Protein AF-A0A926D2N7-F1 (afdb_monomer_lite)

Sequence (433 aa):
MKKSTRSFAALPMALVLLCPPVCIAQAQGTFAAPGPQPEQGLLLCALALGLAGLAAAIALLVLLLRRHRQRLEGNLTKPRRVLPICMAVFGVLSLAAGGIIAVNVLPRAQAYEGAINALAHRELDLCEQQLAQLPEDYADTPQMRSYVAALRLQQGEDFQQAATLFDSLGAYRDAKDQAIQCRVDRAWQLLNGEKFDEAKSVFIALQEEGAPGVEDCDKEADLRKAQSLQKAFKESGNVETGVQALELFKALKQAGYAPADNALYEFRDLAYYLGLDVLDGEYPKWDWEDAYAFFQLSDNLYDSHQYLHMLDLLADPNLTDREKCDILVSDYWSNHRMQELLFESDWFYYYLDGEWKNEDGAYFYFENLDGDDCILEQNIVDTQRFDELILTGYRCYGDKKLLFMVIRSMINPNEMTILDYTTGEQTTLTRQR

Foldseek 3Di:
DDDDDDDDDDDDPVPPPPDDPPPPDPPDDDDDDDDPPVVVVVVVVLVVVLVVVVVVVVVVVVVVVVVVVVPVVDDDDDDPPPVVVVVVVVVVVSVVVVVCCVPPPVLLVVLCVQLVVCVVVVVLVSNVVSLVVHDPPPDCSVLSVLLSVLVVCVVVLVLVVSLVSLVVSPVDGCSVVSSLVSLLSVLVVCLVVVVLVVSLVSLVVSVVVVPPPSPCVNLVSLLSQLVVLLVVCLVPLPLVSLVSSLVSLVVSVVVVPVVSVVVNQVSLVSLQVVLVCQLVCVDVPDHNVSSLSSLVSNVPPDVSVVVNVLSVLVPDPVDDLLRSLVCCLPPPLLPPVSVVSCLQDPVVLSLQAAWWADPVGWIWHKHDPPDLDIDIDTDPWCLPDAPDWDDDRQFIDGPNHTQWGWAADSVHSQKIWIQGPVVRDIDIIGGPD

Radius of gyration: 49.92 Å; chains: 1; bounding box: 119×73×146 Å

Organism: NCBI:txid2763654

Secondary structure (DSSP, 8-state):
--------------SSS---S-SS--SS--------HHHHHHHHHHHHHHHHHHHHHHHHHHHHHHHHHHHTTS------THHHHHHHHHHHHHHHHHHHIIIIIHHHHHHHHHHHHHHHTT-HHHHHHHHTTS-TTSTTHHHHHHHHHHHHHHHTT-HHHHHHHHHHTTTSTTHHHHHHHHHHHHHHHHHHTT-HHHHHHHHHHHHHTT-TT-TTHHHHHHHHHHHHHHHHHHHH--HHHHHHHHHHHHHHHHTT-THHHHHHHHHHHHHHHHHHHHHTTS-TT--HHHHHHHHHHT-S-TTHHHHHHHHHHHH-TTS-HHHHHHHHHHHSTT-HHHHHHHHHSTHHHHHH-EEEE-TTS-EEEEEE-SSS-EEEEESSS-----S-EEEETTEEEETTEEEEEEEE-SS-TTEEEEEETTT--EEEEEE--

pLDDT: mean 80.96, std 20.59, range [24.86, 98.62]

Structure (mmCIF, N/CA/C/O backbone):
data_AF-A0A926D2N7-F1
#
_entry.id   AF-A0A926D2N7-F1
#
loop_
_atom_site.group_PDB
_atom_site.id
_atom_site.type_symbol
_atom_site.label_atom_id
_atom_site.label_alt_id
_atom_site.label_comp_id
_atom_site.label_asym_id
_atom_site.label_entity_id
_atom_site.label_seq_id
_atom_site.pdbx_PDB_ins_code
_atom_site.Cartn_x
_atom_site.Cartn_y
_atom_site.Cartn_z
_atom_site.occupancy
_atom_site.B_iso_or_equiv
_atom_site.auth_seq_id
_atom_site.auth_comp_id
_atom_site.auth_asym_id
_atom_site.auth_atom_id
_atom_site.pdbx_PDB_model_num
ATOM 1 N N . MET A 1 1 ? -75.965 55.656 63.680 1.00 33.41 1 MET A N 1
ATOM 2 C CA . MET A 1 1 ? -74.809 56.339 63.050 1.00 33.41 1 MET A CA 1
ATOM 3 C C . MET A 1 1 ? -73.598 55.406 63.069 1.00 33.41 1 MET A C 1
ATOM 5 O O . MET A 1 1 ? -73.379 54.752 64.073 1.00 33.41 1 MET A O 1
ATOM 9 N N . LYS A 1 2 ? -72.904 55.325 61.922 1.00 41.06 2 LYS A N 1
ATOM 10 C CA . LYS A 1 2 ? -71.669 54.595 61.538 1.00 41.06 2 LYS A CA 1
ATOM 11 C C . LYS A 1 2 ? -70.795 53.913 62.615 1.00 41.06 2 LYS A C 1
ATOM 13 O O . LYS A 1 2 ? -70.344 54.583 63.538 1.00 41.06 2 LYS A O 1
ATOM 18 N N . LYS A 1 3 ? -70.385 52.666 62.312 1.00 30.59 3 LYS A N 1
ATOM 19 C CA . LYS A 1 3 ? -69.005 52.085 62.269 1.00 30.59 3 LYS A CA 1
ATOM 20 C C . LYS A 1 3 ? -69.131 50.548 62.280 1.00 30.59 3 LYS A C 1
ATOM 22 O O . LYS A 1 3 ? -69.978 50.045 62.995 1.00 30.59 3 LYS A O 1
ATOM 27 N N . SER A 1 4 ? -68.346 49.706 61.616 1.00 27.22 4 SER A N 1
ATOM 28 C CA . SER A 1 4 ? -67.345 49.781 60.550 1.00 27.22 4 SER A CA 1
ATOM 29 C C . SER A 1 4 ? -67.039 48.313 60.216 1.00 27.22 4 SER A C 1
ATOM 31 O O . SER A 1 4 ? -66.686 47.546 61.105 1.00 27.22 4 SER A O 1
ATOM 33 N N . THR A 1 5 ? -67.171 47.924 58.955 1.00 42.66 5 THR A N 1
ATOM 34 C CA . THR A 1 5 ? -66.726 46.649 58.372 1.00 42.66 5 THR A CA 1
ATOM 35 C C . THR A 1 5 ? -65.201 46.495 58.422 1.00 42.66 5 THR A C 1
ATOM 37 O O . THR A 1 5 ? -64.510 47.459 58.095 1.00 42.66 5 THR A O 1
ATOM 40 N N . ARG A 1 6 ? -64.681 45.294 58.743 1.00 29.17 6 ARG A N 1
ATOM 41 C CA . ARG A 1 6 ? -63.409 44.735 58.215 1.00 29.17 6 ARG A CA 1
ATOM 42 C C . ARG A 1 6 ? -63.251 43.229 58.535 1.00 29.17 6 ARG A C 1
ATOM 44 O O . ARG A 1 6 ? -62.993 42.853 59.667 1.00 29.17 6 ARG A O 1
ATOM 51 N N . SER A 1 7 ? -63.451 42.418 57.490 1.00 35.50 7 SER A N 1
ATOM 52 C CA . SER A 1 7 ? -62.727 41.198 57.070 1.00 35.50 7 SER A CA 1
ATOM 53 C C . SER A 1 7 ? -61.998 40.324 58.113 1.00 35.50 7 SER A C 1
ATOM 55 O O . SER A 1 7 ? -60.931 40.698 58.588 1.00 35.50 7 SER A O 1
ATOM 57 N N . PHE A 1 8 ? -62.476 39.083 58.287 1.00 30.80 8 PHE A N 1
ATOM 58 C CA . PHE A 1 8 ? -61.677 37.904 58.671 1.00 30.80 8 PHE A CA 1
ATOM 59 C C . PHE A 1 8 ? -61.985 36.760 57.689 1.00 30.80 8 PHE A C 1
ATOM 61 O O . PHE A 1 8 ? -62.724 35.826 57.981 1.00 30.80 8 PHE A O 1
ATOM 68 N N . ALA A 1 9 ? -61.458 36.886 56.474 1.00 35.47 9 ALA A N 1
ATOM 69 C CA . ALA A 1 9 ? -61.374 35.812 55.494 1.00 35.47 9 ALA A CA 1
ATOM 70 C C . ALA A 1 9 ? -59.968 35.859 54.887 1.00 35.47 9 AL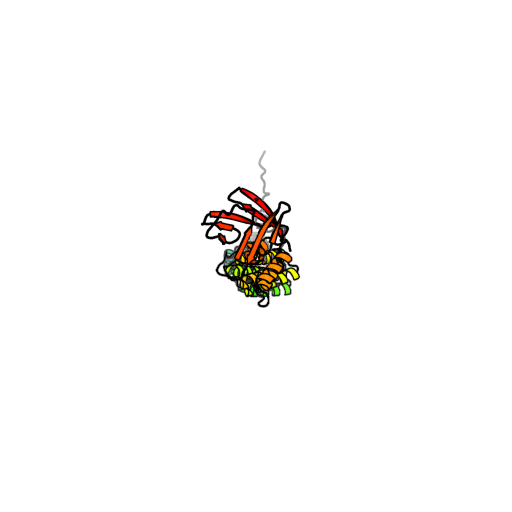A A C 1
ATOM 72 O O . ALA A 1 9 ? -59.760 36.441 53.830 1.00 35.47 9 ALA A O 1
ATOM 73 N N . ALA A 1 10 ? -58.981 35.333 55.614 1.00 29.36 10 ALA A N 1
ATOM 74 C CA . ALA A 1 10 ? -57.652 35.053 55.084 1.00 29.36 10 ALA A CA 1
ATOM 75 C C . ALA A 1 10 ? -56.938 34.032 55.983 1.00 29.36 10 ALA A C 1
ATOM 77 O O . ALA A 1 10 ? -56.794 34.253 57.182 1.00 29.36 10 ALA A O 1
ATOM 78 N N . LEU A 1 11 ? -56.461 32.968 55.333 1.00 26.45 11 LEU A N 1
ATOM 79 C CA . LEU A 1 11 ? -55.586 31.882 55.789 1.00 26.45 11 LEU A CA 1
ATOM 80 C C . LEU A 1 11 ? -56.217 30.679 56.528 1.00 26.45 11 LEU A C 1
ATOM 82 O O . LEU A 1 11 ? -56.927 30.859 57.513 1.00 26.45 11 LEU A O 1
ATOM 86 N N . PRO A 1 12 ? -55.949 29.440 56.044 1.00 33.69 12 PRO A N 1
ATOM 87 C CA . PRO A 1 12 ? -54.698 29.045 55.396 1.00 33.69 12 PRO A CA 1
ATOM 88 C C . PRO A 1 12 ? -54.817 28.819 53.878 1.00 33.69 12 PRO A C 1
ATOM 90 O O . PRO A 1 12 ? -55.049 27.718 53.396 1.00 33.69 12 PRO A O 1
ATOM 93 N N . MET A 1 13 ? -54.499 29.871 53.124 1.00 29.08 13 MET A N 1
ATOM 94 C CA . MET A 1 13 ? -53.842 29.794 51.821 1.00 29.08 13 MET A CA 1
ATOM 95 C C . MET A 1 13 ? -52.327 29.770 52.094 1.00 29.08 13 MET A C 1
ATOM 97 O O . MET A 1 13 ? -51.588 30.667 51.717 1.00 29.08 13 MET A O 1
ATOM 101 N N . ALA A 1 14 ? -51.891 28.796 52.892 1.00 30.16 14 ALA A N 1
ATOM 102 C CA . ALA A 1 14 ? -50.484 28.534 53.216 1.00 30.16 14 ALA A CA 1
ATOM 103 C C . ALA A 1 14 ? -50.172 27.029 53.133 1.00 30.16 14 ALA A C 1
ATOM 105 O O . ALA A 1 14 ? -49.171 26.568 53.665 1.00 30.16 14 ALA A O 1
ATOM 106 N N . LEU A 1 15 ? -51.041 26.265 52.459 1.00 28.81 15 LEU A N 1
ATOM 107 C CA . LEU A 1 15 ? -50.869 24.831 52.217 1.00 28.81 15 LEU A CA 1
ATOM 108 C C . LEU A 1 15 ? -50.369 24.515 50.793 1.00 28.81 15 LEU A C 1
ATOM 110 O O . LEU A 1 15 ? -50.296 23.353 50.423 1.00 28.81 15 LEU A O 1
ATOM 114 N N . VAL A 1 16 ? -50.041 25.537 49.991 1.00 30.95 16 VAL A N 1
ATOM 115 C CA . VAL A 1 16 ? -49.659 25.389 48.568 1.00 30.95 16 VAL A CA 1
ATOM 116 C C . VAL A 1 16 ? -48.207 25.828 48.293 1.00 30.95 16 VAL A C 1
ATOM 118 O O . VAL A 1 16 ? -47.709 25.648 47.192 1.00 30.95 16 VAL A O 1
ATOM 121 N N . LEU A 1 17 ? -47.472 26.344 49.287 1.00 28.80 17 LEU A N 1
ATOM 122 C CA . LEU A 1 17 ? -46.110 26.886 49.094 1.00 28.80 17 LEU A CA 1
ATOM 123 C C . LEU A 1 17 ? -44.975 26.012 49.665 1.00 28.80 17 LEU A C 1
ATOM 125 O O . LEU A 1 17 ? -43.861 26.491 49.835 1.00 28.80 17 LEU A O 1
ATOM 129 N N . LEU A 1 18 ? -45.234 24.729 49.933 1.00 30.30 18 LEU A N 1
ATOM 130 C CA . LEU A 1 18 ? -44.215 23.749 50.354 1.00 30.30 18 LEU A CA 1
ATOM 131 C C . LEU A 1 18 ? -44.156 22.519 49.428 1.00 30.30 18 LEU A C 1
ATOM 133 O O . LEU A 1 18 ? -43.751 21.439 49.847 1.00 30.30 18 LEU A O 1
ATOM 137 N N . CYS A 1 19 ? -44.537 22.680 48.160 1.00 24.86 19 CYS A N 1
ATOM 138 C CA . CYS A 1 19 ? -44.113 21.756 47.111 1.00 24.86 19 CYS A CA 1
ATOM 139 C C . CYS A 1 19 ? -42.756 22.231 46.566 1.00 24.86 19 CYS A C 1
ATOM 141 O O . CYS A 1 19 ? -42.702 23.334 46.019 1.00 24.86 19 CYS A O 1
ATOM 143 N N . PRO A 1 20 ? -41.673 21.438 46.655 1.00 33.19 20 PRO A N 1
ATOM 144 C CA . PRO A 1 20 ? -40.573 21.600 45.718 1.00 33.19 20 PRO A CA 1
ATOM 145 C C . PRO A 1 20 ? -41.072 21.277 44.293 1.00 33.19 20 PRO A C 1
ATOM 147 O O . PRO A 1 20 ? -42.043 20.526 44.136 1.00 33.19 20 PRO A O 1
ATOM 150 N N . PRO A 1 21 ? -40.464 21.856 43.246 1.00 33.28 21 PRO A N 1
ATOM 151 C CA . PRO A 1 21 ? -40.919 21.714 41.867 1.00 33.28 21 PRO A CA 1
ATOM 152 C C . PRO A 1 21 ? -40.618 20.299 41.348 1.00 33.28 21 PRO A C 1
ATOM 154 O O . PRO A 1 21 ? -39.597 20.068 40.720 1.00 33.28 21 PRO A O 1
ATOM 157 N N . VAL A 1 22 ? -41.508 19.340 41.612 1.00 35.47 22 VAL A N 1
ATOM 158 C CA . VAL A 1 22 ? -41.394 17.945 41.126 1.00 35.47 22 VAL A CA 1
ATOM 159 C C . VAL A 1 22 ? -42.242 17.693 39.868 1.00 35.47 22 VAL A C 1
ATOM 161 O O . VAL A 1 2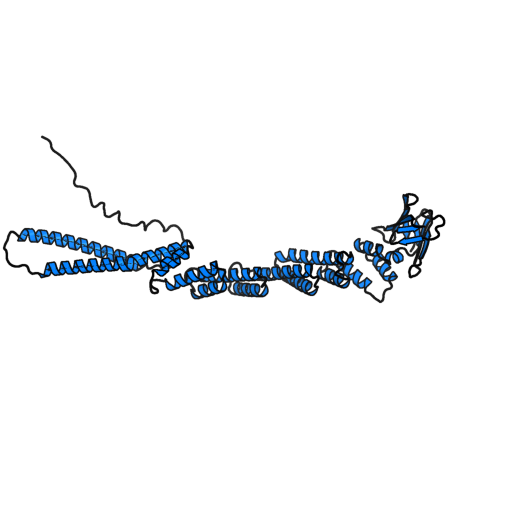2 ? -42.211 16.615 39.290 1.00 35.47 22 VAL A O 1
ATOM 164 N N . CYS A 1 23 ? -42.965 18.691 39.356 1.00 30.81 23 CYS A N 1
ATOM 165 C CA . CYS A 1 23 ? -43.920 18.473 38.264 1.00 30.81 23 CYS A CA 1
ATOM 166 C C . CYS A 1 23 ? -43.667 19.321 37.012 1.00 30.81 23 CYS A C 1
ATOM 168 O O . CYS A 1 23 ? -44.634 19.798 36.438 1.00 30.81 23 CYS A O 1
ATOM 170 N N . ILE A 1 24 ? -42.420 19.523 36.564 1.00 31.06 24 ILE A N 1
ATOM 171 C CA . ILE A 1 24 ? -42.141 19.956 35.175 1.00 31.06 24 ILE A CA 1
ATOM 172 C C . ILE A 1 24 ? -40.791 19.378 34.704 1.00 31.06 24 ILE A C 1
ATOM 174 O O . ILE A 1 24 ? -39.819 20.110 34.594 1.00 31.06 24 ILE A O 1
ATOM 178 N N . ALA A 1 25 ? -40.711 18.068 34.449 1.00 30.73 25 ALA A N 1
ATOM 179 C CA . ALA A 1 25 ? -39.634 17.461 33.644 1.00 30.73 25 ALA A CA 1
ATOM 180 C C . ALA A 1 25 ? -39.983 16.014 33.230 1.00 30.73 25 ALA A C 1
ATOM 182 O O . ALA A 1 25 ? -39.195 15.094 33.394 1.00 30.73 25 ALA A O 1
ATOM 183 N N . GLN A 1 26 ? -41.192 15.782 32.709 1.00 31.03 26 GLN A N 1
ATOM 184 C CA . GLN A 1 26 ? -41.543 14.525 32.020 1.00 31.03 26 GLN A CA 1
ATOM 185 C C . GLN A 1 26 ? -41.688 14.735 30.508 1.00 31.03 26 GLN A C 1
ATOM 187 O O . GLN A 1 26 ? -42.486 14.092 29.834 1.00 31.03 26 GLN A O 1
ATOM 192 N N . ALA A 1 27 ? -40.904 15.662 29.965 1.00 30.45 27 ALA A N 1
ATOM 193 C CA . ALA A 1 27 ? -40.897 15.972 28.546 1.00 30.45 27 ALA A CA 1
ATOM 194 C C . ALA A 1 27 ? -39.462 16.125 28.040 1.00 30.45 27 ALA A C 1
ATOM 196 O O . ALA A 1 27 ? -39.093 17.193 27.575 1.00 30.45 27 ALA A O 1
ATOM 197 N N . GLN A 1 28 ? -38.653 15.074 28.173 1.00 30.23 28 GLN A N 1
ATOM 198 C CA . GLN A 1 28 ? -37.577 14.718 27.242 1.00 30.23 28 GLN A CA 1
ATOM 199 C C . GLN A 1 28 ? -37.069 13.324 27.629 1.00 30.23 28 GLN A C 1
ATOM 201 O O . GLN A 1 28 ? -36.843 13.035 28.799 1.00 30.23 28 GLN A O 1
ATOM 206 N N . GLY A 1 29 ? -37.080 12.422 26.651 1.00 35.59 29 GLY A N 1
ATOM 207 C CA . GLY A 1 29 ? -36.956 10.986 26.852 1.00 35.59 29 GLY A CA 1
ATOM 208 C C . GLY A 1 29 ? -35.563 10.513 27.264 1.00 35.59 29 GLY A C 1
ATOM 209 O O . GLY A 1 29 ? -34.598 11.264 27.250 1.00 35.59 29 GLY A O 1
ATOM 210 N N . THR A 1 30 ? -35.542 9.213 27.573 1.00 37.31 30 THR A N 1
ATOM 211 C CA . THR A 1 30 ? -34.392 8.313 27.754 1.00 37.31 30 THR A CA 1
ATOM 212 C C . THR A 1 30 ? -33.527 8.537 28.990 1.00 37.31 30 THR A C 1
ATOM 214 O O . THR A 1 30 ? -32.450 9.086 28.877 1.00 37.31 30 THR A O 1
ATOM 217 N N . PHE A 1 31 ? -33.974 8.021 30.140 1.00 37.94 31 PHE A N 1
ATOM 218 C CA . PHE A 1 31 ? -33.151 7.310 31.136 1.00 37.94 31 PHE A CA 1
ATOM 219 C C . PHE A 1 31 ? -34.109 6.540 32.057 1.00 37.94 31 PHE A C 1
ATOM 221 O O . PHE A 1 31 ? -34.588 7.053 33.064 1.00 37.94 31 PHE A O 1
ATOM 228 N N . ALA A 1 32 ? -34.463 5.314 31.670 1.00 34.28 32 ALA A N 1
ATOM 229 C CA . ALA A 1 32 ? -35.283 4.433 32.494 1.00 34.28 32 ALA A CA 1
ATOM 230 C C . ALA A 1 32 ? -34.374 3.435 33.224 1.00 34.28 32 ALA A C 1
ATOM 232 O O . ALA A 1 32 ? -34.114 2.346 32.725 1.00 34.28 32 ALA A O 1
ATOM 233 N N . ALA A 1 33 ? -33.891 3.816 34.406 1.00 41.47 33 ALA A N 1
ATOM 234 C CA . ALA A 1 33 ? -33.439 2.868 35.422 1.00 41.47 33 ALA A CA 1
ATOM 235 C C . ALA A 1 33 ? -34.502 2.809 36.537 1.00 41.47 33 ALA A C 1
ATOM 237 O O . ALA A 1 33 ? -35.153 3.827 36.806 1.00 41.47 33 ALA A O 1
ATOM 238 N N . PRO A 1 34 ? -34.725 1.650 37.180 1.00 40.81 34 PRO A N 1
ATOM 239 C CA . PRO A 1 34 ? -35.727 1.513 38.225 1.00 40.81 34 PRO A CA 1
ATOM 240 C C . PRO A 1 34 ? -35.216 2.190 39.504 1.00 40.81 34 PRO A C 1
ATOM 242 O O . PRO A 1 34 ? -34.574 1.566 40.341 1.00 40.81 34 PRO A O 1
ATOM 245 N N . GLY A 1 35 ? -35.478 3.489 39.649 1.00 43.59 35 GLY A N 1
ATOM 246 C CA . GLY A 1 35 ? -35.301 4.194 40.920 1.00 43.59 35 GLY A CA 1
ATOM 247 C C . GLY A 1 35 ? -36.291 3.691 41.984 1.00 43.59 35 GLY A C 1
ATOM 248 O O . GLY A 1 35 ? -37.270 3.016 41.645 1.00 43.59 35 GLY A O 1
ATOM 249 N N . PRO A 1 36 ? -36.086 4.018 43.273 1.00 44.84 36 PRO A N 1
ATOM 250 C CA . PRO A 1 36 ? -36.875 3.488 44.378 1.00 44.84 36 PRO A CA 1
ATOM 251 C C . PRO A 1 36 ? -38.298 4.066 44.352 1.00 44.84 36 PRO A C 1
ATOM 253 O O . PRO A 1 36 ? -38.629 5.027 45.044 1.00 44.84 36 PRO A O 1
ATOM 256 N N . GLN A 1 37 ? -39.181 3.439 43.575 1.00 48.44 37 GLN A N 1
ATOM 257 C CA . GLN A 1 37 ? -40.610 3.739 43.582 1.00 48.44 37 GLN A CA 1
ATOM 258 C C . GLN A 1 37 ? -41.320 3.462 44.927 1.00 48.44 37 GLN A C 1
ATOM 260 O O . GLN A 1 37 ? -42.315 4.144 45.183 1.00 48.44 37 GLN A O 1
ATOM 265 N N . PRO A 1 38 ? -40.869 2.564 45.840 1.00 43.00 38 PRO A N 1
ATOM 266 C CA . PRO A 1 38 ? -41.599 2.378 47.091 1.00 43.00 38 PRO A CA 1
ATOM 267 C C . PRO A 1 38 ? -41.311 3.467 48.137 1.00 43.00 38 PRO A C 1
ATOM 269 O O . PRO A 1 38 ? -42.188 3.743 48.952 1.00 43.00 38 PRO A O 1
ATOM 272 N N . GLU A 1 39 ? -40.153 4.140 48.119 1.00 46.19 39 GLU A N 1
ATOM 273 C CA . GLU A 1 39 ? -39.772 5.064 49.204 1.00 46.19 39 GLU A CA 1
ATOM 274 C C . GLU A 1 39 ? -40.330 6.481 49.053 1.00 46.19 39 GLU A C 1
ATOM 276 O O . GLU A 1 39 ? -40.657 7.110 50.056 1.00 46.19 39 GLU A O 1
ATOM 281 N N . GLN A 1 40 ? -40.550 6.970 47.828 1.00 50.34 40 GLN A N 1
ATOM 282 C CA . GLN A 1 40 ? -41.239 8.253 47.618 1.00 50.34 40 GLN A CA 1
ATOM 283 C C . GLN A 1 40 ? -42.720 8.164 48.022 1.00 50.34 40 GLN A C 1
ATOM 285 O O . GLN A 1 40 ? -43.254 9.080 48.653 1.00 50.34 40 GLN A O 1
ATOM 290 N N . GLY A 1 41 ? -43.364 7.025 47.739 1.00 43.81 41 GLY A N 1
ATOM 291 C CA . GLY A 1 41 ? -44.715 6.715 48.209 1.00 43.81 41 GLY A CA 1
ATOM 292 C C . GLY A 1 41 ? -44.777 6.554 49.730 1.00 43.81 41 GLY A C 1
ATOM 293 O O . GLY A 1 41 ? -45.658 7.127 50.365 1.00 43.81 41 GLY A O 1
ATOM 294 N N . LEU A 1 42 ? -43.809 5.855 50.335 1.00 45.75 42 LEU A N 1
ATOM 295 C CA . LEU A 1 42 ? -43.704 5.708 51.792 1.00 45.75 42 LEU A CA 1
ATOM 296 C C . LEU A 1 42 ? -43.388 7.027 52.506 1.00 45.75 42 LEU A C 1
ATOM 298 O O . LEU A 1 42 ? -43.946 7.258 53.572 1.00 45.75 42 LEU A O 1
ATOM 302 N N . LEU A 1 43 ? -42.570 7.912 51.931 1.00 48.56 43 LEU A N 1
ATOM 303 C CA . LEU A 1 43 ? -42.279 9.241 52.480 1.00 48.56 43 LEU A CA 1
ATOM 304 C C . LEU A 1 43 ? -43.494 10.167 52.396 1.00 48.56 43 LEU A C 1
ATOM 306 O O . LEU A 1 43 ? -43.816 10.830 53.380 1.00 48.56 43 LEU A O 1
ATOM 310 N N . LEU A 1 44 ? -44.216 10.174 51.270 1.00 48.59 44 LEU A N 1
ATOM 311 C CA . LEU A 1 44 ? -45.468 10.923 51.129 1.00 48.59 44 LEU A CA 1
ATOM 312 C C . LEU A 1 44 ? -46.563 10.370 52.047 1.00 48.59 44 LEU A C 1
ATOM 314 O O . LEU A 1 44 ? -47.259 11.147 52.697 1.00 48.59 44 LEU A O 1
ATOM 318 N N . CYS A 1 45 ? -46.684 9.046 52.174 1.00 44.31 45 CYS A N 1
ATOM 319 C CA . CYS A 1 45 ? -47.599 8.412 53.121 1.00 44.31 45 CYS A CA 1
ATOM 320 C C . CYS A 1 45 ? -47.193 8.675 54.576 1.00 44.31 45 CYS A C 1
ATOM 322 O O . CYS A 1 45 ? -48.067 8.954 55.390 1.00 44.31 45 CYS A O 1
ATOM 324 N N . ALA A 1 46 ? -45.904 8.646 54.921 1.00 48.53 46 ALA A N 1
ATOM 325 C CA . ALA A 1 46 ? -45.411 8.926 56.270 1.00 48.53 46 ALA A CA 1
ATOM 326 C C . ALA A 1 46 ? -45.578 10.405 56.648 1.00 48.53 46 ALA A C 1
ATOM 328 O O . ALA A 1 46 ? -45.977 10.705 57.773 1.00 48.53 46 ALA A O 1
ATOM 329 N N . LEU A 1 47 ? -45.361 11.330 55.707 1.00 53.62 47 LEU A N 1
ATOM 330 C CA . LEU A 1 47 ? -45.645 12.756 55.886 1.00 53.62 47 LEU A CA 1
ATOM 331 C C . LEU A 1 47 ? -47.150 13.021 55.983 1.00 53.62 47 LEU A C 1
ATOM 333 O O . LEU A 1 47 ? -47.574 13.768 56.863 1.00 53.62 47 LEU A O 1
ATOM 337 N N . ALA A 1 48 ? -47.972 12.380 55.148 1.00 50.41 48 ALA A N 1
ATOM 338 C CA . ALA A 1 48 ? -49.428 12.504 55.200 1.00 50.41 48 ALA A CA 1
ATOM 339 C C . ALA A 1 48 ? -50.011 11.915 56.496 1.00 50.41 48 ALA A C 1
ATOM 341 O O . ALA A 1 48 ? -50.863 12.545 57.118 1.00 50.41 48 ALA A O 1
ATOM 342 N N . LEU A 1 49 ? -49.522 10.757 56.952 1.00 50.00 49 LEU A N 1
ATOM 343 C CA . LEU A 1 49 ? -49.897 10.141 58.231 1.00 50.00 49 LEU A CA 1
ATOM 344 C C . LEU A 1 49 ? -49.385 10.959 59.423 1.00 50.00 49 LEU A C 1
ATOM 346 O O . LEU A 1 49 ? -50.106 11.116 60.408 1.00 50.00 49 LEU A O 1
ATOM 350 N N . GLY A 1 50 ? -48.183 11.531 59.323 1.00 53.06 50 GLY A N 1
ATOM 351 C CA . GLY A 1 50 ? -47.614 12.433 60.322 1.00 53.06 50 GLY A CA 1
ATOM 352 C C . GLY A 1 50 ? -48.425 13.720 60.469 1.00 53.06 50 GLY A C 1
ATOM 353 O O . GLY A 1 50 ? -48.792 14.089 61.583 1.00 53.06 50 GLY A O 1
ATOM 354 N N . LEU A 1 51 ? -48.787 14.362 59.353 1.00 56.69 51 LEU A N 1
ATOM 355 C CA . LEU A 1 51 ? -49.617 15.572 59.320 1.00 56.69 51 LEU A CA 1
ATOM 356 C C . LEU A 1 51 ? -51.069 15.293 59.729 1.00 56.69 51 LEU A C 1
ATOM 358 O O . LEU A 1 51 ? -51.646 16.079 60.482 1.00 56.69 51 LEU A O 1
ATOM 362 N N . ALA A 1 52 ? -51.650 14.164 59.311 1.00 51.22 52 ALA A N 1
ATOM 363 C CA . ALA A 1 52 ? -52.980 13.733 59.747 1.00 51.22 52 ALA A CA 1
ATOM 364 C C . ALA A 1 52 ? -53.006 13.409 61.249 1.00 51.22 52 ALA A C 1
ATOM 366 O O . ALA A 1 52 ? -53.949 13.791 61.945 1.00 51.22 52 ALA A O 1
ATOM 367 N N . GLY A 1 53 ? -51.949 12.782 61.775 1.00 52.50 53 GLY A N 1
ATOM 368 C CA . GLY A 1 53 ? -51.766 12.540 63.206 1.00 52.50 53 GLY A CA 1
ATOM 369 C C . GLY A 1 53 ? -51.643 13.837 64.008 1.00 52.50 53 GLY A C 1
ATOM 370 O O . GLY A 1 53 ? -52.263 13.970 65.064 1.00 52.50 53 GLY A O 1
ATOM 371 N N . LEU A 1 54 ? -50.922 14.830 63.480 1.00 54.41 54 LEU A N 1
ATOM 372 C CA . LEU A 1 54 ? -50.777 16.157 64.088 1.00 54.41 54 LEU A CA 1
ATOM 373 C C . LEU A 1 54 ? -52.101 16.938 64.073 1.00 54.41 54 LEU A C 1
ATOM 375 O O . LEU A 1 54 ? -52.491 17.510 65.091 1.00 54.41 54 LEU A O 1
ATOM 379 N N . ALA A 1 55 ? -52.842 16.900 62.963 1.00 56.47 55 ALA A N 1
ATOM 380 C CA . ALA A 1 55 ? -54.158 17.525 62.841 1.00 56.47 55 ALA A CA 1
ATOM 381 C C . ALA A 1 55 ? -55.199 16.872 63.768 1.00 56.47 55 ALA A C 1
ATOM 383 O O . ALA A 1 55 ? -55.947 17.575 64.453 1.00 56.47 55 ALA A O 1
ATOM 384 N N . ALA A 1 56 ? -55.210 15.538 63.858 1.00 54.97 56 ALA A N 1
ATOM 385 C CA . ALA A 1 56 ? -56.066 14.799 64.781 1.00 54.97 56 ALA A CA 1
ATOM 386 C C . ALA A 1 56 ? -55.708 15.100 66.244 1.00 54.97 56 ALA A C 1
ATOM 388 O O . ALA A 1 56 ? -56.607 15.319 67.054 1.00 54.97 56 ALA A O 1
ATOM 389 N N . ALA A 1 57 ? -54.418 15.195 66.581 1.00 54.50 57 ALA A N 1
ATOM 390 C CA . ALA A 1 57 ? -53.951 15.553 67.918 1.00 54.50 57 ALA A CA 1
ATOM 391 C C . ALA A 1 57 ? -54.339 16.988 68.303 1.00 54.50 57 ALA A C 1
ATOM 393 O O . ALA A 1 57 ? -54.801 17.209 69.421 1.00 54.50 57 ALA A O 1
ATOM 394 N N . ILE A 1 58 ? -54.230 17.949 67.380 1.00 62.69 58 ILE A N 1
ATOM 395 C CA . ILE A 1 58 ? -54.687 19.330 67.593 1.00 62.69 58 ILE A CA 1
ATOM 396 C C . ILE A 1 58 ? -56.208 19.363 67.791 1.00 62.69 58 ILE A C 1
ATOM 398 O O . ILE A 1 58 ? -56.687 20.018 68.716 1.00 62.69 58 ILE A O 1
ATOM 402 N N . ALA A 1 59 ? -56.979 18.617 66.995 1.00 62.03 59 ALA A N 1
ATOM 403 C CA . ALA A 1 59 ? -58.430 18.523 67.160 1.00 62.03 59 ALA A CA 1
ATOM 404 C C . ALA A 1 59 ? -58.823 17.903 68.516 1.00 62.03 59 ALA A C 1
ATOM 406 O O . ALA A 1 59 ? -59.710 18.417 69.203 1.00 62.03 59 ALA A O 1
ATOM 407 N N . LEU A 1 60 ? -58.123 16.850 68.951 1.00 60.28 60 LEU A N 1
ATOM 408 C CA . LEU A 1 60 ? -58.313 16.211 70.257 1.00 60.28 60 LEU A CA 1
ATOM 409 C C . LEU A 1 60 ? -57.913 17.143 71.406 1.00 60.28 60 LEU A C 1
ATOM 411 O O . LEU A 1 60 ? -58.603 17.191 72.420 1.00 60.28 60 LEU A O 1
ATOM 415 N N . LEU A 1 61 ? -56.856 17.938 71.230 1.00 57.91 61 LEU A N 1
ATOM 416 C CA . LEU A 1 61 ? -56.395 18.942 72.187 1.00 57.91 61 LEU A CA 1
ATOM 417 C C . LEU A 1 61 ? -57.396 20.099 72.310 1.00 57.91 61 LEU A C 1
ATOM 419 O O . LEU A 1 61 ? -57.727 20.502 73.421 1.00 57.91 61 LEU A O 1
ATOM 423 N N . VAL A 1 62 ? -57.970 20.568 71.199 1.00 62.75 62 VAL A N 1
ATOM 424 C CA . VAL A 1 62 ? -59.046 21.573 71.192 1.00 62.75 62 VAL A CA 1
ATOM 425 C C . VAL A 1 62 ? -60.316 21.029 71.856 1.00 62.75 62 VAL A C 1
ATOM 427 O O . VAL A 1 62 ? -60.946 21.735 72.647 1.00 62.75 62 VAL A O 1
ATOM 430 N N . LEU A 1 63 ? -60.683 19.770 71.600 1.00 62.59 63 LEU A N 1
ATOM 431 C CA . LEU A 1 63 ? -61.833 19.120 72.239 1.00 62.59 63 LEU A CA 1
ATOM 432 C C . LEU A 1 63 ? -61.607 18.884 73.737 1.00 62.59 63 LEU A C 1
ATOM 434 O O . LEU A 1 63 ? -62.514 19.120 74.537 1.00 62.59 63 LEU A O 1
ATOM 438 N N . LEU A 1 64 ? -60.402 18.479 74.140 1.00 58.84 64 LEU A N 1
ATOM 439 C CA . LEU A 1 64 ? -60.029 18.301 75.541 1.00 58.84 64 LEU A CA 1
ATOM 440 C C . LEU A 1 64 ? -59.962 19.637 76.278 1.00 58.84 64 LEU A C 1
ATOM 442 O O . LEU A 1 64 ? -60.491 19.719 77.379 1.00 58.84 64 LEU A O 1
ATOM 446 N N . LEU A 1 65 ? -59.416 20.695 75.672 1.00 59.28 65 LEU A N 1
ATOM 447 C CA . LEU A 1 65 ? -59.421 22.045 76.245 1.00 59.28 65 LEU A CA 1
ATOM 448 C C . LEU A 1 65 ? -60.845 22.597 76.379 1.00 59.28 65 LEU A C 1
ATOM 450 O O . LEU A 1 65 ? -61.175 23.166 77.418 1.00 59.28 65 LEU A O 1
ATOM 454 N N . ARG A 1 66 ? -61.730 22.365 75.396 1.00 60.56 66 ARG A N 1
ATOM 455 C CA . ARG A 1 66 ? -63.163 22.705 75.512 1.00 60.56 66 ARG A CA 1
ATOM 456 C C . ARG A 1 66 ? -63.839 21.939 76.651 1.00 60.56 66 ARG A C 1
ATOM 458 O O . ARG A 1 66 ? -64.555 22.541 77.449 1.00 60.56 66 ARG A O 1
ATOM 465 N N . ARG A 1 67 ? -63.571 20.637 76.776 1.00 59.38 67 ARG A N 1
ATOM 466 C CA . ARG A 1 67 ? -64.146 19.773 77.821 1.00 59.38 67 ARG A CA 1
ATOM 467 C C . ARG A 1 67 ? -63.572 20.063 79.214 1.00 59.38 67 ARG A C 1
ATOM 469 O O . ARG A 1 67 ? -64.273 19.904 80.207 1.00 59.38 67 ARG A O 1
ATOM 476 N N . HIS A 1 68 ? -62.321 20.514 79.299 1.00 54.00 68 HIS A N 1
ATOM 477 C CA . HIS A 1 68 ? -61.666 20.919 80.544 1.00 54.00 68 HIS A CA 1
ATOM 478 C C . HIS A 1 68 ? -62.115 22.315 80.994 1.00 54.00 68 HIS A C 1
ATOM 480 O O . HIS A 1 68 ? -62.288 22.532 82.191 1.00 54.00 68 HIS A O 1
ATOM 486 N N . ARG A 1 69 ? -62.392 23.226 80.049 1.00 54.34 69 ARG A N 1
ATOM 487 C CA . ARG A 1 69 ? -63.022 24.527 80.324 1.00 54.34 69 ARG A CA 1
ATOM 488 C C . ARG A 1 69 ? -64.430 24.358 80.904 1.00 54.34 69 ARG A C 1
ATOM 490 O O . ARG A 1 69 ? -64.764 25.054 81.848 1.00 54.34 69 ARG A O 1
ATOM 497 N N . GLN A 1 70 ? -65.196 23.376 80.421 1.00 55.72 70 GLN A N 1
ATOM 498 C CA . GLN A 1 70 ? -66.510 23.018 80.983 1.00 55.72 70 GLN A CA 1
ATOM 499 C C . GLN A 1 70 ? -66.442 22.301 82.345 1.00 55.72 70 GLN A C 1
ATOM 501 O O . GLN A 1 70 ? -67.411 22.324 83.092 1.00 55.72 70 GLN A O 1
ATOM 506 N N . ARG A 1 71 ? -65.320 21.652 82.692 1.00 50.22 71 ARG A N 1
ATOM 507 C CA . ARG A 1 71 ? -65.145 20.952 83.983 1.00 50.22 71 ARG A CA 1
ATOM 508 C C . ARG A 1 71 ? -64.507 21.802 85.083 1.00 50.22 71 ARG A C 1
ATOM 510 O O . ARG A 1 71 ? -64.615 21.438 86.245 1.00 50.22 71 ARG A O 1
ATOM 517 N N . LEU A 1 72 ? -63.868 22.922 84.748 1.00 47.81 72 LEU A N 1
ATOM 518 C CA . LEU A 1 72 ? -63.320 23.858 85.741 1.00 47.81 72 LEU A CA 1
ATOM 519 C C . LEU A 1 72 ? -64.406 24.632 86.509 1.00 47.81 72 LEU A C 1
ATOM 521 O O . LEU A 1 72 ? -64.107 25.204 87.550 1.00 47.81 72 LEU A O 1
ATOM 525 N N . GLU A 1 73 ? -65.663 24.576 86.063 1.00 52.44 73 GLU A N 1
ATOM 526 C CA . GLU A 1 73 ? -66.820 25.094 86.807 1.00 52.44 73 GLU A CA 1
ATOM 527 C C . GLU A 1 73 ? -67.395 24.089 87.828 1.00 52.44 73 GLU A C 1
ATOM 529 O O . GLU A 1 73 ? -68.338 24.413 88.542 1.00 52.44 73 GLU A O 1
ATOM 534 N N . GLY A 1 74 ? -66.829 22.881 87.963 1.00 52.00 74 GLY A N 1
ATOM 535 C CA . GLY A 1 74 ? -67.371 21.865 88.867 1.00 52.00 74 GLY A CA 1
ATOM 536 C C . GLY A 1 74 ? -66.323 20.917 89.441 1.00 52.00 74 GLY A C 1
ATOM 537 O O . GLY A 1 74 ? -65.975 19.918 88.821 1.00 52.00 74 GLY A O 1
ATOM 538 N N . ASN A 1 75 ? -65.937 21.185 90.688 1.00 45.47 75 ASN A N 1
ATOM 539 C CA . ASN A 1 75 ? -65.276 20.282 91.635 1.00 45.47 75 ASN A CA 1
ATOM 540 C C . ASN A 1 75 ? -63.806 19.887 91.383 1.00 45.47 75 ASN A C 1
ATOM 542 O O . ASN A 1 75 ? -63.450 19.053 90.553 1.00 45.47 75 ASN A O 1
ATOM 546 N N . LEU A 1 76 ? -62.957 20.411 92.272 1.00 50.19 76 LEU A N 1
ATOM 547 C CA . LEU A 1 76 ? -61.639 19.888 92.617 1.00 50.19 76 LEU A CA 1
ATOM 548 C C . LEU A 1 76 ? -61.777 18.494 93.250 1.00 50.19 76 LEU A C 1
ATOM 550 O O . LEU A 1 76 ? -62.279 18.382 94.360 1.00 50.19 76 LEU A O 1
ATOM 554 N N . THR A 1 77 ? -61.280 17.441 92.594 1.00 46.56 77 THR A N 1
ATOM 555 C CA . THR A 1 77 ? -60.479 16.382 93.248 1.00 46.56 77 THR A CA 1
ATOM 556 C C . THR A 1 77 ? -59.828 15.425 92.229 1.00 46.56 77 THR A C 1
ATOM 558 O O . THR A 1 77 ? -60.491 14.707 91.493 1.00 46.56 77 THR A O 1
ATOM 561 N N . LYS A 1 78 ? -58.484 15.416 92.268 1.00 52.62 78 LYS A N 1
ATOM 562 C CA . LYS A 1 78 ? -57.480 14.454 91.748 1.00 52.62 78 LYS A CA 1
ATOM 563 C C . LYS A 1 78 ? -57.452 14.117 90.232 1.00 52.62 78 LYS A C 1
ATOM 565 O O . LYS A 1 78 ? -58.327 13.416 89.730 1.00 52.62 78 LYS A O 1
ATOM 570 N N . PRO A 1 79 ? -56.363 14.464 89.507 1.00 46.84 79 PRO A N 1
ATOM 571 C CA . PRO A 1 79 ? -56.189 14.074 88.108 1.00 46.84 79 PRO A CA 1
ATOM 572 C C . PRO A 1 79 ? -55.635 12.642 87.978 1.00 46.84 79 PRO A C 1
ATOM 574 O O . PRO A 1 79 ? -54.581 12.310 88.525 1.00 46.84 79 PRO A O 1
ATOM 577 N N . ARG A 1 80 ? -56.311 11.787 87.195 1.00 54.50 80 ARG A N 1
ATOM 578 C CA . ARG A 1 80 ? -55.743 10.521 86.694 1.00 54.50 80 ARG A CA 1
ATOM 579 C C . ARG A 1 80 ? -54.653 10.847 85.661 1.00 54.50 80 ARG A C 1
ATOM 581 O O . ARG A 1 80 ? -54.956 11.295 84.560 1.00 54.50 80 ARG A O 1
ATOM 588 N N . ARG A 1 81 ? -53.388 10.608 86.023 1.00 55.19 81 ARG A N 1
ATOM 589 C CA . ARG A 1 81 ? -52.154 10.969 85.285 1.00 55.19 81 ARG A CA 1
ATOM 590 C C . ARG A 1 81 ? -51.929 10.262 83.931 1.00 55.19 81 ARG A C 1
ATOM 592 O O . ARG A 1 81 ? -50.889 10.469 83.330 1.00 55.19 81 ARG A O 1
ATOM 599 N N . VAL A 1 82 ? -52.854 9.446 83.426 1.00 52.31 82 VAL A N 1
ATOM 600 C CA . VAL A 1 82 ? -52.588 8.537 82.287 1.00 52.31 82 VAL A CA 1
ATOM 601 C C . VAL A 1 82 ? -52.608 9.251 80.923 1.00 52.31 82 VAL A C 1
ATOM 603 O O . VAL A 1 82 ? -51.773 8.981 80.068 1.00 52.31 82 VAL A O 1
ATOM 606 N N . LEU A 1 83 ? -53.505 10.222 80.726 1.00 51.09 83 LEU A N 1
ATOM 607 C CA . LEU A 1 83 ? -53.686 10.915 79.441 1.00 51.09 83 LEU A CA 1
ATOM 608 C C . LEU A 1 83 ? -52.509 11.830 79.011 1.00 51.09 83 LEU A C 1
ATOM 610 O O . LEU A 1 83 ? -52.097 11.740 77.855 1.00 51.09 83 LEU A O 1
ATOM 614 N N . PRO A 1 84 ? -51.929 12.688 79.883 1.00 57.16 84 PRO A N 1
ATOM 615 C CA . PRO A 1 84 ? -50.775 13.506 79.497 1.00 57.16 84 PRO A CA 1
ATOM 616 C C . PRO A 1 84 ? -49.512 12.667 79.252 1.00 57.16 84 PRO A C 1
ATOM 618 O O . PRO A 1 84 ? -48.678 13.060 78.444 1.00 57.16 84 PRO A O 1
ATOM 621 N N . ILE A 1 85 ? -49.394 11.495 79.890 1.00 56.81 85 ILE A N 1
ATOM 622 C CA . ILE A 1 85 ? -48.272 10.571 79.679 1.00 56.81 85 ILE A CA 1
ATOM 623 C C . ILE A 1 85 ? -48.353 9.949 78.279 1.00 56.81 85 ILE A C 1
ATOM 625 O O . ILE A 1 85 ? -47.365 9.977 77.555 1.00 56.81 85 ILE A O 1
ATOM 629 N N . CYS A 1 86 ? -49.525 9.475 77.841 1.00 52.28 86 CYS A N 1
ATOM 630 C CA . CYS A 1 86 ? -49.687 8.933 76.485 1.00 52.28 86 CYS A CA 1
ATOM 631 C C . CYS A 1 86 ? -49.423 9.981 75.386 1.00 52.28 86 CYS A C 1
ATOM 633 O O . CYS A 1 86 ? -48.786 9.658 74.389 1.00 52.28 86 CYS A O 1
ATOM 635 N N . MET A 1 87 ? -49.855 11.235 75.577 1.00 55.19 87 MET A N 1
ATOM 636 C CA . MET A 1 87 ? -49.609 12.332 74.623 1.00 55.19 87 MET A CA 1
ATOM 637 C C . MET A 1 87 ? -48.130 12.731 74.551 1.00 55.19 87 MET A C 1
ATOM 639 O O . MET A 1 87 ? -47.610 12.959 73.461 1.00 55.19 87 MET A O 1
ATOM 643 N N . ALA A 1 88 ? -47.441 12.785 75.696 1.00 59.22 88 ALA A N 1
ATOM 644 C CA . ALA A 1 88 ? -46.006 13.056 75.737 1.00 59.22 88 ALA A CA 1
ATOM 645 C C . ALA A 1 88 ? -45.207 11.933 75.059 1.00 59.22 88 ALA A C 1
ATOM 647 O O . ALA A 1 88 ? -44.319 12.212 74.262 1.00 59.22 88 ALA A O 1
ATOM 648 N N . VAL A 1 89 ? -45.571 10.669 75.303 1.00 59.09 89 VAL A N 1
ATOM 649 C CA . VAL A 1 89 ? -44.926 9.509 74.669 1.00 59.09 89 VAL A CA 1
ATOM 650 C C . VAL A 1 89 ? -45.127 9.518 73.150 1.00 59.09 89 VAL A C 1
ATOM 652 O O . VAL A 1 89 ? -44.169 9.310 72.413 1.00 59.09 89 VAL A O 1
ATOM 655 N N . PHE A 1 90 ? -46.332 9.827 72.659 1.00 60.00 90 PHE A N 1
ATOM 656 C CA . PHE A 1 90 ? -46.598 9.874 71.217 1.00 60.00 90 PHE A CA 1
ATOM 657 C C . PHE A 1 90 ? -45.902 11.049 70.515 1.00 60.00 90 PHE A C 1
ATOM 659 O O . PHE A 1 90 ? -45.372 10.871 69.424 1.00 60.00 90 PHE A O 1
ATOM 666 N N . GLY A 1 91 ? -45.864 12.231 71.144 1.00 61.75 91 GLY A N 1
ATOM 667 C CA . GLY A 1 91 ? -45.140 13.394 70.620 1.00 61.75 91 GLY A CA 1
ATOM 668 C C . GLY A 1 91 ? -43.625 13.184 70.573 1.00 61.75 91 GLY A C 1
ATOM 669 O O . GLY A 1 91 ? -42.968 13.610 69.628 1.00 61.75 91 GLY A O 1
ATOM 670 N N . VAL A 1 92 ? -43.069 12.476 71.561 1.00 62.41 92 VAL A N 1
ATOM 671 C CA . VAL A 1 92 ? -41.653 12.083 71.562 1.00 62.41 92 VAL A CA 1
ATOM 672 C C . VAL A 1 92 ? -41.377 11.038 70.481 1.00 62.41 92 VAL A C 1
ATOM 674 O O . VAL A 1 92 ? -40.370 11.151 69.793 1.00 62.41 92 VAL A O 1
ATOM 677 N N . LEU A 1 93 ? -42.271 10.067 70.267 1.00 61.66 93 LEU A N 1
ATOM 678 C CA . LEU A 1 93 ? -42.123 9.063 69.207 1.00 61.66 93 LEU A CA 1
ATOM 679 C C . LEU A 1 93 ? -42.214 9.664 67.798 1.00 61.66 93 LEU A C 1
ATOM 681 O O . LEU A 1 93 ? -41.445 9.266 66.928 1.00 61.66 93 LEU A O 1
ATOM 685 N N . SER A 1 94 ? -43.097 10.637 67.561 1.00 63.09 94 SER A N 1
ATOM 686 C CA . SER A 1 94 ? -43.196 11.308 66.258 1.00 63.09 94 SER A CA 1
ATOM 687 C C . SER A 1 94 ? -42.026 12.260 65.989 1.00 63.09 94 SER A C 1
ATOM 689 O O . SER A 1 94 ? -41.528 12.289 64.865 1.00 63.09 94 SER A O 1
ATOM 691 N N . LEU A 1 95 ? -41.525 12.976 67.003 1.00 63.81 95 LEU A N 1
ATOM 692 C CA . LEU A 1 95 ? -40.282 13.757 66.898 1.00 63.81 95 LEU A CA 1
ATOM 693 C C . LEU A 1 95 ? -39.054 12.861 66.706 1.00 63.81 95 LEU A C 1
ATOM 695 O O . LEU A 1 95 ? -38.178 13.199 65.916 1.00 63.81 95 LEU A O 1
ATOM 699 N N . ALA A 1 96 ? -39.000 11.709 67.379 1.00 62.56 96 ALA A N 1
ATOM 700 C CA . ALA A 1 96 ? -37.934 10.730 67.196 1.00 62.56 96 ALA A CA 1
ATOM 701 C C . ALA A 1 96 ? -37.968 10.127 65.784 1.00 62.56 96 ALA A C 1
ATOM 703 O O . ALA A 1 96 ? -36.935 10.074 65.124 1.00 62.56 96 ALA A O 1
ATOM 704 N N . ALA A 1 97 ? -39.147 9.751 65.277 1.00 58.16 97 ALA A N 1
ATOM 705 C CA . ALA A 1 97 ? -39.309 9.254 63.911 1.00 58.16 97 ALA A CA 1
ATOM 706 C C . ALA A 1 97 ? -38.960 10.323 62.858 1.00 58.16 97 ALA A C 1
ATOM 708 O O . ALA A 1 97 ? -38.216 10.041 61.920 1.00 58.16 97 ALA A O 1
ATOM 709 N N . GLY A 1 98 ? -39.424 11.565 63.039 1.00 61.03 98 GLY A N 1
ATOM 710 C CA . GLY A 1 98 ? -39.075 12.691 62.168 1.00 61.03 98 GLY A CA 1
ATOM 711 C C . GLY A 1 98 ? -37.581 13.032 62.200 1.00 61.03 98 GLY A C 1
ATOM 712 O O . GLY A 1 98 ? -36.991 13.300 61.157 1.00 61.03 98 GLY A O 1
ATOM 713 N N . GLY A 1 99 ? -36.950 12.949 63.375 1.00 60.12 99 GLY A N 1
ATOM 714 C CA . GLY A 1 99 ? -35.506 13.122 63.539 1.00 60.12 99 GLY A CA 1
ATOM 715 C C . GLY A 1 99 ? -34.695 12.026 62.844 1.00 60.12 99 GLY A C 1
ATOM 716 O O . GLY A 1 99 ? -33.719 12.330 62.166 1.00 60.12 99 GLY A O 1
ATOM 717 N N . ILE A 1 100 ? -35.127 10.764 62.933 1.00 61.09 100 ILE A N 1
ATOM 718 C CA . ILE A 1 100 ? -34.481 9.641 62.234 1.00 61.09 100 ILE A CA 1
ATOM 719 C C . ILE A 1 100 ? -34.561 9.825 60.711 1.00 61.09 100 ILE A C 1
ATOM 721 O O . ILE A 1 100 ? -33.556 9.617 60.033 1.00 61.09 100 ILE A O 1
ATOM 725 N N . ILE A 1 101 ? -35.706 10.264 60.174 1.00 60.56 101 ILE A N 1
ATOM 726 C CA . ILE A 1 101 ? -35.883 10.520 58.733 1.00 60.56 101 ILE A CA 1
ATOM 727 C C . ILE A 1 101 ? -35.012 11.697 58.262 1.00 60.56 101 ILE A C 1
ATOM 729 O O . ILE A 1 101 ? -34.301 11.575 57.264 1.00 60.56 101 ILE A O 1
ATOM 733 N N . ALA A 1 102 ? -35.024 12.820 58.987 1.00 60.91 102 ALA A N 1
ATOM 734 C CA . ALA A 1 102 ? -34.278 14.021 58.609 1.00 60.91 102 ALA A CA 1
ATOM 735 C C . ALA A 1 102 ? -32.753 13.832 58.667 1.00 60.91 102 ALA A C 1
ATOM 737 O O . ALA A 1 102 ? -32.038 14.413 57.857 1.00 60.91 102 ALA A O 1
ATOM 738 N N . VAL A 1 103 ? -32.259 13.021 59.609 1.00 64.62 103 VAL A N 1
ATOM 739 C CA . VAL A 1 103 ? -30.817 12.818 59.812 1.00 64.62 103 VAL A CA 1
ATOM 740 C C . VAL A 1 103 ? -30.268 11.667 58.969 1.00 64.62 103 VAL A C 1
ATOM 742 O O . VAL A 1 103 ? -29.149 11.770 58.480 1.00 64.62 103 VAL A O 1
ATOM 745 N N . ASN A 1 104 ? -31.027 10.582 58.771 1.00 66.81 104 ASN A N 1
ATOM 746 C CA . ASN A 1 104 ? -30.490 9.380 58.120 1.00 66.81 104 ASN A CA 1
ATOM 747 C C . ASN A 1 104 ? -30.980 9.157 56.687 1.00 66.81 104 ASN A C 1
ATOM 749 O O . ASN A 1 104 ? -30.251 8.555 55.907 1.00 66.81 104 ASN A O 1
ATOM 753 N N . VAL A 1 105 ? -32.193 9.594 56.332 1.00 72.12 105 VAL A N 1
ATOM 754 C CA . VAL A 1 105 ? -32.809 9.254 55.034 1.00 72.12 105 VAL A CA 1
ATOM 755 C C . VAL A 1 105 ? -32.662 10.401 54.033 1.00 72.12 105 VAL A C 1
ATOM 757 O O . VAL A 1 105 ? -32.222 10.179 52.908 1.00 72.12 105 VAL A O 1
ATOM 760 N N . LEU A 1 106 ? -32.957 11.640 54.447 1.00 74.50 106 LEU A N 1
ATOM 761 C CA . LEU A 1 106 ? -32.942 12.808 53.554 1.00 74.50 106 LEU A CA 1
ATOM 762 C C . LEU A 1 106 ? -31.569 13.089 52.902 1.00 74.50 106 LEU A C 1
ATOM 764 O O . LEU A 1 106 ? -31.530 13.263 51.684 1.00 74.50 106 LEU A O 1
ATOM 768 N N . PRO A 1 107 ? -30.445 13.101 53.652 1.00 83.19 107 PRO A N 1
ATOM 769 C CA . PRO A 1 107 ? -29.131 13.382 53.070 1.00 83.19 107 PRO A CA 1
ATOM 770 C C . PRO A 1 107 ? -28.686 12.312 52.067 1.00 83.19 107 PRO A C 1
ATOM 772 O O . PRO A 1 107 ? -28.055 12.630 51.065 1.00 83.19 107 PRO A O 1
ATOM 775 N N . ARG A 1 108 ? -29.057 11.044 52.301 1.00 84.06 108 ARG A N 1
ATOM 776 C CA . ARG A 1 108 ? -28.735 9.927 51.397 1.00 84.06 108 ARG A CA 1
ATOM 777 C C . ARG A 1 108 ? -29.511 10.025 50.088 1.00 84.06 108 ARG A C 1
ATOM 779 O O . ARG A 1 108 ? -28.933 9.851 49.022 1.00 84.06 108 ARG A O 1
ATOM 786 N N . ALA A 1 109 ? -30.796 10.372 50.153 1.00 84.06 109 ALA A N 1
ATOM 787 C CA . ALA A 1 109 ? -31.595 10.606 48.954 1.00 84.06 109 ALA A CA 1
ATOM 788 C C . ALA A 1 109 ? -31.027 11.761 48.108 1.00 84.06 109 ALA A C 1
ATOM 790 O O . ALA A 1 109 ? -30.893 11.618 46.896 1.00 84.06 109 ALA A O 1
ATOM 791 N N . GLN A 1 110 ? -30.621 12.861 48.753 1.00 86.94 110 GLN A N 1
ATOM 792 C CA . GLN A 1 110 ? -30.004 14.008 48.077 1.00 86.94 110 GLN A CA 1
ATOM 793 C C . GLN A 1 110 ? -28.647 13.670 47.454 1.00 86.94 110 GLN A C 1
ATOM 795 O O . GLN A 1 110 ? -28.398 14.046 46.312 1.00 86.94 110 GLN A O 1
ATOM 800 N N . ALA A 1 111 ? -27.781 12.950 48.173 1.00 90.00 111 ALA A N 1
ATOM 801 C CA . ALA A 1 111 ? -26.488 12.524 47.645 1.00 90.00 111 ALA A CA 1
ATOM 802 C C . ALA A 1 111 ? -26.659 11.596 46.431 1.00 90.00 111 ALA A C 1
ATOM 804 O O . ALA A 1 111 ? -25.991 11.771 45.418 1.00 90.00 111 ALA A O 1
ATOM 805 N N . TYR A 1 112 ? -27.604 10.656 46.482 1.00 91.81 112 TYR A N 1
ATOM 806 C CA . TYR A 1 112 ? -27.878 9.759 45.359 1.00 91.81 112 TYR A CA 1
ATOM 807 C C . TYR A 1 112 ? -28.439 10.488 44.130 1.00 91.81 112 TYR A C 1
ATOM 809 O O . TYR A 1 112 ? -27.966 10.272 43.016 1.00 91.81 112 TYR A O 1
ATOM 817 N N . GLU A 1 113 ? -29.393 11.404 44.315 1.00 91.25 113 GLU A N 1
ATOM 818 C CA . GLU A 1 113 ? -29.904 12.244 43.222 1.00 91.25 113 GLU A CA 1
ATOM 819 C C . GLU A 1 113 ? -28.801 13.139 42.637 1.00 91.25 113 GLU A C 1
ATOM 821 O O . GLU A 1 113 ? -28.664 13.249 41.418 1.00 91.25 113 GLU A O 1
ATOM 826 N N . GLY A 1 114 ? -27.952 13.704 43.500 1.00 91.44 114 GLY A N 1
ATOM 827 C CA . GLY A 1 114 ? -26.765 14.453 43.103 1.00 91.44 114 GLY A CA 1
ATOM 828 C C . GLY A 1 114 ? -25.783 13.615 42.283 1.00 91.44 114 GLY A C 1
ATOM 829 O O . GLY A 1 114 ? -25.290 14.097 41.268 1.00 91.44 114 GLY A O 1
ATOM 830 N N . ALA A 1 115 ? -25.541 12.357 42.667 1.00 94.19 115 ALA A N 1
ATOM 831 C CA . ALA A 1 115 ? -24.696 11.434 41.912 1.00 94.19 115 ALA A CA 1
ATOM 832 C C . ALA A 1 115 ? -25.284 11.127 40.528 1.00 94.19 115 ALA A C 1
ATOM 834 O O . ALA A 1 115 ? -24.561 11.144 39.535 1.00 94.19 115 ALA A O 1
ATOM 835 N N . ILE A 1 116 ? -26.597 10.882 40.435 1.00 93.81 116 ILE A N 1
ATOM 836 C CA . ILE A 1 116 ? -27.265 10.645 39.145 1.00 93.81 116 ILE A CA 1
ATOM 837 C C . ILE A 1 116 ? -27.138 11.871 38.243 1.00 93.81 116 ILE A C 1
ATOM 839 O O . ILE A 1 116 ? -26.827 11.725 37.062 1.00 93.81 116 ILE A O 1
ATOM 843 N N . ASN A 1 117 ? -27.361 13.063 38.797 1.00 94.38 117 ASN A N 1
ATOM 844 C CA . ASN A 1 117 ? -27.274 14.309 38.050 1.00 94.38 117 ASN A CA 1
ATOM 845 C C . ASN A 1 117 ? -25.838 14.579 37.568 1.00 94.38 117 ASN A C 1
ATOM 847 O O . ASN A 1 117 ? -25.615 14.851 36.391 1.00 94.38 117 ASN A O 1
ATOM 851 N N . ALA A 1 118 ? -24.851 14.402 38.450 1.00 94.69 118 ALA A N 1
ATOM 852 C CA . ALA A 1 118 ? -23.438 14.515 38.103 1.00 94.69 118 ALA A CA 1
ATOM 853 C C . ALA A 1 118 ? -23.047 13.531 36.987 1.00 94.69 118 ALA A C 1
ATOM 855 O O . ALA A 1 118 ? -22.391 13.913 36.020 1.00 94.69 118 ALA A O 1
ATOM 856 N N . LEU A 1 119 ? -23.513 12.278 37.065 1.00 93.62 119 LEU A N 1
ATOM 857 C CA . LEU A 1 119 ? -23.270 11.276 36.029 1.00 93.62 119 LEU A CA 1
ATOM 858 C C . LEU A 1 119 ? -23.909 11.659 34.687 1.00 93.62 119 LEU A C 1
ATOM 860 O O . LEU A 1 119 ? -23.266 11.519 33.647 1.00 93.62 119 LEU A O 1
ATOM 864 N N . ALA A 1 120 ? -25.142 12.175 34.699 1.00 92.44 120 ALA A N 1
ATOM 865 C CA . ALA A 1 120 ? -25.827 12.652 33.496 1.00 92.44 120 ALA A CA 1
ATOM 866 C C . ALA A 1 120 ? -25.075 13.812 32.817 1.00 92.44 120 ALA A C 1
ATOM 868 O O . ALA A 1 120 ? -25.080 13.918 31.592 1.00 92.44 120 ALA A O 1
ATOM 869 N N . HIS A 1 121 ? -24.376 14.635 33.602 1.00 92.44 121 HIS A N 1
ATOM 870 C CA . HIS A 1 121 ? -23.519 15.720 33.121 1.00 92.44 121 HIS A CA 1
ATOM 871 C C . HIS A 1 121 ? -22.050 15.319 32.897 1.00 92.44 121 HIS A C 1
ATOM 873 O O . HIS A 1 121 ? -21.235 16.178 32.570 1.00 92.44 121 HIS A O 1
ATOM 879 N N . ARG A 1 122 ? -21.702 14.025 33.021 1.00 91.00 122 ARG A N 1
ATOM 880 C CA . ARG A 1 122 ? -20.324 13.494 32.916 1.00 91.00 122 ARG A CA 1
ATOM 881 C C . ARG A 1 122 ? -19.334 14.120 33.918 1.00 91.00 122 ARG A C 1
ATOM 883 O O . ARG A 1 122 ? -18.122 14.032 33.731 1.00 91.00 122 ARG A O 1
ATOM 890 N N . GLU A 1 123 ? -19.829 14.690 35.013 1.00 95.38 123 GLU A N 1
ATOM 891 C CA . GLU A 1 123 ? -19.031 15.254 36.104 1.00 95.38 123 GLU A CA 1
ATOM 892 C C . GLU A 1 123 ? -18.583 14.133 37.056 1.00 95.38 123 GLU A C 1
ATOM 894 O O . GLU A 1 123 ? -19.135 13.946 38.144 1.00 95.38 123 GLU A O 1
ATOM 899 N N . LEU A 1 124 ? -17.600 13.335 36.625 1.00 94.56 124 LEU A N 1
ATOM 900 C CA . LEU A 1 124 ? -17.194 12.121 37.345 1.00 94.56 124 LEU A CA 1
ATOM 901 C C . LEU A 1 124 ? -16.654 12.415 38.753 1.00 94.56 124 LEU A C 1
ATOM 903 O O . LEU A 1 124 ? -17.014 11.700 39.684 1.00 94.56 124 LEU A O 1
ATOM 907 N N . ASP A 1 125 ? -15.884 13.496 38.932 1.00 95.62 125 ASP A N 1
ATOM 908 C CA . ASP A 1 125 ? -15.368 13.917 40.247 1.00 95.62 125 ASP A CA 1
ATOM 909 C C . ASP A 1 125 ? -16.504 14.174 41.246 1.00 95.62 125 ASP A C 1
ATOM 911 O O . ASP A 1 125 ? -16.490 13.688 42.381 1.00 95.62 125 ASP A O 1
ATOM 915 N N . LEU A 1 126 ? -17.524 14.920 40.807 1.00 94.62 126 LEU A N 1
ATOM 916 C CA . LEU A 1 126 ? -18.686 15.225 41.632 1.00 94.62 126 LEU A CA 1
ATOM 917 C C . LEU A 1 126 ? -19.493 13.954 41.910 1.00 94.62 126 LEU A C 1
ATOM 919 O O . LEU A 1 126 ? -19.919 13.732 43.041 1.00 94.62 126 LEU A O 1
ATOM 923 N N . CYS A 1 127 ? -19.668 13.093 40.907 1.00 95.06 127 CYS A N 1
ATOM 924 C CA . CYS A 1 127 ? -20.374 11.827 41.062 1.00 95.06 127 CYS A CA 1
ATOM 925 C C . CYS A 1 127 ? -19.711 10.933 42.122 1.00 95.06 127 CYS A C 1
ATOM 927 O O . CYS A 1 127 ? -20.391 10.423 43.014 1.00 95.06 127 CYS A O 1
ATOM 929 N N . GLU A 1 128 ? -18.388 10.777 42.076 1.00 94.81 128 GLU A N 1
ATOM 930 C CA . GLU A 1 128 ? -17.616 10.012 43.062 1.00 94.81 128 GLU A CA 1
ATOM 931 C C . GLU A 1 128 ? -17.750 10.609 44.468 1.00 94.81 128 GLU A C 1
ATOM 933 O O . GLU A 1 128 ? -17.990 9.875 45.432 1.00 94.81 128 GLU A O 1
ATOM 938 N N . GLN A 1 129 ? -17.676 11.939 44.592 1.00 94.88 129 GLN A N 1
ATOM 939 C CA . GLN A 1 129 ? -17.851 12.637 45.869 1.00 94.88 129 GLN A CA 1
ATOM 940 C C . GLN A 1 129 ? -19.240 12.399 46.480 1.00 94.88 129 GLN A C 1
ATOM 942 O O . GLN A 1 129 ? -19.370 12.234 47.698 1.00 94.88 129 GLN A O 1
ATOM 947 N N . GLN A 1 130 ? -20.289 12.388 45.657 1.00 92.88 130 GLN A N 1
ATOM 948 C CA . GLN A 1 130 ? -21.647 12.104 46.114 1.00 92.88 130 GLN A CA 1
ATOM 949 C C . GLN A 1 130 ? -21.817 10.621 46.483 1.00 92.88 130 GLN A C 1
ATOM 951 O O . GLN A 1 130 ? -22.368 10.307 47.539 1.00 92.88 130 GLN A O 1
ATOM 956 N N . LEU A 1 131 ? -21.260 9.700 45.688 1.00 93.50 131 LEU A N 1
ATOM 957 C CA . LEU A 1 131 ? -21.299 8.260 45.968 1.00 93.50 131 LEU A CA 1
ATOM 958 C C . LEU A 1 131 ? -20.525 7.876 47.234 1.00 93.50 131 LEU A C 1
ATOM 960 O O . LEU A 1 131 ? -20.909 6.920 47.908 1.00 93.50 131 LEU A O 1
ATOM 964 N N . ALA A 1 132 ? -19.464 8.606 47.589 1.00 93.06 132 ALA A N 1
ATOM 965 C CA . ALA A 1 132 ? -18.685 8.374 48.807 1.00 93.06 132 ALA A CA 1
ATOM 966 C C . ALA A 1 132 ? -19.492 8.609 50.100 1.00 93.06 132 ALA A C 1
ATOM 968 O O . ALA A 1 132 ? -19.159 8.052 51.145 1.00 93.06 132 ALA A O 1
ATOM 969 N N . GLN A 1 133 ? -20.566 9.403 50.034 1.00 89.38 133 GLN A N 1
ATOM 970 C CA . GLN A 1 133 ? -21.454 9.682 51.169 1.00 89.38 133 GLN A CA 1
ATOM 971 C C . GLN A 1 133 ? -22.514 8.586 51.383 1.00 89.38 133 GLN A C 1
ATOM 973 O O . GLN A 1 133 ? -23.233 8.607 52.386 1.00 89.38 133 GLN A O 1
ATOM 978 N N . LEU A 1 134 ? -22.622 7.633 50.452 1.00 90.69 134 LEU A N 1
ATOM 979 C CA . LEU A 1 134 ? -23.627 6.575 50.468 1.00 90.69 134 LEU A CA 1
ATOM 980 C C . LEU A 1 134 ? -23.061 5.251 51.012 1.00 90.69 134 LEU A C 1
ATOM 982 O O . LEU A 1 134 ? -21.938 4.870 50.664 1.00 90.69 134 LEU A O 1
ATOM 986 N N . PRO A 1 135 ? -23.831 4.523 51.843 1.00 88.12 135 PRO A N 1
ATOM 987 C CA . PRO A 1 135 ? -23.544 3.131 52.182 1.00 88.12 135 PRO A CA 1
ATOM 988 C C . PRO A 1 135 ? -23.533 2.216 50.948 1.00 88.12 135 PRO A C 1
ATOM 990 O O . PRO A 1 135 ? -24.198 2.492 49.953 1.00 88.12 135 PRO A O 1
ATOM 993 N N . GLU A 1 136 ? -22.802 1.105 51.025 1.00 86.06 136 GLU A N 1
ATOM 994 C CA . GLU A 1 136 ? -22.671 0.143 49.920 1.00 86.06 136 GLU A CA 1
ATOM 995 C C . GLU A 1 136 ? -23.974 -0.623 49.637 1.00 86.06 136 GLU A C 1
ATOM 997 O O . GLU A 1 136 ? -24.252 -0.978 48.501 1.00 86.06 136 GLU A O 1
ATOM 1002 N N . ASP A 1 137 ? -24.818 -0.821 50.646 1.00 87.81 137 ASP A N 1
ATOM 1003 C CA . ASP A 1 137 ? -26.122 -1.482 50.535 1.00 87.81 137 ASP A CA 1
ATOM 1004 C C . ASP A 1 137 ? -27.251 -0.544 50.069 1.00 87.81 137 ASP A C 1
ATOM 1006 O O . ASP A 1 137 ? -28.412 -0.951 49.980 1.00 87.81 137 ASP A O 1
ATOM 1010 N N . TYR A 1 138 ? -26.937 0.720 49.769 1.00 86.06 138 TYR A N 1
ATOM 1011 C CA . TYR A 1 138 ? -27.923 1.705 49.347 1.00 86.06 138 TYR A CA 1
ATOM 1012 C C . TYR A 1 138 ? -28.187 1.626 47.835 1.00 86.06 138 TYR A C 1
ATOM 1014 O O . TYR A 1 138 ? -27.323 1.968 47.028 1.00 86.06 138 TYR A O 1
ATOM 1022 N N . ALA A 1 139 ? -29.409 1.250 47.446 1.00 88.94 139 ALA A N 1
ATOM 1023 C CA . ALA A 1 139 ? -29.855 1.189 46.048 1.00 88.94 139 ALA A CA 1
ATOM 1024 C C . ALA A 1 139 ? -28.888 0.384 45.142 1.00 88.94 139 ALA A C 1
ATOM 1026 O O . ALA A 1 139 ? -28.551 -0.752 45.459 1.00 88.94 139 ALA A O 1
ATOM 1027 N N . ASP A 1 140 ? -28.465 0.955 44.014 1.00 92.69 140 ASP A N 1
ATOM 1028 C CA . ASP A 1 140 ? -27.495 0.414 43.051 1.00 92.69 140 ASP A CA 1
ATOM 1029 C C . ASP A 1 140 ? -26.105 1.063 43.199 1.00 92.69 140 ASP A C 1
ATOM 1031 O O . ASP A 1 140 ? -25.323 1.105 42.247 1.00 92.69 140 ASP A O 1
ATOM 1035 N N . THR A 1 141 ? -25.783 1.596 44.386 1.00 92.69 141 THR A N 1
ATOM 1036 C CA . THR A 1 141 ? -24.512 2.299 44.644 1.00 92.69 141 THR A CA 1
ATOM 1037 C C . THR A 1 141 ? -23.274 1.483 44.237 1.00 92.69 141 THR A C 1
ATOM 1039 O O . THR A 1 141 ? -22.387 2.075 43.617 1.00 92.69 141 THR A O 1
ATOM 1042 N N . PRO A 1 142 ? -23.167 0.162 44.508 1.00 93.88 142 PRO A N 1
ATOM 1043 C CA . PRO A 1 142 ? -22.010 -0.629 44.079 1.00 93.88 142 PRO A CA 1
ATOM 1044 C C . PRO A 1 142 ? -21.845 -0.650 42.556 1.00 93.88 142 PRO A C 1
ATOM 1046 O O . PRO A 1 142 ? -20.761 -0.365 42.050 1.00 93.88 142 PRO A O 1
ATOM 1049 N N . GLN A 1 143 ? -22.932 -0.909 41.820 1.00 95.12 143 GLN A N 1
ATOM 1050 C CA . GLN A 1 143 ? -22.934 -0.925 40.357 1.00 95.12 143 GLN A CA 1
ATOM 1051 C C . GLN A 1 143 ? -22.611 0.461 39.793 1.00 95.12 143 GLN A C 1
ATOM 1053 O O . GLN A 1 143 ? -21.818 0.577 38.863 1.00 95.12 143 GLN A O 1
ATOM 1058 N N . MET A 1 144 ? -23.160 1.524 40.389 1.00 95.50 144 MET A N 1
ATOM 1059 C CA . MET A 1 144 ? -22.891 2.900 39.977 1.00 95.50 144 MET A CA 1
ATOM 1060 C C . MET A 1 144 ? -21.428 3.298 40.206 1.00 95.50 144 MET A C 1
ATOM 1062 O O . MET A 1 144 ? -20.829 3.922 39.335 1.00 95.50 144 MET A O 1
ATOM 1066 N N . ARG A 1 145 ? -20.821 2.903 41.335 1.00 95.56 145 ARG A N 1
ATOM 1067 C CA . ARG A 1 145 ? -19.387 3.125 41.595 1.00 95.56 145 ARG A CA 1
ATOM 1068 C C . ARG A 1 145 ? -18.515 2.403 40.572 1.00 95.56 145 ARG A C 1
ATOM 1070 O O . ARG A 1 145 ? -17.617 3.022 40.013 1.00 95.56 145 ARG A O 1
ATOM 1077 N N . SER A 1 146 ? -18.801 1.132 40.294 1.00 96.69 146 SER A N 1
ATOM 1078 C CA . SER A 1 146 ? -18.092 0.366 39.262 1.00 96.69 146 SER A CA 1
ATOM 1079 C C . SER A 1 146 ? -18.266 0.975 37.866 1.00 96.69 146 SER A C 1
ATOM 1081 O O . SER A 1 146 ? -17.302 1.042 37.110 1.00 96.69 146 SER A O 1
ATOM 1083 N N . TYR A 1 147 ? -19.458 1.482 37.539 1.00 97.44 147 TYR A N 1
ATOM 1084 C CA . TYR A 1 147 ? -19.735 2.157 36.267 1.00 97.44 147 TYR A CA 1
ATOM 1085 C C . TYR A 1 147 ? -18.938 3.463 36.127 1.00 97.44 147 TYR A C 1
ATOM 1087 O O . TYR A 1 147 ? -18.326 3.715 35.093 1.00 97.44 147 TYR A O 1
ATOM 1095 N N . VAL A 1 148 ? -18.882 4.277 37.184 1.00 97.00 148 VAL A N 1
ATOM 1096 C CA . VAL A 1 148 ? -18.084 5.515 37.210 1.00 97.00 148 VAL A CA 1
ATOM 1097 C C . VAL A 1 148 ? -16.584 5.213 37.130 1.00 97.00 148 VAL A C 1
ATOM 1099 O O . VAL A 1 148 ? -15.867 5.887 36.394 1.00 97.00 148 VAL A O 1
ATOM 1102 N N . ALA A 1 149 ? -16.113 4.162 37.807 1.00 96.88 149 ALA A N 1
ATOM 1103 C CA . ALA A 1 149 ? -14.726 3.708 37.708 1.00 96.88 149 ALA A CA 1
ATOM 1104 C C . ALA A 1 149 ? -14.364 3.246 36.283 1.00 96.88 149 ALA A C 1
ATOM 1106 O O . ALA A 1 149 ? -13.286 3.569 35.786 1.00 96.88 149 ALA A O 1
ATOM 1107 N N . ALA A 1 150 ? -15.272 2.548 35.596 1.00 97.88 150 ALA A N 1
ATOM 1108 C CA . ALA A 1 150 ? -15.090 2.172 34.195 1.00 97.88 150 ALA A CA 1
ATOM 1109 C C . ALA A 1 150 ? -15.004 3.407 33.279 1.00 97.88 150 ALA A C 1
ATOM 1111 O O . ALA A 1 150 ? -14.100 3.498 32.450 1.00 97.88 150 ALA A O 1
ATOM 1112 N N . LEU A 1 151 ? -15.865 4.410 33.495 1.00 97.38 151 LEU A N 1
ATOM 1113 C CA . LEU A 1 151 ? -15.800 5.688 32.776 1.00 97.38 151 LEU A CA 1
ATOM 1114 C C . LEU A 1 151 ? -14.486 6.443 33.013 1.00 97.38 151 LEU A C 1
ATOM 1116 O O . LEU A 1 151 ? -13.970 7.074 32.092 1.00 97.38 151 LEU A O 1
ATOM 1120 N N . ARG A 1 152 ? -13.924 6.382 34.225 1.00 96.38 152 ARG A N 1
ATOM 1121 C CA . ARG A 1 152 ? -12.609 6.967 34.527 1.00 96.38 152 ARG A CA 1
ATOM 1122 C C . ARG A 1 152 ? -11.487 6.303 33.750 1.00 96.38 152 ARG A C 1
ATOM 1124 O O . ARG A 1 152 ? -10.644 7.001 33.197 1.00 96.38 152 ARG A O 1
ATOM 1131 N N . LEU A 1 153 ? -11.484 4.974 33.703 1.00 97.75 153 LEU A N 1
ATOM 1132 C CA . LEU A 1 153 ? -10.497 4.222 32.931 1.00 97.75 153 LEU A CA 1
ATOM 1133 C C . LEU A 1 153 ? -10.608 4.544 31.440 1.00 97.75 153 LEU A C 1
ATOM 1135 O O . LEU A 1 153 ? -9.589 4.785 30.803 1.00 97.75 153 LEU A O 1
ATOM 1139 N N . GLN A 1 154 ? -11.831 4.659 30.916 1.00 97.00 154 GLN A N 1
ATOM 1140 C CA . GLN A 1 154 ? -12.067 5.089 29.538 1.00 97.00 154 GLN A CA 1
ATOM 1141 C C . GLN A 1 154 ? -11.535 6.509 29.275 1.00 97.00 154 GLN A C 1
ATOM 1143 O O . GLN A 1 154 ? -10.868 6.725 28.269 1.00 97.00 154 GLN A O 1
ATOM 1148 N N . GLN A 1 155 ? -11.765 7.472 30.180 1.00 95.56 155 GLN A N 1
ATOM 1149 C CA . GLN A 1 155 ? -11.185 8.825 30.074 1.00 95.56 155 GLN A CA 1
ATOM 1150 C C . GLN A 1 155 ? -9.652 8.829 30.132 1.00 95.56 155 GLN A C 1
ATOM 1152 O O . GLN A 1 155 ? -9.023 9.708 29.551 1.00 95.56 155 GLN A O 1
ATOM 1157 N N . GLY A 1 156 ? -9.061 7.869 30.843 1.00 96.44 156 GLY A N 1
ATOM 1158 C CA . GLY A 1 156 ? -7.618 7.652 30.902 1.00 96.44 156 GLY A CA 1
ATOM 1159 C C . GLY A 1 156 ? -7.057 6.800 29.760 1.00 96.44 156 GLY A C 1
ATOM 1160 O O . GLY A 1 156 ? -5.896 6.415 29.845 1.00 96.44 156 GLY A O 1
ATOM 1161 N N . GLU A 1 157 ? -7.862 6.476 28.740 1.00 96.75 157 GLU A N 1
ATOM 1162 C CA . GLU A 1 157 ? -7.514 5.600 27.608 1.00 96.75 157 GLU A CA 1
ATOM 1163 C C . GLU A 1 157 ? -7.092 4.168 27.997 1.00 96.75 157 GLU A C 1
ATOM 1165 O O . GLU A 1 157 ? -6.538 3.427 27.180 1.00 96.75 157 GLU A O 1
ATOM 1170 N N . ASP A 1 158 ? -7.397 3.726 29.224 1.00 97.50 158 ASP A N 1
ATOM 1171 C CA . ASP A 1 158 ? -7.261 2.328 29.642 1.00 97.50 158 ASP A CA 1
ATOM 1172 C C . ASP A 1 158 ? -8.517 1.545 29.251 1.00 97.50 158 ASP A C 1
ATOM 1174 O O . ASP A 1 158 ? -9.319 1.074 30.067 1.00 97.50 158 ASP A O 1
ATOM 1178 N N . PHE A 1 159 ? -8.707 1.447 27.939 1.00 98.00 159 PHE A N 1
ATOM 1179 C CA . PHE A 1 159 ? -9.895 0.862 27.340 1.00 98.00 159 PHE A CA 1
ATOM 1180 C C . PHE A 1 159 ? -10.071 -0.621 27.680 1.00 98.00 159 PHE A C 1
ATOM 1182 O O . PHE A 1 159 ? -11.199 -1.107 27.753 1.00 98.00 159 PHE A O 1
ATOM 1189 N N . GLN A 1 160 ? -8.978 -1.352 27.924 1.00 96.31 160 GLN A N 1
ATOM 1190 C CA . GLN A 1 160 ? -9.059 -2.771 28.257 1.00 96.31 160 GLN A CA 1
ATOM 1191 C C . GLN A 1 160 ? -9.632 -3.000 29.656 1.00 96.31 160 GLN A C 1
ATOM 1193 O O . GLN A 1 160 ? -10.511 -3.852 29.837 1.00 96.31 160 GLN A O 1
ATOM 1198 N N . GLN A 1 161 ? -9.146 -2.252 30.650 1.00 97.44 161 GLN A N 1
ATOM 1199 C CA . GLN A 1 161 ? -9.696 -2.340 32.001 1.00 97.44 161 GLN A CA 1
ATOM 1200 C C . GLN A 1 161 ? -11.113 -1.759 32.050 1.00 97.44 161 GLN A C 1
ATOM 1202 O O . GLN A 1 161 ? -11.985 -2.353 32.686 1.00 97.44 161 GLN A O 1
ATOM 1207 N N . ALA A 1 162 ? -11.370 -0.664 31.324 1.00 98.25 162 ALA A N 1
ATOM 1208 C CA . ALA A 1 162 ? -12.703 -0.080 31.207 1.00 98.25 162 ALA A CA 1
ATOM 1209 C C . ALA A 1 162 ? -13.724 -1.084 30.647 1.00 98.25 162 ALA A C 1
ATOM 1211 O O . ALA A 1 162 ? -14.756 -1.312 31.277 1.00 98.25 162 ALA A O 1
ATOM 1212 N N . ALA A 1 163 ? -13.413 -1.745 29.524 1.00 97.75 163 ALA A N 1
ATOM 1213 C CA . ALA A 1 163 ? -14.283 -2.754 28.918 1.00 97.75 163 ALA A CA 1
ATOM 1214 C C . ALA A 1 163 ? -14.583 -3.907 29.886 1.00 97.75 163 ALA A C 1
ATOM 1216 O O . ALA A 1 163 ? -15.740 -4.272 30.062 1.00 97.75 163 ALA A O 1
ATOM 1217 N N . THR A 1 164 ? -13.562 -4.410 30.589 1.00 97.88 164 THR A N 1
ATOM 1218 C CA . THR A 1 164 ? -13.723 -5.495 31.573 1.00 97.88 164 THR A CA 1
ATOM 1219 C C . THR A 1 164 ? -14.682 -5.103 32.702 1.00 97.88 164 THR A C 1
ATOM 1221 O O . THR A 1 164 ? -15.529 -5.901 33.113 1.00 97.88 164 THR A O 1
ATOM 1224 N N . LEU A 1 165 ? -14.578 -3.870 33.211 1.00 97.75 165 LEU A N 1
ATOM 1225 C CA . LEU A 1 165 ? -15.500 -3.380 34.235 1.00 97.75 165 LEU A CA 1
ATOM 1226 C C . LEU A 1 165 ? -16.915 -3.195 33.684 1.00 97.75 165 LEU A C 1
ATOM 1228 O O . LEU A 1 165 ? -17.870 -3.590 34.352 1.00 97.75 165 LEU A O 1
ATOM 1232 N N . PHE A 1 166 ? -17.067 -2.646 32.481 1.00 98.31 166 PHE A N 1
ATOM 1233 C CA . PHE A 1 166 ? -18.377 -2.512 31.848 1.00 98.31 166 PHE A CA 1
ATOM 1234 C C . PHE A 1 166 ? -19.041 -3.868 31.569 1.00 98.31 166 PHE A C 1
ATOM 1236 O O . PHE A 1 166 ? -20.222 -4.034 31.870 1.00 98.31 166 PHE A O 1
ATOM 1243 N N . ASP A 1 167 ? -18.292 -4.870 31.110 1.00 97.00 167 ASP A N 1
ATOM 1244 C CA . ASP A 1 167 ? -18.801 -6.234 30.926 1.00 97.00 167 ASP A CA 1
ATOM 1245 C C . ASP A 1 167 ? -19.274 -6.842 32.254 1.00 97.00 167 ASP A C 1
ATOM 1247 O O . ASP A 1 167 ? -20.337 -7.466 32.317 1.00 97.00 167 ASP A O 1
ATOM 1251 N N . SER A 1 168 ? -18.540 -6.600 33.349 1.00 97.38 168 SER A N 1
ATOM 1252 C CA . SER A 1 168 ? -18.917 -7.088 34.685 1.00 97.38 168 SER A CA 1
ATOM 1253 C C . SER A 1 168 ? -20.248 -6.517 35.198 1.00 97.38 168 SER A C 1
ATOM 1255 O O . SER A 1 168 ? -20.895 -7.117 36.059 1.00 97.38 168 SER A O 1
ATOM 1257 N N . LEU A 1 169 ? -20.678 -5.374 34.654 1.00 96.69 169 LEU A N 1
ATOM 1258 C CA . LEU A 1 169 ? -21.924 -4.693 35.006 1.00 96.69 169 LEU A CA 1
ATOM 1259 C C . LEU A 1 169 ? -23.144 -5.218 34.231 1.00 96.69 169 LEU A C 1
ATOM 1261 O O . LEU A 1 169 ? -24.284 -4.937 34.615 1.00 96.69 169 LEU A O 1
ATOM 1265 N N . GLY A 1 170 ? -22.937 -6.000 33.168 1.00 94.31 170 GLY A N 1
ATOM 1266 C CA . GLY A 1 170 ? -24.001 -6.622 32.384 1.00 94.31 170 GLY A CA 1
ATOM 1267 C C . GLY A 1 170 ? -25.024 -5.614 31.846 1.00 94.31 170 GLY A C 1
ATOM 1268 O O . GLY A 1 170 ? -24.691 -4.697 31.104 1.00 94.31 170 GLY A O 1
ATOM 1269 N N . ALA A 1 171 ? -26.297 -5.788 32.212 1.00 93.38 171 ALA A N 1
ATOM 1270 C CA . ALA A 1 171 ? -27.405 -4.941 31.751 1.00 93.38 171 ALA A CA 1
ATOM 1271 C C . ALA A 1 171 ? -27.584 -3.640 32.562 1.00 93.38 171 ALA A C 1
ATOM 1273 O O . ALA A 1 171 ? -28.630 -2.993 32.479 1.00 93.38 171 ALA A O 1
ATOM 1274 N N . TYR A 1 172 ? -26.615 -3.276 33.404 1.00 95.56 172 TYR A N 1
ATOM 1275 C CA . TYR A 1 172 ? -26.677 -2.031 34.156 1.00 95.56 172 TYR A CA 1
ATOM 1276 C C . TYR A 1 172 ? -26.505 -0.832 33.216 1.00 95.56 172 TYR A C 1
ATOM 1278 O O . TYR A 1 172 ? -25.427 -0.615 32.666 1.00 95.56 172 TYR A O 1
ATOM 1286 N N . ARG A 1 173 ? -27.566 -0.030 33.061 1.00 93.38 173 ARG A N 1
ATOM 1287 C CA . ARG A 1 173 ? -27.588 1.138 32.161 1.00 93.38 173 ARG A CA 1
ATOM 1288 C C . ARG A 1 173 ? -27.173 0.735 30.734 1.00 93.38 173 ARG A C 1
ATOM 1290 O O . ARG A 1 173 ? -27.696 -0.237 30.203 1.00 93.38 173 ARG A O 1
ATOM 1297 N N . ASP A 1 174 ? -26.263 1.484 30.129 1.00 95.38 174 ASP A N 1
ATOM 1298 C CA . ASP A 1 174 ? -25.652 1.258 28.818 1.00 95.38 174 ASP A CA 1
ATOM 1299 C C . ASP A 1 174 ? -24.282 0.561 28.927 1.00 95.38 174 ASP A C 1
ATOM 1301 O O . ASP A 1 174 ? -23.485 0.636 27.998 1.00 95.38 174 ASP A O 1
ATOM 1305 N N . ALA A 1 175 ? -23.968 -0.112 30.046 1.00 96.94 175 ALA A N 1
ATOM 1306 C CA . ALA A 1 175 ? -22.644 -0.703 30.265 1.00 96.94 175 ALA A CA 1
ATOM 1307 C C . ALA A 1 175 ? -22.226 -1.659 29.137 1.00 96.94 175 ALA A C 1
ATOM 1309 O O . ALA A 1 175 ? -21.098 -1.582 28.668 1.00 96.94 175 ALA A O 1
ATOM 1310 N N . LYS A 1 176 ? -23.142 -2.495 28.632 1.00 95.56 176 LYS A N 1
ATOM 1311 C CA . LYS A 1 176 ? -22.860 -3.373 27.486 1.00 95.56 176 LYS A CA 1
ATOM 1312 C C . LYS A 1 176 ? -22.404 -2.591 26.244 1.00 95.56 176 LYS A C 1
ATOM 1314 O O . LYS A 1 176 ? -21.447 -2.995 25.588 1.00 95.56 176 LYS A O 1
ATOM 1319 N N . ASP A 1 177 ? -23.058 -1.472 25.943 1.00 95.69 177 ASP A N 1
ATOM 1320 C CA . ASP A 1 177 ? -22.709 -0.634 24.793 1.00 95.69 177 ASP A CA 1
ATOM 1321 C C . ASP A 1 177 ? -21.371 0.087 25.034 1.00 95.69 177 ASP A C 1
ATOM 1323 O O . ASP A 1 177 ? -20.522 0.134 24.146 1.00 95.69 177 ASP A O 1
ATOM 1327 N N . GLN A 1 178 ? -21.124 0.564 26.261 1.00 97.06 178 GLN A N 1
ATOM 1328 C CA . GLN A 1 178 ? -19.839 1.162 26.649 1.00 97.06 178 GLN A CA 1
ATOM 1329 C C . GLN A 1 178 ? -18.679 0.156 26.590 1.00 97.06 178 GLN A C 1
ATOM 1331 O O . GLN A 1 178 ? -17.573 0.525 26.196 1.00 97.06 178 GLN A O 1
ATOM 1336 N N . ALA A 1 179 ? -18.909 -1.118 26.928 1.00 97.62 179 ALA A N 1
ATOM 1337 C CA . ALA A 1 179 ? -17.900 -2.172 26.813 1.00 97.62 179 ALA A CA 1
ATOM 1338 C C . ALA A 1 179 ? -17.494 -2.412 25.353 1.00 97.62 179 ALA A C 1
ATOM 1340 O O . ALA A 1 179 ? -16.307 -2.541 25.046 1.00 97.62 179 ALA A O 1
ATOM 1341 N N . ILE A 1 180 ? -18.475 -2.449 24.444 1.00 96.75 180 ILE A N 1
ATOM 1342 C CA . ILE A 1 180 ? -18.231 -2.537 22.998 1.00 96.75 180 ILE A CA 1
ATOM 1343 C C . ILE A 1 180 ? -17.444 -1.311 22.532 1.00 96.75 180 ILE A C 1
ATOM 1345 O O . ILE A 1 180 ? -16.402 -1.477 21.899 1.00 96.75 180 ILE A O 1
ATOM 1349 N N . GLN A 1 181 ? -17.875 -0.102 22.906 1.00 96.56 181 GLN A N 1
ATOM 1350 C CA . GLN A 1 181 ? -17.187 1.131 22.519 1.00 96.56 181 GLN A CA 1
ATOM 1351 C C . GLN A 1 181 ? -15.735 1.155 23.007 1.00 96.56 181 GLN A C 1
ATOM 1353 O O . GLN A 1 181 ? -14.838 1.447 22.226 1.00 96.56 181 GLN A O 1
ATOM 1358 N N . CYS A 1 182 ? -15.474 0.761 24.256 1.00 98.00 182 CYS A N 1
ATOM 1359 C CA . CYS A 1 182 ? -14.112 0.666 24.778 1.00 98.00 182 CYS A CA 1
ATOM 1360 C C . CYS A 1 182 ? -13.258 -0.316 23.959 1.00 98.00 182 CYS A C 1
ATOM 1362 O O . CYS A 1 182 ? -12.107 -0.029 23.647 1.00 98.00 182 CYS A O 1
ATOM 1364 N N . ARG A 1 183 ? -13.799 -1.472 23.561 1.00 97.94 183 ARG A N 1
ATOM 1365 C CA . ARG A 1 183 ? -13.059 -2.433 22.723 1.00 97.94 183 ARG A CA 1
ATOM 1366 C C . ARG A 1 183 ? -12.791 -1.895 21.313 1.00 97.94 183 ARG A C 1
ATOM 1368 O O . ARG A 1 183 ? -11.703 -2.131 20.791 1.00 97.94 183 ARG A O 1
ATOM 1375 N N . VAL A 1 184 ? -13.724 -1.135 20.735 1.00 97.62 184 VAL A N 1
ATOM 1376 C CA . VAL A 1 184 ? -13.520 -0.403 19.470 1.00 97.62 184 VAL A CA 1
ATOM 1377 C C . VAL A 1 184 ? -12.411 0.642 19.626 1.00 97.62 184 VAL A C 1
ATOM 1379 O O . VAL A 1 184 ? -11.464 0.649 18.842 1.00 97.62 184 VAL A O 1
ATOM 1382 N N . ASP A 1 185 ? -12.475 1.475 20.665 1.00 97.62 185 ASP A N 1
ATOM 1383 C CA . ASP A 1 185 ? -11.472 2.510 20.948 1.00 97.62 185 ASP A CA 1
ATOM 1384 C C . ASP A 1 185 ? -10.082 1.889 21.164 1.00 97.62 185 ASP A C 1
ATOM 1386 O O . ASP A 1 185 ? -9.081 2.381 20.639 1.00 97.62 185 ASP A O 1
ATOM 1390 N N . ARG A 1 186 ? -10.015 0.738 21.849 1.00 97.50 186 ARG A N 1
ATOM 1391 C CA . ARG A 1 186 ? -8.787 -0.053 22.001 1.00 97.50 186 ARG A CA 1
ATOM 1392 C C . ARG A 1 186 ? -8.233 -0.513 20.654 1.00 97.50 186 ARG A C 1
ATOM 1394 O O . ARG A 1 186 ? -7.026 -0.429 20.439 1.00 97.50 186 ARG A O 1
ATOM 1401 N N . ALA A 1 187 ? -9.076 -1.021 19.758 1.00 97.94 187 ALA A N 1
ATOM 1402 C CA . ALA A 1 187 ? -8.640 -1.466 18.437 1.00 97.94 187 ALA A CA 1
ATOM 1403 C C . ALA A 1 187 ? -8.059 -0.300 17.616 1.00 97.94 187 ALA A C 1
ATOM 1405 O O . ALA A 1 187 ? -6.990 -0.434 17.018 1.00 97.94 187 ALA A O 1
ATOM 1406 N N . TRP A 1 188 ? -8.685 0.879 17.674 1.00 97.62 188 TRP A N 1
ATOM 1407 C CA . TRP A 1 188 ? -8.143 2.094 17.060 1.00 97.62 188 TRP A CA 1
ATOM 1408 C C . TRP A 1 188 ? -6.838 2.567 17.711 1.00 97.62 188 TRP A C 1
ATOM 1410 O O . TRP A 1 188 ? -5.914 2.968 17.003 1.00 97.62 188 TRP A O 1
ATOM 1420 N N . GLN A 1 189 ? -6.718 2.477 19.037 1.00 97.62 189 GLN A N 1
ATOM 1421 C CA . GLN A 1 189 ? -5.476 2.779 19.755 1.00 97.62 189 GLN A CA 1
ATOM 1422 C C . GLN A 1 189 ? -4.332 1.856 19.304 1.00 97.62 189 GLN A C 1
ATOM 1424 O O . GLN A 1 189 ? -3.217 2.325 19.079 1.00 97.62 189 GLN A O 1
ATOM 1429 N N . LEU A 1 190 ? -4.607 0.561 19.112 1.00 98.25 190 LEU A N 1
ATOM 1430 C CA . LEU A 1 190 ? -3.641 -0.402 18.576 1.00 98.25 190 LEU A CA 1
ATOM 1431 C C . LEU A 1 190 ? -3.222 -0.050 17.140 1.00 98.25 190 LEU A C 1
ATOM 1433 O O . LEU A 1 190 ? -2.028 -0.077 16.849 1.00 98.25 190 LEU A O 1
ATOM 1437 N N . LEU A 1 191 ? -4.162 0.343 16.268 1.00 97.38 191 LEU A N 1
ATOM 1438 C CA . LEU A 1 191 ? -3.838 0.799 14.907 1.00 97.38 191 LEU A CA 1
ATOM 1439 C C . LEU A 1 191 ? -2.954 2.042 14.893 1.00 97.38 191 LEU A C 1
ATOM 1441 O O . LEU A 1 191 ? -1.993 2.099 14.130 1.00 97.38 191 LEU A O 1
ATOM 1445 N N . ASN A 1 192 ? -3.261 3.029 15.732 1.00 96.69 192 ASN A N 1
ATOM 1446 C CA . ASN A 1 192 ? -2.453 4.243 15.841 1.00 96.69 192 ASN A CA 1
ATOM 1447 C C . ASN A 1 192 ? -1.056 3.956 16.419 1.00 96.69 192 ASN A C 1
ATOM 1449 O O . ASN A 1 192 ? -0.123 4.710 16.164 1.00 96.69 192 ASN A O 1
ATOM 1453 N N . GLY A 1 193 ? -0.910 2.863 17.172 1.00 97.44 193 GLY A N 1
ATOM 1454 C CA . GLY A 1 193 ? 0.369 2.331 17.640 1.00 97.44 193 GLY A CA 1
ATOM 1455 C C . GLY A 1 193 ? 1.036 1.332 16.688 1.00 97.44 193 GLY A C 1
ATOM 1456 O O . GLY A 1 193 ? 1.922 0.611 17.138 1.00 97.44 193 GLY A O 1
ATOM 1457 N N . GLU A 1 194 ? 0.591 1.240 15.427 1.00 97.75 194 GLU A N 1
ATOM 1458 C CA . GLU A 1 194 ? 1.115 0.338 14.382 1.00 97.75 194 GLU A CA 1
ATOM 1459 C C . GLU A 1 194 ? 1.043 -1.166 14.722 1.00 97.75 194 GLU A C 1
ATOM 1461 O O . GLU A 1 194 ? 1.684 -2.010 14.096 1.00 97.75 194 GLU A O 1
ATOM 1466 N N . LYS A 1 195 ? 0.205 -1.546 15.692 1.00 98.38 195 LYS A N 1
ATOM 1467 C CA . LYS A 1 195 ? -0.053 -2.943 16.071 1.00 98.38 195 LYS A CA 1
ATOM 1468 C C . LYS A 1 195 ? -1.194 -3.522 15.238 1.00 98.38 195 LYS A C 1
ATOM 1470 O O . LYS A 1 195 ? -2.254 -3.868 15.760 1.00 98.38 195 LYS A O 1
ATOM 1475 N N . PHE A 1 196 ? -0.983 -3.594 13.926 1.00 98.12 196 PHE A N 1
ATOM 1476 C CA . PHE A 1 196 ? -2.035 -3.893 12.950 1.00 98.12 196 PHE A CA 1
ATOM 1477 C C . PHE A 1 196 ? -2.703 -5.258 13.161 1.00 98.12 196 PHE A C 1
ATOM 1479 O O . PHE A 1 196 ? -3.929 -5.337 13.187 1.00 98.12 196 PHE A O 1
ATOM 1486 N N . ASP A 1 197 ? -1.918 -6.318 13.377 1.00 97.88 197 ASP A N 1
ATOM 1487 C CA . ASP A 1 197 ? -2.450 -7.681 13.532 1.00 97.88 197 ASP A CA 1
ATOM 1488 C C . ASP A 1 197 ? -3.242 -7.847 14.844 1.00 97.88 197 ASP A C 1
ATOM 1490 O O . ASP A 1 197 ? -4.288 -8.504 14.874 1.00 97.88 197 ASP A O 1
ATOM 1494 N N . GLU A 1 198 ? -2.787 -7.201 15.927 1.00 98.00 198 GLU A N 1
ATOM 1495 C CA . GLU A 1 198 ? -3.525 -7.155 17.196 1.00 98.00 198 GLU A CA 1
ATOM 1496 C C . GLU A 1 198 ? -4.848 -6.397 17.027 1.00 98.00 198 GLU A C 1
ATOM 1498 O O . GLU A 1 198 ? -5.896 -6.890 17.442 1.00 98.00 198 GLU A O 1
ATOM 1503 N N . ALA A 1 199 ? -4.821 -5.226 16.382 1.00 98.44 199 ALA A N 1
ATOM 1504 C CA . ALA A 1 199 ? -6.020 -4.432 16.137 1.00 98.44 199 ALA A CA 1
ATOM 1505 C C . ALA A 1 199 ? -7.040 -5.174 15.266 1.00 98.44 199 ALA A C 1
ATOM 1507 O O . ALA A 1 199 ? -8.220 -5.235 15.610 1.00 98.44 199 ALA A O 1
ATOM 1508 N N . LYS A 1 200 ? -6.577 -5.791 14.172 1.00 98.19 200 LYS A N 1
ATOM 1509 C CA . LYS A 1 200 ? -7.406 -6.603 13.277 1.00 98.19 200 LYS A CA 1
ATOM 1510 C C . LYS A 1 200 ? -8.100 -7.732 14.031 1.00 98.19 200 LYS A C 1
ATOM 1512 O O . LYS A 1 200 ? -9.299 -7.928 13.869 1.00 98.19 200 LYS A O 1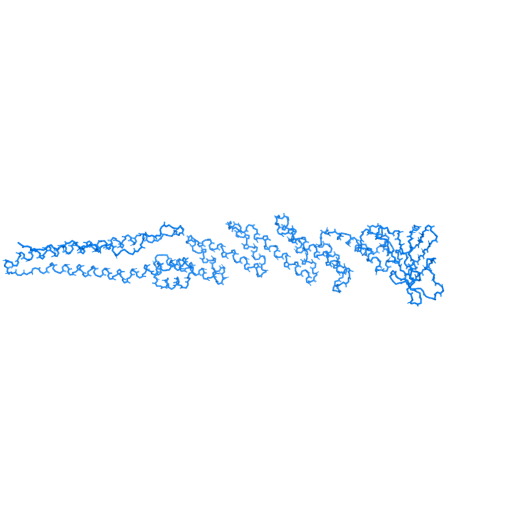
ATOM 1517 N N . SER A 1 201 ? -7.365 -8.435 14.892 1.00 98.06 201 SER A N 1
ATOM 1518 C CA . SER A 1 201 ? -7.924 -9.516 15.712 1.00 98.06 201 SER A CA 1
ATOM 1519 C C . SER A 1 201 ? -9.057 -9.018 16.619 1.00 98.06 201 SER A C 1
ATOM 1521 O O . SER A 1 201 ? -10.070 -9.698 16.769 1.00 98.06 201 SER A O 1
ATOM 1523 N N . VAL A 1 202 ? -8.919 -7.815 17.191 1.00 98.00 202 VAL A N 1
ATOM 1524 C CA . VAL A 1 202 ? -9.983 -7.193 17.996 1.00 98.00 202 VAL A CA 1
ATOM 1525 C C . VAL A 1 202 ? -11.186 -6.806 17.129 1.00 98.00 202 VAL A C 1
ATOM 1527 O O . VAL A 1 202 ? -12.316 -7.075 17.529 1.00 98.00 202 VAL A O 1
ATOM 1530 N N . PHE A 1 203 ? -10.979 -6.225 15.943 1.00 98.25 203 PHE A N 1
ATOM 1531 C CA . PHE A 1 203 ? -12.083 -5.881 15.039 1.00 98.25 203 PHE A CA 1
ATOM 1532 C C . PHE A 1 203 ? -12.857 -7.104 14.548 1.00 98.25 203 PHE A C 1
ATOM 1534 O O . PHE A 1 203 ? -14.084 -7.069 14.559 1.00 98.25 203 PHE A O 1
ATOM 1541 N N . ILE A 1 204 ? -12.170 -8.194 14.195 1.00 97.81 204 ILE A N 1
ATOM 1542 C CA . ILE A 1 204 ? -12.818 -9.455 13.805 1.00 97.81 204 ILE A CA 1
ATOM 1543 C C . ILE A 1 204 ? -13.690 -9.980 14.951 1.00 97.81 204 ILE A C 1
ATOM 1545 O O . ILE A 1 204 ? -14.860 -10.287 14.737 1.00 97.81 204 ILE A O 1
ATOM 1549 N N . ALA A 1 205 ? -13.169 -10.010 16.183 1.00 97.19 205 ALA A N 1
ATOM 1550 C CA . ALA A 1 205 ? -13.955 -10.440 17.340 1.00 97.19 205 ALA A CA 1
ATOM 1551 C C . ALA A 1 205 ? -15.205 -9.560 17.550 1.00 97.19 205 ALA A C 1
ATOM 1553 O O . ALA A 1 205 ? -16.291 -10.066 17.820 1.00 97.19 205 ALA A O 1
ATOM 1554 N N . LEU A 1 206 ? -15.081 -8.241 17.368 1.00 97.31 206 LEU A N 1
ATOM 1555 C CA . LEU A 1 206 ? -16.212 -7.312 17.461 1.00 97.31 206 LEU A CA 1
ATOM 1556 C C . LEU A 1 206 ? -17.250 -7.525 16.349 1.00 97.31 206 LEU A C 1
ATOM 1558 O O . LEU A 1 206 ? -18.449 -7.438 16.614 1.00 97.31 206 LEU A O 1
ATOM 1562 N N . GLN A 1 207 ? -16.814 -7.828 15.126 1.00 96.75 207 GLN A N 1
ATOM 1563 C CA . GLN A 1 207 ? -17.704 -8.169 14.013 1.00 96.75 207 GLN A CA 1
ATOM 1564 C C . GLN A 1 207 ? -18.473 -9.467 14.287 1.00 96.75 207 GLN A C 1
ATOM 1566 O O . GLN A 1 207 ? -19.684 -9.515 14.075 1.00 96.75 207 GLN A O 1
ATOM 1571 N N . GLU A 1 208 ? -17.799 -10.503 14.797 1.00 96.00 208 GLU A N 1
ATOM 1572 C CA . GLU A 1 208 ? -18.422 -11.782 15.169 1.00 96.00 208 GLU A CA 1
ATOM 1573 C C . GLU A 1 208 ? -19.470 -11.617 16.280 1.00 96.00 208 GLU A C 1
ATOM 1575 O O . GLU A 1 208 ? -20.500 -12.295 16.283 1.00 96.00 208 GLU A O 1
ATOM 1580 N N . GLU A 1 209 ? -19.245 -10.675 17.198 1.00 93.88 209 GLU A N 1
ATOM 1581 C CA . GLU A 1 209 ? -20.209 -10.285 18.231 1.00 93.88 209 GLU A CA 1
ATOM 1582 C C . GLU A 1 209 ? -21.369 -9.419 17.702 1.00 93.88 209 GLU A C 1
ATOM 1584 O O . GLU A 1 209 ? -22.348 -9.195 18.423 1.00 93.88 209 GLU A O 1
ATOM 1589 N N . GLY A 1 210 ? -21.291 -8.941 16.457 1.00 94.75 210 GLY A N 1
ATOM 1590 C CA . GLY A 1 210 ? -22.290 -8.067 15.843 1.00 94.75 210 GLY A CA 1
ATOM 1591 C C . GLY A 1 210 ? -22.255 -6.631 16.368 1.00 94.75 210 GLY A C 1
ATOM 1592 O O . GLY A 1 210 ? -23.303 -5.983 16.441 1.00 94.75 210 GLY A O 1
ATOM 1593 N N . ALA A 1 211 ? -21.080 -6.138 16.774 1.00 95.00 211 ALA A N 1
ATOM 1594 C CA . ALA A 1 211 ? -20.910 -4.737 17.138 1.00 95.00 211 ALA A CA 1
ATOM 1595 C C . ALA A 1 211 ? -21.259 -3.826 15.938 1.00 95.00 211 ALA A C 1
ATOM 1597 O O . ALA A 1 211 ? -20.897 -4.139 14.804 1.00 95.00 211 ALA A O 1
ATOM 1598 N N . PRO A 1 212 ? -21.971 -2.708 16.148 1.00 91.19 212 PRO A N 1
ATOM 1599 C CA . PRO A 1 212 ? -22.320 -1.803 15.058 1.00 91.19 212 PRO A CA 1
ATOM 1600 C C . PRO A 1 212 ? -21.106 -0.986 14.594 1.00 91.19 212 PRO A C 1
ATOM 1602 O O . PRO A 1 212 ? -20.332 -0.506 15.422 1.00 91.19 212 PRO A O 1
ATOM 1605 N N . GLY A 1 213 ? -20.985 -0.754 13.283 1.00 91.00 213 GLY A N 1
ATOM 1606 C CA . GLY A 1 213 ? -20.009 0.190 12.724 1.00 91.00 213 GLY A CA 1
ATOM 1607 C C . GLY A 1 213 ? -18.571 -0.329 12.658 1.00 91.00 213 GLY A C 1
ATOM 1608 O O . GLY A 1 213 ? -17.647 0.479 12.581 1.00 91.00 213 GLY A O 1
ATOM 1609 N N . VAL A 1 214 ? -18.374 -1.650 12.711 1.00 96.19 214 VAL A N 1
ATOM 1610 C CA . VAL A 1 214 ? -17.053 -2.294 12.597 1.00 96.19 214 VAL A CA 1
ATOM 1611 C C . VAL A 1 214 ? -16.887 -3.136 11.330 1.00 96.19 214 VAL A C 1
ATOM 1613 O O . VAL A 1 214 ? -15.865 -3.793 11.183 1.00 96.19 214 VAL A O 1
ATOM 1616 N N . GLU A 1 215 ? -17.851 -3.131 10.407 1.00 92.94 215 GLU A N 1
ATOM 1617 C CA . GLU A 1 215 ? -17.966 -4.063 9.269 1.00 92.94 215 GLU A CA 1
ATOM 1618 C C . GLU A 1 215 ? -16.756 -4.065 8.311 1.00 92.94 215 GLU A C 1
ATOM 1620 O O . GLU A 1 215 ? -16.486 -5.073 7.658 1.00 92.94 215 GLU A O 1
ATOM 1625 N N . ASP A 1 216 ? -16.001 -2.966 8.261 1.00 95.38 216 ASP A N 1
ATOM 1626 C CA . ASP A 1 216 ? -14.801 -2.818 7.424 1.00 95.38 216 ASP A CA 1
ATOM 1627 C C . ASP A 1 216 ? -13.530 -2.476 8.215 1.00 95.38 216 ASP A C 1
ATOM 1629 O O . ASP A 1 216 ? -12.478 -2.214 7.631 1.00 95.38 216 ASP A O 1
ATOM 1633 N N . CYS A 1 217 ? -13.588 -2.476 9.547 1.00 96.81 217 CYS A N 1
ATOM 1634 C CA . CYS A 1 217 ? -12.440 -2.082 10.362 1.00 96.81 217 CYS A CA 1
ATOM 1635 C C . CYS A 1 217 ? -11.275 -3.084 10.301 1.00 96.81 217 CYS A C 1
ATOM 1637 O O . CYS A 1 217 ? -10.118 -2.691 10.442 1.00 96.81 217 CYS A O 1
ATOM 1639 N N . ASP A 1 218 ? -11.551 -4.365 10.048 1.00 97.06 218 ASP A N 1
ATOM 1640 C CA . ASP A 1 218 ? -10.524 -5.379 9.789 1.00 97.06 218 ASP A CA 1
ATOM 1641 C C . ASP A 1 218 ? -9.760 -5.097 8.480 1.00 97.06 218 ASP A C 1
ATOM 1643 O O . ASP A 1 218 ? -8.538 -5.246 8.427 1.00 97.06 218 ASP A O 1
ATOM 1647 N N . LYS A 1 219 ? -10.469 -4.615 7.452 1.00 97.50 219 LYS A N 1
ATOM 1648 C CA . LYS A 1 219 ? -9.899 -4.225 6.153 1.00 97.50 219 LYS A CA 1
ATOM 1649 C C . LYS A 1 219 ? -9.107 -2.926 6.257 1.00 97.50 219 LYS A C 1
ATOM 1651 O O . LYS A 1 219 ? -8.031 -2.818 5.678 1.00 97.50 219 LYS A O 1
ATOM 1656 N N . GLU A 1 220 ? -9.591 -1.966 7.041 1.00 97.62 220 GLU A N 1
ATOM 1657 C CA . GLU A 1 220 ? -8.841 -0.746 7.368 1.00 97.62 220 GLU A CA 1
ATOM 1658 C C . GLU A 1 220 ? -7.526 -1.073 8.096 1.00 97.62 220 GLU A C 1
ATOM 1660 O O . GLU A 1 220 ? -6.494 -0.457 7.826 1.00 97.62 220 GLU A O 1
ATOM 1665 N N . ALA A 1 221 ? -7.524 -2.073 8.986 1.00 98.31 221 ALA A N 1
ATOM 1666 C CA . ALA A 1 221 ? -6.304 -2.524 9.653 1.00 98.31 221 ALA A CA 1
ATOM 1667 C C . ALA A 1 221 ? -5.264 -3.070 8.658 1.00 98.31 221 ALA A C 1
ATOM 1669 O O . ALA A 1 221 ? -4.093 -2.682 8.715 1.00 98.31 221 ALA A O 1
ATOM 1670 N N . ASP A 1 222 ? -5.695 -3.917 7.720 1.00 98.44 222 ASP A N 1
ATOM 1671 C CA . ASP A 1 222 ? -4.846 -4.420 6.633 1.00 98.44 222 ASP A CA 1
ATOM 1672 C C . ASP A 1 222 ? -4.366 -3.294 5.707 1.00 98.44 222 ASP A C 1
ATOM 1674 O O . ASP A 1 222 ? -3.206 -3.297 5.295 1.00 98.44 222 ASP A O 1
ATOM 1678 N N . LEU A 1 223 ? -5.221 -2.308 5.406 1.00 98.44 223 LEU A N 1
ATOM 1679 C CA . LEU A 1 223 ? -4.859 -1.170 4.560 1.00 98.44 223 LEU A CA 1
ATOM 1680 C C . LEU A 1 223 ? -3.725 -0.360 5.194 1.00 98.44 223 LEU A C 1
ATOM 1682 O O . LEU A 1 223 ? -2.726 -0.075 4.535 1.00 98.44 223 LEU A O 1
ATOM 1686 N N . ARG A 1 224 ? -3.843 -0.025 6.483 1.00 98.31 224 ARG A N 1
ATOM 1687 C CA . ARG A 1 224 ? -2.794 0.714 7.202 1.00 98.31 224 ARG A CA 1
ATOM 1688 C C . ARG A 1 224 ? -1.500 -0.082 7.311 1.00 98.31 224 ARG A C 1
ATOM 1690 O O . ARG A 1 224 ? -0.420 0.499 7.195 1.00 98.31 224 ARG A O 1
ATOM 1697 N N . LYS A 1 225 ? -1.595 -1.405 7.472 1.00 98.62 225 LYS A N 1
ATOM 1698 C CA . LYS A 1 225 ? -0.433 -2.299 7.411 1.00 98.62 225 LYS A CA 1
ATOM 1699 C C . LYS A 1 225 ? 0.244 -2.226 6.042 1.00 98.62 225 LYS A C 1
ATOM 1701 O O . LYS A 1 225 ? 1.452 -2.019 5.981 1.00 98.62 225 LYS A O 1
ATOM 1706 N N . ALA A 1 226 ? -0.524 -2.330 4.958 1.00 98.56 226 ALA A N 1
ATOM 1707 C CA . ALA A 1 226 ? -0.012 -2.238 3.592 1.00 98.56 226 ALA A CA 1
ATOM 1708 C C . ALA A 1 226 ? 0.655 -0.880 3.314 1.00 98.56 226 ALA A C 1
ATOM 1710 O O . ALA A 1 226 ? 1.745 -0.835 2.752 1.00 98.56 226 ALA A O 1
ATOM 1711 N N . GLN A 1 227 ? 0.066 0.224 3.783 1.00 98.31 227 GLN A N 1
ATOM 1712 C CA . GLN A 1 227 ? 0.645 1.570 3.668 1.00 98.31 227 GLN A CA 1
ATOM 1713 C C . GLN A 1 227 ? 1.935 1.738 4.488 1.00 98.31 227 GLN A C 1
ATOM 1715 O O . GLN A 1 227 ? 2.883 2.377 4.029 1.00 98.31 227 GLN A O 1
ATOM 1720 N N . SER A 1 228 ? 2.002 1.153 5.688 1.00 98.38 228 SER A N 1
ATOM 1721 C CA . SER A 1 228 ? 3.228 1.133 6.497 1.00 98.38 228 SER A CA 1
ATOM 1722 C C . SER A 1 228 ? 4.346 0.354 5.791 1.00 98.38 228 SER A C 1
ATOM 1724 O O . SER A 1 228 ? 5.465 0.855 5.660 1.00 98.38 228 SER A O 1
ATOM 1726 N N . LEU A 1 229 ? 4.023 -0.816 5.227 1.00 98.50 229 LEU A N 1
ATOM 1727 C CA . LEU A 1 229 ? 4.952 -1.609 4.417 1.00 98.50 229 LEU A CA 1
ATOM 1728 C C . LEU A 1 229 ? 5.388 -0.855 3.153 1.00 98.50 229 LEU A C 1
ATOM 1730 O O . LEU A 1 229 ? 6.575 -0.815 2.857 1.00 98.50 229 LEU A O 1
ATOM 1734 N N . GLN A 1 230 ? 4.476 -0.182 2.448 1.00 98.12 230 GLN A N 1
ATOM 1735 C CA . GLN A 1 230 ? 4.805 0.674 1.302 1.00 98.12 230 GLN A CA 1
ATOM 1736 C C . GLN A 1 230 ? 5.808 1.770 1.678 1.00 98.12 230 GLN A C 1
ATOM 1738 O O . GLN A 1 230 ? 6.763 2.017 0.940 1.00 98.12 230 GLN A O 1
ATOM 1743 N N . LYS A 1 231 ? 5.617 2.430 2.826 1.00 97.50 231 LYS A N 1
ATOM 1744 C CA . LYS A 1 231 ? 6.554 3.446 3.313 1.00 97.50 231 LYS A CA 1
ATOM 1745 C C . LYS A 1 231 ? 7.928 2.837 3.607 1.00 97.50 231 LYS A C 1
ATOM 1747 O O . LYS A 1 231 ? 8.936 3.369 3.148 1.00 97.50 231 LYS A O 1
ATOM 1752 N N . ALA A 1 232 ? 7.968 1.708 4.313 1.00 97.25 232 ALA A N 1
ATOM 1753 C CA . ALA A 1 232 ? 9.212 0.996 4.602 1.00 97.25 232 ALA A CA 1
ATOM 1754 C C . ALA A 1 232 ? 9.915 0.518 3.318 1.00 97.25 232 ALA A C 1
ATOM 1756 O O . ALA A 1 232 ? 11.138 0.623 3.204 1.00 97.25 232 ALA A O 1
ATOM 1757 N N . PHE A 1 233 ? 9.154 0.052 2.326 1.00 96.31 233 PHE A N 1
ATOM 1758 C CA . PHE A 1 233 ? 9.649 -0.304 0.999 1.00 96.31 233 PHE A CA 1
ATOM 1759 C C . PHE A 1 233 ? 10.278 0.904 0.304 1.00 96.31 233 PHE A C 1
ATOM 1761 O O . PHE A 1 233 ? 11.424 0.814 -0.112 1.00 96.31 233 PHE A O 1
ATOM 1768 N N . LYS A 1 234 ? 9.601 2.057 0.268 1.00 93.75 234 LYS A N 1
ATOM 1769 C CA . LYS A 1 234 ? 10.144 3.285 -0.334 1.00 93.75 234 LYS A CA 1
ATOM 1770 C C . LYS A 1 234 ? 11.489 3.705 0.270 1.00 93.75 234 LYS A C 1
ATOM 1772 O O . LYS A 1 234 ? 12.375 4.161 -0.441 1.00 93.75 234 LYS A O 1
ATOM 1777 N N . GLU A 1 235 ? 11.634 3.588 1.588 1.00 91.94 235 GLU A N 1
ATOM 1778 C CA . GLU A 1 235 ? 12.849 4.002 2.302 1.00 91.94 235 GLU A CA 1
ATOM 1779 C C . GLU A 1 235 ? 14.000 2.993 2.136 1.00 91.94 235 GLU A C 1
ATOM 1781 O O . GLU A 1 235 ? 15.176 3.361 2.033 1.00 91.94 235 GLU A O 1
ATOM 1786 N N . SER A 1 236 ? 13.678 1.699 2.123 1.00 91.44 236 SER A N 1
ATOM 1787 C CA . SER A 1 236 ? 14.679 0.631 2.125 1.00 91.44 236 SER A CA 1
ATOM 1788 C C . SER A 1 236 ? 15.016 0.096 0.732 1.00 91.44 236 SER A C 1
ATOM 1790 O O . SER A 1 236 ? 16.174 -0.254 0.502 1.00 91.44 236 SER A O 1
ATOM 1792 N N . GLY A 1 237 ? 14.049 0.064 -0.182 1.00 90.12 237 GLY A N 1
ATOM 1793 C CA . GLY A 1 237 ? 14.065 -0.720 -1.420 1.00 90.12 237 GLY A CA 1
ATOM 1794 C C . GLY A 1 237 ? 13.873 -2.224 -1.192 1.00 90.12 237 GLY A C 1
ATOM 1795 O O . GLY A 1 237 ? 14.069 -3.010 -2.105 1.00 90.12 237 GLY A O 1
ATOM 1796 N N . ASN A 1 238 ? 13.530 -2.667 0.025 1.00 94.69 238 ASN A N 1
ATOM 1797 C CA . ASN A 1 238 ? 13.432 -4.091 0.338 1.00 94.69 238 ASN A CA 1
ATOM 1798 C C . ASN A 1 238 ? 12.246 -4.744 -0.396 1.00 94.69 238 ASN A C 1
ATOM 1800 O O . ASN A 1 238 ? 11.086 -4.544 -0.032 1.00 94.69 238 ASN A O 1
ATOM 1804 N N . VAL A 1 239 ? 12.553 -5.561 -1.402 1.00 94.62 239 VAL A N 1
ATOM 1805 C CA . VAL A 1 239 ? 11.567 -6.199 -2.287 1.00 94.62 239 VAL A CA 1
ATOM 1806 C C . VAL A 1 239 ? 10.567 -7.065 -1.523 1.00 94.62 239 VAL A C 1
ATOM 1808 O O . VAL A 1 239 ? 9.380 -7.020 -1.824 1.00 94.62 239 VAL A O 1
ATOM 1811 N N . GLU A 1 240 ? 10.999 -7.806 -0.497 1.00 96.88 240 GLU A N 1
ATOM 1812 C CA . GLU A 1 240 ? 10.099 -8.654 0.300 1.00 96.88 240 GLU A CA 1
ATOM 1813 C C . GLU A 1 240 ? 9.011 -7.822 0.997 1.00 96.88 240 GLU A C 1
ATOM 1815 O O . GLU A 1 240 ? 7.830 -8.167 0.952 1.00 96.88 240 GLU A O 1
ATOM 1820 N N . THR A 1 241 ? 9.391 -6.676 1.562 1.00 97.81 241 THR A N 1
ATOM 1821 C CA . THR A 1 241 ? 8.456 -5.685 2.119 1.00 97.81 241 THR A CA 1
ATOM 1822 C C . THR A 1 241 ? 7.481 -5.182 1.052 1.00 97.81 241 THR A C 1
ATOM 1824 O O . THR A 1 241 ? 6.279 -5.086 1.305 1.00 97.81 241 THR A O 1
ATOM 1827 N N . GLY A 1 242 ? 7.982 -4.896 -0.154 1.00 97.94 242 GLY A N 1
ATOM 1828 C CA . GLY A 1 242 ? 7.164 -4.484 -1.296 1.00 97.94 242 GLY A CA 1
ATOM 1829 C C . GLY A 1 242 ? 6.149 -5.552 -1.716 1.00 97.94 242 GLY A C 1
ATOM 1830 O O . GLY A 1 242 ? 4.975 -5.242 -1.904 1.00 97.94 242 GLY A O 1
ATOM 1831 N N . VAL A 1 243 ? 6.563 -6.822 -1.783 1.00 98.38 243 VAL A N 1
ATOM 1832 C CA . VAL A 1 243 ? 5.676 -7.956 -2.093 1.00 98.38 243 VAL A CA 1
ATOM 1833 C C . VAL A 1 243 ? 4.578 -8.078 -1.038 1.00 98.38 243 VAL A C 1
ATOM 1835 O O . VAL A 1 243 ? 3.405 -8.198 -1.385 1.00 98.38 243 VAL A O 1
ATOM 1838 N N . GLN A 1 244 ? 4.927 -7.990 0.249 1.00 98.31 244 GLN A N 1
ATOM 1839 C CA . GLN A 1 244 ? 3.940 -8.045 1.333 1.00 98.31 244 GLN A CA 1
ATOM 1840 C C . GLN A 1 244 ? 2.901 -6.917 1.227 1.00 98.31 244 GLN A C 1
ATOM 1842 O O . GLN A 1 244 ? 1.710 -7.162 1.425 1.00 98.31 244 GLN A O 1
ATOM 1847 N N . ALA A 1 245 ? 3.330 -5.694 0.890 1.00 98.56 245 ALA A N 1
ATOM 1848 C CA . ALA A 1 245 ? 2.421 -4.572 0.662 1.00 98.56 245 ALA A CA 1
ATOM 1849 C C . ALA A 1 245 ? 1.491 -4.829 -0.537 1.00 98.56 245 ALA A C 1
ATOM 1851 O O . ALA A 1 245 ? 0.273 -4.683 -0.413 1.00 98.56 245 ALA A O 1
ATOM 1852 N N . LEU A 1 246 ? 2.052 -5.256 -1.675 1.00 98.50 246 LEU A N 1
ATOM 1853 C CA . LEU A 1 246 ? 1.307 -5.530 -2.904 1.00 98.50 246 LEU A CA 1
ATOM 1854 C C . LEU A 1 246 ? 0.218 -6.585 -2.692 1.00 98.50 246 LEU A C 1
ATOM 1856 O O . LEU A 1 246 ? -0.924 -6.382 -3.106 1.00 98.50 246 LEU A O 1
ATOM 1860 N N . GLU A 1 247 ? 0.555 -7.691 -2.030 1.00 98.31 247 GLU A N 1
ATOM 1861 C CA . GLU A 1 247 ? -0.390 -8.778 -1.764 1.00 98.31 247 GLU A CA 1
ATOM 1862 C C . GLU A 1 247 ? -1.544 -8.328 -0.862 1.00 98.31 247 GLU A C 1
ATOM 1864 O O . GLU A 1 247 ? -2.700 -8.654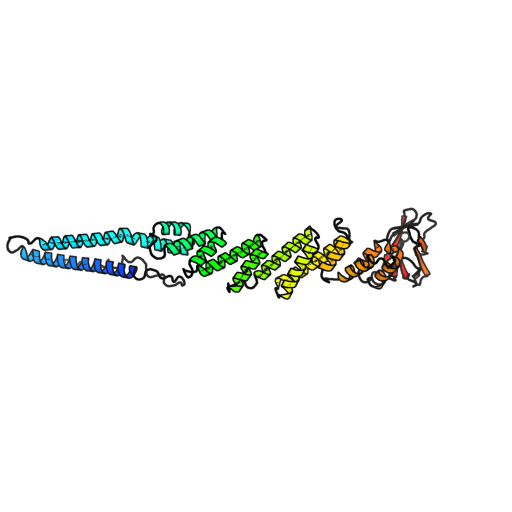 -1.134 1.00 98.31 247 GLU A O 1
ATOM 1869 N N . LEU A 1 248 ? -1.273 -7.507 0.160 1.00 98.38 248 LEU A N 1
ATOM 1870 C CA . LEU A 1 248 ? -2.332 -6.932 0.993 1.00 98.38 248 LEU A CA 1
ATOM 1871 C C . LEU A 1 248 ? -3.247 -6.002 0.188 1.00 98.38 248 LEU A C 1
ATOM 1873 O O . LEU A 1 248 ? -4.470 -6.130 0.267 1.00 98.38 248 LEU A O 1
ATOM 1877 N N . PHE A 1 249 ? -2.688 -5.102 -0.627 1.00 98.50 249 PHE A N 1
ATOM 1878 C CA . PHE A 1 249 ? -3.493 -4.222 -1.477 1.00 98.50 249 PHE A CA 1
ATOM 1879 C C . PHE A 1 249 ? -4.353 -5.009 -2.477 1.00 98.50 249 PHE A C 1
ATOM 1881 O O . PHE A 1 249 ? -5.537 -4.705 -2.651 1.00 98.50 249 PHE A O 1
ATOM 1888 N N . LYS A 1 250 ? -3.796 -6.055 -3.101 1.00 98.00 250 LYS A N 1
ATOM 1889 C CA . LYS A 1 250 ? -4.530 -6.952 -4.007 1.00 98.00 250 LYS A CA 1
ATOM 1890 C C . LYS A 1 250 ? -5.654 -7.693 -3.286 1.00 98.00 250 LYS A C 1
ATOM 1892 O O . LYS A 1 250 ? -6.777 -7.717 -3.793 1.00 98.00 250 LYS A O 1
ATOM 1897 N N . ALA A 1 251 ? -5.384 -8.246 -2.104 1.00 98.12 251 ALA A N 1
ATOM 1898 C CA . ALA A 1 251 ? -6.383 -8.943 -1.301 1.00 98.12 251 ALA A CA 1
ATOM 1899 C C . ALA A 1 251 ? -7.547 -8.015 -0.911 1.00 98.12 251 ALA A C 1
ATOM 1901 O O . ALA A 1 251 ? -8.712 -8.392 -1.045 1.00 98.12 251 ALA A O 1
ATOM 1902 N N . LEU A 1 252 ? -7.252 -6.776 -0.509 1.00 98.31 252 LEU A N 1
ATOM 1903 C CA . LEU A 1 252 ? -8.267 -5.776 -0.165 1.00 98.31 252 LEU A CA 1
ATOM 1904 C C . LEU A 1 252 ? -9.122 -5.363 -1.367 1.00 98.31 252 LEU A C 1
ATOM 1906 O O . LEU A 1 252 ? -10.348 -5.280 -1.259 1.00 98.31 252 LEU A O 1
ATOM 1910 N N . LYS A 1 253 ? -8.494 -5.160 -2.529 1.00 97.06 253 LYS A N 1
ATOM 1911 C CA . LYS A 1 253 ? -9.208 -4.906 -3.784 1.00 97.06 253 LYS A CA 1
ATOM 1912 C C . LYS A 1 253 ? -10.120 -6.073 -4.155 1.00 97.06 253 LYS A C 1
ATOM 1914 O O . LYS A 1 253 ? -11.279 -5.865 -4.510 1.00 97.06 253 LYS A O 1
ATOM 1919 N N . GLN A 1 254 ? -9.628 -7.305 -4.039 1.00 96.81 254 GLN A N 1
ATOM 1920 C CA . GLN A 1 254 ? -10.423 -8.506 -4.297 1.00 96.81 254 GLN A CA 1
ATOM 1921 C C . GLN A 1 254 ? -11.610 -8.630 -3.330 1.00 96.81 254 GLN A C 1
ATOM 1923 O O . GLN A 1 254 ? -12.681 -9.084 -3.731 1.00 96.81 254 GLN A O 1
ATOM 1928 N N . ALA A 1 255 ? -11.443 -8.188 -2.083 1.00 95.88 255 ALA A N 1
ATOM 1929 C CA . ALA A 1 255 ? -12.508 -8.114 -1.087 1.00 95.88 255 ALA A CA 1
ATOM 1930 C C . ALA A 1 255 ? -13.512 -6.966 -1.328 1.00 95.88 255 ALA A C 1
ATOM 1932 O O . ALA A 1 255 ? -14.490 -6.856 -0.591 1.00 95.88 255 ALA A O 1
ATOM 1933 N N . GLY A 1 256 ? -13.304 -6.120 -2.346 1.00 95.94 256 GLY A N 1
ATOM 1934 C CA . GLY A 1 256 ? -14.195 -5.008 -2.687 1.00 95.94 256 GLY A CA 1
ATOM 1935 C C . GLY A 1 256 ? -14.057 -3.786 -1.777 1.00 95.94 256 GLY A C 1
ATOM 1936 O O . GLY A 1 256 ? -14.980 -2.973 -1.708 1.00 95.94 256 GLY A O 1
ATOM 1937 N N . TYR A 1 257 ? -12.933 -3.640 -1.068 1.00 96.88 257 TYR A N 1
ATOM 1938 C CA . TYR A 1 257 ? -12.702 -2.498 -0.189 1.00 96.88 257 TYR A CA 1
ATOM 1939 C C . TYR A 1 257 ? -12.256 -1.271 -0.993 1.00 96.88 257 TYR A C 1
ATOM 1941 O O . TYR A 1 257 ? -11.086 -1.137 -1.341 1.00 96.88 257 TYR A O 1
ATOM 1949 N N . ALA A 1 258 ? -13.195 -0.368 -1.293 1.00 95.00 258 ALA A N 1
ATOM 1950 C CA . ALA A 1 258 ? -12.983 0.761 -2.207 1.00 95.00 258 ALA A CA 1
ATOM 1951 C C . ALA A 1 258 ? -11.723 1.620 -1.935 1.00 95.00 258 ALA A C 1
ATOM 1953 O O . ALA A 1 258 ? -11.058 1.990 -2.905 1.00 95.00 258 ALA A O 1
ATOM 1954 N N . PRO A 1 259 ? -11.325 1.920 -0.677 1.00 95.94 259 PRO A N 1
ATOM 1955 C CA . PRO A 1 259 ? -10.088 2.664 -0.414 1.00 95.94 259 PRO A CA 1
ATOM 1956 C C . PRO A 1 259 ? -8.815 1.983 -0.943 1.00 95.94 259 PRO A C 1
ATOM 1958 O O . PRO A 1 259 ? -7.832 2.662 -1.242 1.00 95.94 259 PRO A O 1
ATOM 1961 N N . ALA A 1 260 ? -8.828 0.656 -1.099 1.00 96.19 260 ALA A N 1
ATOM 1962 C CA . ALA A 1 260 ? -7.679 -0.100 -1.579 1.00 96.19 260 ALA A CA 1
ATOM 1963 C C . ALA A 1 260 ? -7.416 0.065 -3.080 1.00 96.19 260 ALA A C 1
ATOM 1965 O O . ALA A 1 260 ? -6.286 -0.146 -3.507 1.00 96.19 260 ALA A O 1
ATOM 1966 N N . ASP A 1 261 ? -8.406 0.471 -3.884 1.00 94.19 261 ASP A N 1
ATOM 1967 C CA . ASP A 1 261 ? -8.208 0.653 -5.328 1.00 94.19 261 ASP A CA 1
ATOM 1968 C C . ASP A 1 261 ? -7.195 1.762 -5.622 1.00 94.19 261 ASP A C 1
ATOM 1970 O O . ASP A 1 261 ? -6.258 1.561 -6.399 1.00 94.19 261 ASP A O 1
ATOM 1974 N N . ASN A 1 262 ? -7.362 2.917 -4.970 1.00 95.00 262 ASN A N 1
ATOM 1975 C CA . ASN A 1 262 ? -6.436 4.037 -5.115 1.00 95.00 262 ASN A CA 1
ATOM 1976 C C . ASN A 1 262 ? -5.073 3.710 -4.493 1.00 95.00 262 ASN A C 1
ATOM 1978 O O . ASN A 1 262 ? -4.043 3.972 -5.103 1.00 95.00 262 ASN A O 1
ATOM 1982 N N . ALA A 1 263 ? -5.058 3.070 -3.322 1.00 97.75 263 ALA A N 1
ATOM 1983 C CA . ALA A 1 263 ? -3.810 2.712 -2.651 1.00 97.75 263 ALA A CA 1
ATOM 1984 C C . ALA A 1 263 ? -2.984 1.679 -3.446 1.00 97.75 263 ALA A C 1
ATOM 1986 O O . ALA A 1 263 ? -1.769 1.816 -3.558 1.00 97.75 263 ALA A O 1
ATOM 1987 N N . LEU A 1 264 ? -3.635 0.688 -4.071 1.00 98.38 264 LEU A N 1
ATOM 1988 C CA . LEU A 1 264 ? -2.970 -0.265 -4.963 1.00 98.38 264 LEU A CA 1
ATOM 1989 C C . LEU A 1 264 ? -2.357 0.439 -6.176 1.00 98.38 264 LEU A C 1
ATOM 1991 O O . LEU A 1 264 ? -1.255 0.091 -6.596 1.00 98.38 264 LEU A O 1
ATOM 1995 N N . TYR A 1 265 ? -3.077 1.400 -6.761 1.00 97.62 265 TYR A N 1
ATOM 1996 C CA . TYR A 1 265 ? -2.549 2.199 -7.863 1.00 97.62 265 TYR A CA 1
ATOM 1997 C C . TYR A 1 265 ? -1.313 2.992 -7.424 1.00 97.62 265 TYR A C 1
ATOM 1999 O O . TYR A 1 265 ? -0.272 2.862 -8.057 1.00 97.62 265 TYR A O 1
ATOM 2007 N N . GLU A 1 266 ? -1.396 3.736 -6.318 1.00 97.94 266 GLU A N 1
ATOM 2008 C CA . GLU A 1 266 ? -0.284 4.536 -5.784 1.00 97.94 266 GLU A CA 1
ATOM 2009 C C . GLU A 1 266 ? 0.947 3.685 -5.445 1.00 97.94 266 GLU A C 1
ATOM 2011 O O . GLU A 1 266 ? 2.077 4.106 -5.684 1.00 97.94 266 GLU A O 1
ATOM 2016 N N . PHE A 1 267 ? 0.751 2.475 -4.912 1.00 98.56 267 PHE A N 1
ATOM 2017 C CA . PHE A 1 267 ? 1.850 1.545 -4.661 1.00 98.56 267 PHE A CA 1
ATOM 2018 C C . PHE A 1 267 ? 2.529 1.093 -5.961 1.00 98.56 267 PHE A C 1
ATOM 2020 O O . PHE A 1 267 ? 3.755 1.118 -6.061 1.00 98.56 267 PHE A O 1
ATOM 2027 N N . ARG A 1 268 ? 1.740 0.689 -6.963 1.00 98.56 268 ARG A N 1
ATOM 2028 C CA . ARG A 1 268 ? 2.262 0.230 -8.259 1.00 98.56 268 ARG A CA 1
ATOM 2029 C C . ARG A 1 268 ? 2.965 1.354 -9.020 1.00 98.56 268 ARG A C 1
ATOM 2031 O O . ARG A 1 268 ? 3.984 1.103 -9.654 1.00 98.56 268 ARG A O 1
ATOM 2038 N N . ASP A 1 269 ? 2.436 2.570 -8.927 1.00 98.25 269 ASP A N 1
ATOM 2039 C CA . ASP A 1 269 ? 3.010 3.790 -9.501 1.00 98.25 269 ASP A CA 1
ATOM 2040 C C . ASP A 1 269 ? 4.356 4.123 -8.848 1.00 98.25 269 ASP A C 1
ATOM 2042 O O . ASP A 1 269 ? 5.354 4.308 -9.540 1.00 98.25 269 ASP A O 1
ATOM 2046 N N . LEU A 1 270 ? 4.427 4.070 -7.513 1.00 97.62 270 LEU A N 1
ATOM 2047 C CA . LEU A 1 270 ? 5.684 4.199 -6.777 1.00 97.62 270 LEU A CA 1
ATOM 2048 C C . LEU A 1 270 ? 6.720 3.162 -7.231 1.00 97.62 270 LEU A C 1
ATOM 2050 O O . LEU A 1 270 ? 7.861 3.526 -7.490 1.00 97.62 270 LEU A O 1
ATOM 2054 N N . ALA A 1 271 ? 6.343 1.883 -7.309 1.00 98.00 271 ALA A N 1
ATOM 2055 C CA . ALA A 1 271 ? 7.257 0.822 -7.726 1.00 98.00 271 ALA A CA 1
ATOM 2056 C C . ALA A 1 271 ? 7.748 1.023 -9.170 1.00 98.00 271 ALA A C 1
ATOM 2058 O O . ALA A 1 271 ? 8.928 0.836 -9.447 1.00 98.00 271 ALA A O 1
ATOM 2059 N N . TYR A 1 272 ? 6.871 1.468 -10.072 1.00 96.94 272 TYR A N 1
ATOM 2060 C CA . TYR A 1 272 ? 7.241 1.798 -11.446 1.00 96.94 272 TYR A CA 1
ATOM 2061 C C . TYR A 1 272 ? 8.305 2.902 -11.511 1.00 96.94 272 TYR A C 1
ATOM 2063 O O . TYR A 1 272 ? 9.338 2.717 -12.152 1.00 96.94 272 TYR A O 1
ATOM 2071 N N . TYR A 1 273 ? 8.085 4.022 -10.817 1.00 94.50 273 TYR A N 1
ATOM 2072 C CA . TYR A 1 273 ? 9.037 5.134 -10.826 1.00 94.50 273 TYR A CA 1
ATOM 2073 C C . TYR A 1 273 ? 10.342 4.802 -10.109 1.00 94.50 273 TYR A C 1
ATOM 2075 O O . TYR A 1 273 ? 11.391 5.177 -10.606 1.00 94.50 273 TYR A O 1
ATOM 2083 N N . LEU A 1 274 ? 10.311 4.015 -9.029 1.00 94.69 274 LEU A N 1
ATOM 2084 C CA . LEU A 1 274 ? 11.548 3.502 -8.434 1.00 94.69 274 LEU A CA 1
ATOM 2085 C C . LEU A 1 274 ? 12.347 2.660 -9.437 1.00 94.69 274 LEU A C 1
ATOM 2087 O O . LEU A 1 274 ? 13.566 2.764 -9.471 1.00 94.69 274 LEU A O 1
ATOM 2091 N N . GLY A 1 275 ? 11.684 1.851 -10.270 1.00 93.94 275 GLY A N 1
ATOM 2092 C CA . GLY A 1 275 ? 12.350 1.110 -11.344 1.00 93.94 275 GLY A CA 1
ATOM 2093 C C . GLY A 1 275 ? 13.050 2.030 -12.348 1.00 93.94 275 GLY A C 1
ATOM 2094 O O . GLY A 1 275 ? 14.198 1.780 -12.705 1.00 93.94 275 GLY A O 1
ATOM 2095 N N . LEU A 1 276 ? 12.389 3.117 -12.761 1.00 91.56 276 LEU A N 1
ATOM 2096 C CA . LEU A 1 276 ? 12.984 4.128 -13.643 1.00 91.56 276 LEU A CA 1
ATOM 2097 C C . LEU A 1 276 ? 14.153 4.859 -12.977 1.00 91.56 276 LEU A C 1
ATOM 2099 O O . LEU A 1 276 ? 15.230 4.919 -13.552 1.00 91.56 276 LEU A O 1
ATOM 2103 N N . ASP A 1 277 ? 13.982 5.328 -11.744 1.00 91.25 277 ASP A N 1
ATOM 2104 C CA . ASP A 1 277 ? 15.006 6.053 -10.985 1.00 91.25 277 ASP A CA 1
ATOM 2105 C C . ASP A 1 277 ? 16.325 5.256 -10.869 1.00 91.25 277 ASP A C 1
ATOM 2107 O O . ASP A 1 277 ? 17.421 5.827 -10.849 1.00 91.25 277 ASP A O 1
ATOM 2111 N N . VAL A 1 278 ? 16.229 3.922 -10.800 1.00 90.25 278 VAL A N 1
ATOM 2112 C CA . VAL A 1 278 ? 17.391 3.024 -10.821 1.00 90.25 278 VAL A CA 1
ATOM 2113 C C . VAL A 1 278 ? 18.051 2.982 -12.199 1.00 90.25 278 VAL A C 1
ATOM 2115 O O . VAL A 1 278 ? 19.274 3.098 -12.281 1.00 90.25 278 VAL A O 1
ATOM 2118 N N . LEU A 1 279 ? 17.270 2.846 -13.277 1.00 86.12 279 LEU A N 1
ATOM 2119 C CA . LEU A 1 279 ? 17.797 2.864 -14.650 1.00 86.12 279 LEU A CA 1
ATOM 2120 C C . LEU A 1 279 ? 18.466 4.200 -14.997 1.00 86.12 279 LEU A C 1
ATOM 2122 O O . LEU A 1 279 ? 19.451 4.226 -15.730 1.00 86.12 279 LEU A O 1
ATOM 2126 N N . ASP A 1 280 ? 17.962 5.293 -14.434 1.00 84.06 280 ASP A N 1
ATOM 2127 C CA . ASP A 1 280 ? 18.432 6.656 -14.677 1.00 84.06 280 ASP A CA 1
ATOM 2128 C C . ASP A 1 280 ? 19.719 6.976 -13.891 1.00 84.06 280 ASP A C 1
ATOM 2130 O O . ASP A 1 280 ? 20.318 8.042 -14.050 1.00 84.06 280 ASP A O 1
ATOM 2134 N N . GLY A 1 281 ? 20.164 6.054 -13.029 1.00 80.81 281 GLY A N 1
ATOM 2135 C CA . GLY A 1 281 ? 21.334 6.237 -12.175 1.00 80.81 281 GLY A CA 1
ATOM 2136 C C . GLY A 1 281 ? 21.141 7.303 -11.092 1.00 80.81 281 GLY A C 1
ATOM 2137 O O . GLY A 1 281 ? 22.121 7.725 -10.470 1.00 80.81 281 GLY A O 1
ATOM 2138 N N . GLU A 1 282 ? 19.902 7.740 -10.834 1.00 78.06 282 GLU A N 1
ATOM 2139 C CA . GLU A 1 282 ? 19.596 8.756 -9.820 1.00 78.06 282 GLU A CA 1
ATOM 2140 C C . GLU A 1 282 ? 19.824 8.227 -8.395 1.00 78.06 282 GLU A C 1
ATOM 2142 O O . GLU A 1 282 ? 20.151 8.989 -7.478 1.00 78.06 282 GLU A O 1
ATOM 2147 N N . TYR A 1 283 ? 19.727 6.907 -8.214 1.00 70.25 283 TYR A N 1
ATOM 2148 C CA . TYR A 1 283 ? 19.913 6.234 -6.933 1.00 70.25 283 TYR A CA 1
ATOM 2149 C C . TYR A 1 283 ? 21.062 5.221 -6.987 1.00 70.25 283 TYR A C 1
ATOM 2151 O O . TYR A 1 283 ? 20.822 4.025 -7.138 1.00 70.25 283 TYR A O 1
ATOM 2159 N N . PRO A 1 284 ? 22.318 5.637 -6.718 1.00 71.19 284 PRO A N 1
ATOM 2160 C CA . PRO A 1 284 ? 23.489 4.748 -6.757 1.00 71.19 284 PRO A CA 1
ATOM 2161 C C . PRO A 1 284 ? 23.493 3.665 -5.659 1.00 71.19 284 PRO A C 1
ATOM 2163 O O . PRO A 1 284 ? 24.469 2.936 -5.506 1.00 71.19 284 PRO A O 1
ATOM 2166 N N . LYS A 1 285 ? 22.436 3.604 -4.839 1.00 83.38 285 LYS A N 1
ATOM 2167 C CA . LYS A 1 285 ? 22.228 2.587 -3.803 1.00 83.38 285 LYS A CA 1
ATOM 2168 C C . LYS A 1 285 ? 21.741 1.260 -4.394 1.00 83.38 285 LYS A C 1
ATOM 2170 O O . LYS A 1 285 ? 22.010 0.226 -3.790 1.00 83.38 285 LYS A O 1
ATOM 2175 N N . TRP A 1 286 ? 20.995 1.319 -5.489 1.00 84.06 286 TRP A N 1
ATOM 2176 C CA . TRP A 1 286 ? 20.273 0.192 -6.066 1.00 84.06 286 TRP A CA 1
ATOM 2177 C C . TRP A 1 286 ? 20.876 -0.195 -7.411 1.00 84.06 286 TRP A C 1
ATOM 2179 O O . TRP A 1 286 ? 21.469 0.647 -8.088 1.00 84.06 286 TRP A O 1
ATOM 2189 N N . ASP A 1 287 ? 20.752 -1.467 -7.767 1.00 86.12 287 ASP A N 1
ATOM 2190 C CA . ASP A 1 287 ? 21.283 -2.015 -9.013 1.00 86.12 287 ASP A CA 1
ATOM 2191 C C . ASP A 1 287 ? 20.174 -2.505 -9.959 1.00 86.12 287 ASP A C 1
ATOM 2193 O O . ASP A 1 287 ? 18.979 -2.366 -9.711 1.00 86.12 287 ASP A O 1
ATOM 2197 N N . TRP A 1 288 ? 20.565 -3.052 -11.106 1.00 82.38 288 TRP A N 1
ATOM 2198 C CA . TRP A 1 288 ? 19.621 -3.495 -12.129 1.00 82.38 288 TRP A CA 1
ATOM 2199 C C . TRP A 1 288 ? 18.716 -4.657 -11.667 1.00 82.38 288 TRP A C 1
ATOM 2201 O O . TRP A 1 288 ? 17.609 -4.792 -12.196 1.00 82.38 288 TRP A O 1
ATOM 2211 N N . GLU A 1 289 ? 19.135 -5.469 -10.684 1.00 89.88 289 GLU A N 1
ATOM 2212 C CA . GLU A 1 289 ? 18.282 -6.513 -10.096 1.00 89.88 289 GLU A CA 1
ATOM 2213 C C . GLU A 1 289 ? 17.156 -5.871 -9.273 1.00 89.88 289 GLU A C 1
ATOM 2215 O O . GLU A 1 289 ? 16.004 -6.313 -9.340 1.00 89.88 289 GLU A O 1
ATOM 2220 N N . ASP A 1 290 ? 17.456 -4.775 -8.568 1.00 92.06 290 ASP A N 1
ATOM 2221 C CA . ASP A 1 290 ? 16.443 -3.973 -7.876 1.00 92.06 290 ASP A CA 1
ATOM 2222 C C . ASP A 1 290 ? 15.444 -3.361 -8.873 1.00 92.06 290 ASP A C 1
ATOM 2224 O O . ASP A 1 290 ? 14.233 -3.456 -8.661 1.00 92.06 290 ASP A O 1
ATOM 2228 N N . ALA A 1 291 ? 15.919 -2.797 -9.995 1.00 92.88 291 ALA A N 1
ATOM 2229 C CA . ALA A 1 291 ? 15.040 -2.265 -11.045 1.00 92.88 291 ALA A CA 1
ATOM 2230 C C . ALA A 1 291 ? 14.066 -3.335 -11.558 1.00 92.88 291 ALA A C 1
ATOM 2232 O O . ALA A 1 291 ? 12.860 -3.090 -11.662 1.00 92.88 291 ALA A O 1
ATOM 2233 N N . TYR A 1 292 ? 14.574 -4.544 -11.819 1.00 94.44 292 TYR A N 1
ATOM 2234 C CA . TYR A 1 292 ? 13.757 -5.683 -12.232 1.00 94.44 292 TYR A CA 1
ATOM 2235 C C . TYR A 1 292 ? 12.656 -5.977 -11.212 1.00 94.44 292 TYR A C 1
ATOM 2237 O O . TYR A 1 292 ? 11.472 -6.035 -11.553 1.00 94.44 292 TYR A O 1
ATOM 2245 N N . ALA A 1 293 ? 13.027 -6.098 -9.938 1.00 95.75 293 ALA A N 1
ATOM 2246 C CA . ALA A 1 293 ? 12.080 -6.361 -8.867 1.00 95.75 293 ALA A CA 1
ATOM 2247 C C . ALA A 1 293 ? 11.033 -5.242 -8.714 1.00 95.75 293 ALA A C 1
ATOM 2249 O O . ALA A 1 293 ? 9.851 -5.518 -8.495 1.00 95.75 293 ALA A O 1
ATOM 2250 N N . PHE A 1 294 ? 11.423 -3.977 -8.868 1.00 97.25 294 PHE A N 1
ATOM 2251 C CA . PHE A 1 294 ? 10.505 -2.841 -8.789 1.00 97.25 294 PHE A CA 1
ATOM 2252 C C . PHE A 1 294 ? 9.500 -2.834 -9.948 1.00 97.25 294 PHE A C 1
ATOM 2254 O O . PHE A 1 294 ? 8.297 -2.657 -9.723 1.00 97.25 294 PHE A O 1
ATOM 2261 N N . PHE A 1 295 ? 9.933 -3.149 -11.172 1.00 96.81 295 PHE A N 1
ATOM 2262 C CA . PHE A 1 295 ? 9.004 -3.321 -12.288 1.00 96.81 295 PHE A CA 1
ATOM 2263 C C . PHE A 1 295 ? 8.068 -4.518 -12.092 1.00 96.81 295 PHE A C 1
ATOM 2265 O O . PHE A 1 295 ? 6.887 -4.407 -12.425 1.00 96.81 295 PHE A O 1
ATOM 2272 N N . GLN A 1 296 ? 8.516 -5.619 -11.480 1.00 97.25 296 GLN A N 1
ATOM 2273 C CA . GLN A 1 296 ? 7.613 -6.714 -11.100 1.00 97.25 296 GLN A CA 1
ATOM 2274 C C . GLN A 1 296 ? 6.543 -6.244 -10.101 1.00 97.25 296 GLN A C 1
ATOM 2276 O O . GLN A 1 296 ? 5.360 -6.545 -10.271 1.00 97.25 296 GLN A O 1
ATOM 2281 N N . LEU A 1 297 ? 6.935 -5.455 -9.096 1.00 98.06 297 LEU A N 1
ATOM 2282 C CA . LEU A 1 297 ? 6.022 -4.899 -8.090 1.00 98.06 297 LEU A CA 1
ATOM 2283 C C . LEU A 1 297 ? 5.015 -3.892 -8.664 1.00 98.06 297 LEU A C 1
ATOM 2285 O O . LEU A 1 297 ? 3.915 -3.756 -8.126 1.00 98.06 297 LEU A O 1
ATOM 2289 N N . SER A 1 298 ? 5.344 -3.227 -9.776 1.00 97.56 298 SER A N 1
ATOM 2290 C CA . SER A 1 298 ? 4.392 -2.374 -10.501 1.00 97.56 298 SER A CA 1
ATOM 2291 C C . SER A 1 298 ? 3.218 -3.161 -11.106 1.00 97.56 298 SER A C 1
ATOM 2293 O O . SER A 1 298 ? 2.191 -2.575 -11.455 1.00 97.56 298 SER A O 1
ATOM 2295 N N . ASP A 1 299 ? 3.330 -4.491 -11.210 1.00 96.00 299 ASP A N 1
ATOM 2296 C CA . ASP A 1 299 ? 2.246 -5.396 -11.602 1.00 96.00 299 ASP A CA 1
ATOM 2297 C C . ASP A 1 299 ? 1.596 -4.984 -12.936 1.00 96.00 299 ASP A C 1
ATOM 2299 O O . ASP A 1 299 ? 0.398 -4.702 -13.007 1.00 96.00 299 ASP A O 1
ATOM 2303 N N . ASN A 1 300 ? 2.401 -4.880 -13.998 1.00 93.81 300 ASN A N 1
ATOM 2304 C CA . ASN A 1 300 ? 1.975 -4.453 -15.341 1.00 93.81 300 ASN A CA 1
ATOM 2305 C C . ASN A 1 300 ? 1.316 -3.058 -15.386 1.00 93.81 300 ASN A C 1
ATOM 2307 O O . ASN A 1 300 ? 0.416 -2.820 -16.197 1.00 93.81 300 ASN A O 1
ATOM 2311 N N . LEU A 1 301 ? 1.686 -2.144 -14.483 1.00 95.19 301 LEU A N 1
ATOM 2312 C CA . LEU A 1 301 ? 1.290 -0.742 -14.607 1.00 95.19 301 LEU A CA 1
ATOM 2313 C C . LEU A 1 301 ? 2.096 -0.069 -15.729 1.00 95.19 301 LEU A C 1
ATOM 2315 O O . LEU A 1 301 ? 3.297 -0.298 -15.858 1.00 95.19 301 LEU A O 1
ATOM 2319 N N . TYR A 1 302 ? 1.421 0.758 -16.531 1.00 93.62 302 TYR A N 1
ATOM 2320 C CA . TYR A 1 302 ? 1.991 1.398 -17.720 1.00 93.62 302 TYR A CA 1
ATOM 2321 C C . TYR A 1 302 ? 2.644 0.374 -18.670 1.00 93.62 302 TYR A C 1
ATOM 2323 O O . TYR A 1 302 ? 2.027 -0.621 -19.056 1.00 93.62 302 TYR A O 1
ATOM 2331 N N . ASP A 1 303 ? 3.884 0.629 -19.061 1.00 91.31 303 ASP A N 1
ATOM 2332 C CA . ASP A 1 303 ? 4.752 -0.167 -19.914 1.00 91.31 303 ASP A CA 1
ATOM 2333 C C . ASP A 1 303 ? 5.809 -0.947 -19.113 1.00 91.31 303 ASP A C 1
ATOM 2335 O O . ASP A 1 303 ? 6.780 -1.414 -19.698 1.00 91.31 303 ASP A O 1
ATOM 2339 N N . SER A 1 304 ? 5.617 -1.176 -17.804 1.00 93.69 304 SER A N 1
ATOM 2340 C CA . SER A 1 304 ? 6.578 -1.916 -16.961 1.00 93.69 304 SER A CA 1
ATOM 2341 C C . SER A 1 304 ? 6.986 -3.286 -17.510 1.00 93.69 304 SER A C 1
ATOM 2343 O O . SER A 1 304 ? 8.141 -3.689 -17.392 1.00 93.69 304 SER A O 1
ATOM 2345 N N . HIS A 1 305 ? 6.065 -3.978 -18.185 1.00 92.12 305 HIS A N 1
ATOM 2346 C CA . HIS A 1 305 ? 6.336 -5.234 -18.884 1.00 92.12 305 HIS A CA 1
ATOM 2347 C C . HIS A 1 305 ? 7.425 -5.099 -19.962 1.00 92.12 305 HIS A C 1
ATOM 2349 O O . HIS A 1 305 ? 8.208 -6.023 -20.150 1.00 92.12 305 HIS A O 1
ATOM 2355 N N . GLN A 1 306 ? 7.513 -3.955 -20.648 1.00 89.88 306 GLN A N 1
ATOM 2356 C CA . GLN A 1 306 ? 8.549 -3.701 -21.652 1.00 89.88 306 GLN A CA 1
ATOM 2357 C C . GLN A 1 306 ? 9.924 -3.559 -20.999 1.00 89.88 306 GLN A C 1
ATOM 2359 O O . GLN A 1 306 ? 10.899 -4.081 -21.531 1.00 89.88 306 GLN A O 1
ATOM 2364 N N . TYR A 1 307 ? 10.001 -2.931 -19.821 1.00 90.06 307 TYR A N 1
ATOM 2365 C CA . TYR A 1 307 ? 11.245 -2.851 -19.049 1.00 90.06 307 TYR A CA 1
ATOM 2366 C C . TYR A 1 307 ? 11.678 -4.209 -18.506 1.00 90.06 307 TYR A C 1
ATOM 2368 O O . TYR A 1 307 ? 12.860 -4.525 -18.569 1.00 90.06 307 TYR A O 1
ATOM 2376 N N . LEU A 1 308 ? 10.743 -5.047 -18.048 1.00 92.69 308 LEU A N 1
ATOM 2377 C CA . LEU A 1 308 ? 11.061 -6.423 -17.651 1.00 92.69 308 LEU A CA 1
ATOM 2378 C C . LEU A 1 308 ? 11.641 -7.221 -18.821 1.00 92.69 308 LEU A C 1
ATOM 2380 O O . LEU A 1 308 ? 12.708 -7.810 -18.682 1.00 92.69 308 LEU A O 1
ATOM 2384 N N . HIS A 1 309 ? 10.995 -7.176 -19.990 1.00 89.31 309 HIS A N 1
ATOM 2385 C CA . HIS A 1 309 ? 11.507 -7.850 -21.182 1.00 89.31 309 HIS A CA 1
ATOM 2386 C C . HIS A 1 309 ? 12.867 -7.309 -21.637 1.00 89.31 309 HIS A C 1
ATOM 2388 O O . HIS A 1 309 ? 13.724 -8.088 -22.048 1.00 89.31 309 HIS A O 1
ATOM 2394 N N . MET A 1 310 ? 13.083 -5.995 -21.552 1.00 85.88 310 MET A N 1
ATOM 2395 C CA . MET A 1 310 ? 14.386 -5.387 -21.824 1.00 85.88 310 MET A CA 1
ATOM 2396 C C . MET A 1 310 ? 15.451 -5.909 -20.853 1.00 85.88 310 MET A C 1
ATOM 2398 O O . MET A 1 310 ? 16.539 -6.274 -21.284 1.00 85.88 310 MET A O 1
ATOM 2402 N N . LEU A 1 311 ? 15.163 -5.947 -19.553 1.00 88.25 311 LEU A N 1
ATOM 2403 C CA . LEU A 1 311 ? 16.106 -6.435 -18.548 1.00 88.25 311 LEU A CA 1
ATOM 2404 C C . LEU A 1 311 ? 16.407 -7.929 -18.732 1.00 88.25 311 LEU A C 1
ATOM 2406 O O . LEU A 1 311 ? 17.567 -8.323 -18.637 1.00 88.25 311 LEU A O 1
ATOM 2410 N N . ASP A 1 312 ? 15.404 -8.738 -19.083 1.00 90.31 312 ASP A N 1
ATOM 2411 C CA . ASP A 1 312 ? 15.599 -10.144 -19.456 1.00 90.31 312 ASP A CA 1
ATOM 2412 C C . ASP A 1 312 ? 16.516 -10.269 -20.690 1.00 90.31 312 ASP A C 1
ATOM 2414 O O . ASP A 1 312 ? 17.443 -11.078 -20.697 1.00 90.31 312 ASP A O 1
ATOM 2418 N N . LEU A 1 313 ? 16.299 -9.437 -21.718 1.00 87.25 313 LEU A N 1
ATOM 2419 C CA . LEU A 1 313 ? 17.128 -9.383 -22.929 1.00 87.25 313 LEU A CA 1
ATOM 2420 C C . LEU A 1 313 ? 18.577 -8.987 -22.611 1.00 87.25 313 LEU A C 1
ATOM 2422 O O . LEU A 1 313 ? 19.521 -9.590 -23.125 1.00 87.25 313 LEU A O 1
ATOM 2426 N N . LEU A 1 314 ? 18.759 -7.980 -21.755 1.00 81.12 314 LEU A N 1
ATOM 2427 C CA . LEU A 1 314 ? 20.065 -7.510 -21.296 1.00 81.12 314 LEU A CA 1
ATOM 2428 C C . LEU A 1 314 ? 20.820 -8.617 -20.551 1.00 81.12 314 LEU A C 1
ATOM 2430 O O . LEU A 1 314 ? 22.014 -8.815 -20.798 1.00 81.12 314 LEU A O 1
ATOM 2434 N N . ALA A 1 315 ? 20.117 -9.362 -19.698 1.00 86.75 315 ALA A N 1
ATOM 2435 C CA . ALA A 1 315 ? 20.673 -10.437 -18.888 1.00 86.75 315 ALA A CA 1
ATOM 2436 C C . ALA A 1 315 ? 20.923 -11.749 -19.659 1.00 86.75 315 ALA A C 1
ATOM 2438 O O . ALA A 1 315 ? 21.625 -12.615 -19.134 1.00 86.75 315 ALA A O 1
ATOM 2439 N N . ASP A 1 316 ? 20.394 -11.924 -20.880 1.00 88.69 316 ASP A N 1
ATOM 2440 C CA . ASP A 1 316 ? 20.567 -13.166 -21.647 1.00 88.69 316 ASP A CA 1
ATOM 2441 C C . ASP A 1 316 ? 22.040 -13.357 -22.074 1.00 88.69 316 ASP A C 1
ATOM 2443 O O . ASP A 1 316 ? 22.577 -12.549 -22.845 1.00 88.69 316 ASP A O 1
ATOM 2447 N N . PRO A 1 317 ? 22.723 -14.422 -21.602 1.00 90.69 317 PRO A N 1
ATOM 2448 C CA . PRO A 1 317 ? 24.116 -14.682 -21.949 1.00 90.69 317 PRO A CA 1
ATOM 2449 C C . PRO A 1 317 ? 24.291 -15.314 -23.338 1.00 90.69 317 PRO A C 1
ATOM 2451 O O . PRO A 1 317 ? 25.424 -15.476 -23.786 1.00 90.69 317 PRO A O 1
ATOM 2454 N N . ASN A 1 318 ? 23.207 -15.731 -23.999 1.00 94.19 318 ASN A N 1
ATOM 2455 C CA . ASN A 1 318 ? 23.267 -16.408 -25.296 1.00 94.19 318 ASN A CA 1
ATOM 2456 C C . ASN A 1 318 ? 23.180 -15.446 -26.484 1.00 94.19 318 ASN A C 1
ATOM 2458 O O . ASN A 1 318 ? 23.365 -15.887 -27.616 1.00 94.19 318 ASN A O 1
ATOM 2462 N N . LEU A 1 319 ? 22.890 -14.170 -26.229 1.00 90.25 319 LEU A N 1
ATOM 2463 C CA . LEU A 1 319 ? 22.797 -13.131 -27.245 1.00 90.25 319 LEU A CA 1
ATOM 2464 C C . LEU A 1 319 ? 24.026 -12.227 -27.190 1.00 90.25 319 LEU A C 1
ATOM 2466 O O . LEU A 1 319 ? 24.460 -11.800 -26.117 1.00 90.25 319 LEU A O 1
ATOM 2470 N N . THR A 1 320 ? 24.563 -11.913 -28.362 1.00 89.38 320 THR A N 1
ATOM 2471 C CA . THR A 1 320 ? 25.575 -10.868 -28.542 1.00 89.38 320 THR A CA 1
ATOM 2472 C C . THR A 1 320 ? 24.961 -9.481 -28.331 1.00 89.38 320 THR A C 1
ATOM 2474 O O . THR A 1 320 ? 23.761 -9.292 -28.532 1.00 89.38 320 THR A O 1
ATOM 2477 N N . ASP A 1 321 ? 25.770 -8.480 -27.971 1.00 85.56 321 ASP A N 1
ATOM 2478 C CA . ASP A 1 321 ? 25.282 -7.096 -27.824 1.00 85.56 321 ASP A CA 1
ATOM 2479 C C . ASP A 1 321 ? 24.654 -6.564 -29.120 1.00 85.56 321 ASP A C 1
ATOM 2481 O O . ASP A 1 321 ? 23.682 -5.807 -29.082 1.00 85.56 321 ASP A O 1
ATOM 2485 N N . ARG A 1 322 ? 25.149 -7.028 -30.276 1.00 87.62 322 ARG A N 1
ATOM 2486 C CA . ARG A 1 322 ? 24.545 -6.743 -31.577 1.00 87.62 322 ARG A CA 1
ATOM 2487 C C . ARG A 1 322 ? 23.126 -7.295 -31.684 1.00 87.62 322 ARG A C 1
ATOM 2489 O O . ARG A 1 322 ? 22.209 -6.539 -31.988 1.00 87.62 322 ARG A O 1
ATOM 2496 N N . GLU A 1 323 ? 22.934 -8.584 -31.410 1.00 90.69 323 GLU A N 1
ATOM 2497 C CA . GLU A 1 323 ? 21.607 -9.212 -31.460 1.00 90.69 323 GLU A CA 1
ATOM 2498 C C . GLU A 1 323 ? 20.634 -8.544 -30.481 1.00 90.69 323 GLU A C 1
ATOM 2500 O O . GLU A 1 323 ? 19.471 -8.322 -30.819 1.00 90.69 323 GLU A O 1
ATOM 2505 N N . LYS A 1 324 ? 21.111 -8.163 -29.289 1.00 88.94 324 LYS A N 1
ATOM 2506 C CA . LYS A 1 324 ? 20.304 -7.418 -28.315 1.00 88.94 324 LYS A CA 1
ATOM 2507 C C . LYS A 1 324 ? 19.890 -6.045 -28.849 1.00 88.94 324 LYS A C 1
ATOM 2509 O O . LYS A 1 324 ? 18.720 -5.679 -28.734 1.00 88.94 324 LYS A O 1
ATOM 2514 N N . CYS A 1 325 ? 20.814 -5.305 -29.464 1.00 89.50 325 CYS A N 1
ATOM 2515 C CA . CYS A 1 325 ? 20.517 -4.022 -30.101 1.00 89.50 325 CYS A CA 1
ATOM 2516 C C . CYS A 1 325 ? 19.485 -4.181 -31.231 1.00 89.50 325 CYS A C 1
ATOM 2518 O O . CYS A 1 325 ? 18.490 -3.458 -31.255 1.00 89.50 325 CYS A O 1
ATOM 2520 N N . ASP A 1 326 ? 19.649 -5.179 -32.103 1.00 89.38 326 ASP A N 1
ATOM 2521 C CA . ASP A 1 326 ? 18.716 -5.450 -33.203 1.00 89.38 326 ASP A CA 1
ATOM 2522 C C . ASP A 1 326 ? 17.295 -5.766 -32.688 1.00 89.38 326 ASP A C 1
ATOM 2524 O O . ASP A 1 326 ? 16.304 -5.274 -33.239 1.00 89.38 326 ASP A O 1
ATOM 2528 N N . ILE A 1 327 ? 17.175 -6.528 -31.593 1.00 89.94 327 ILE A N 1
ATOM 2529 C CA . ILE A 1 327 ? 15.888 -6.806 -30.932 1.00 89.94 327 ILE A CA 1
ATOM 2530 C C . ILE A 1 327 ? 15.284 -5.523 -30.342 1.00 89.94 327 ILE A C 1
ATOM 2532 O O . ILE A 1 327 ? 14.111 -5.237 -30.576 1.00 89.94 327 ILE A O 1
ATOM 2536 N N . LEU A 1 328 ? 16.064 -4.701 -29.628 1.00 87.50 328 LEU A N 1
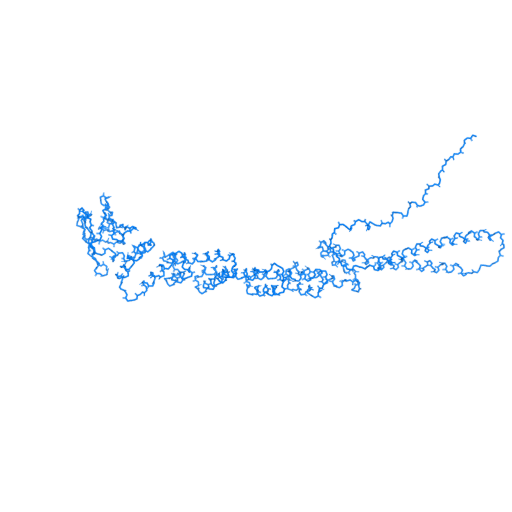ATOM 2537 C CA . LEU A 1 328 ? 15.563 -3.427 -29.092 1.00 87.50 328 LEU A CA 1
ATOM 2538 C C . LEU A 1 328 ? 15.036 -2.498 -30.188 1.00 87.50 328 LEU A C 1
ATOM 2540 O O . LEU A 1 328 ? 13.956 -1.917 -30.058 1.00 87.50 328 LEU A O 1
ATOM 2544 N N . VAL A 1 329 ? 15.793 -2.369 -31.275 1.00 89.12 329 VAL A N 1
ATOM 2545 C CA . VAL A 1 329 ? 15.466 -1.488 -32.399 1.00 89.12 329 VAL A CA 1
ATOM 2546 C C . VAL A 1 329 ? 14.237 -1.979 -33.166 1.00 89.12 329 VAL A C 1
ATOM 2548 O O . VAL A 1 329 ? 13.473 -1.165 -33.681 1.00 89.12 329 VAL A O 1
ATOM 2551 N N . SER A 1 330 ? 14.019 -3.291 -33.250 1.00 88.75 330 SER A N 1
ATOM 2552 C CA . SER A 1 330 ? 12.873 -3.858 -33.967 1.00 88.75 330 SER A CA 1
ATOM 2553 C C . SER A 1 330 ? 11.592 -3.894 -33.131 1.00 88.75 330 SER A C 1
ATOM 2555 O O . SER A 1 330 ? 10.541 -3.480 -33.626 1.00 88.75 330 SER A O 1
ATOM 2557 N N . ASP A 1 331 ? 11.678 -4.325 -31.872 1.00 87.12 331 ASP A N 1
ATOM 2558 C CA . ASP A 1 331 ? 10.500 -4.638 -31.054 1.00 87.12 331 ASP A CA 1
ATOM 2559 C C . ASP A 1 331 ? 10.109 -3.512 -30.083 1.00 87.12 331 ASP A C 1
ATOM 2561 O O . ASP A 1 331 ? 8.936 -3.387 -29.723 1.00 87.12 331 ASP A O 1
ATOM 2565 N N . TYR A 1 332 ? 11.057 -2.655 -29.683 1.00 85.62 332 TYR A N 1
ATOM 2566 C CA . TYR A 1 332 ? 10.857 -1.671 -28.608 1.00 85.62 332 TYR A CA 1
ATOM 2567 C C . TYR A 1 332 ? 11.039 -0.217 -29.046 1.00 85.62 332 TYR A C 1
ATOM 2569 O O . TYR A 1 332 ? 10.929 0.687 -28.217 1.00 85.62 332 TYR A O 1
ATOM 2577 N N . TRP A 1 333 ? 11.236 0.053 -30.343 1.00 86.75 333 TRP A N 1
ATOM 2578 C CA . TRP A 1 333 ? 11.465 1.420 -30.822 1.00 86.75 333 TRP A CA 1
ATOM 2579 C C . TRP A 1 333 ? 10.318 2.380 -30.514 1.00 86.75 333 TRP A C 1
ATOM 2581 O O . TRP A 1 333 ? 10.549 3.571 -30.403 1.00 86.75 333 TRP A O 1
ATOM 2591 N N . SER A 1 334 ? 9.078 1.922 -30.334 1.00 85.00 334 SER A N 1
ATOM 2592 C CA . SER A 1 334 ? 7.985 2.821 -29.934 1.00 85.00 334 SER A CA 1
ATOM 2593 C C . SER A 1 334 ? 8.119 3.365 -28.505 1.00 85.00 334 SER A C 1
ATOM 2595 O O . SER A 1 334 ? 7.420 4.314 -28.152 1.00 85.00 334 SER A O 1
ATOM 2597 N N . ASN A 1 335 ? 8.976 2.768 -27.673 1.00 85.88 335 ASN A N 1
ATOM 2598 C CA . ASN A 1 335 ? 9.199 3.197 -26.302 1.00 85.88 335 ASN A CA 1
ATOM 2599 C C . ASN A 1 335 ? 10.317 4.244 -26.244 1.00 85.88 335 ASN A C 1
ATOM 2601 O O . ASN A 1 335 ? 11.489 3.951 -26.479 1.00 85.88 335 ASN A O 1
ATOM 2605 N N . HIS A 1 336 ? 9.953 5.480 -25.902 1.00 83.88 336 HIS A N 1
ATOM 2606 C CA . HIS A 1 336 ? 10.894 6.596 -25.867 1.00 83.88 336 HIS A CA 1
ATOM 2607 C C . HIS A 1 336 ? 12.057 6.361 -24.894 1.00 83.88 336 HIS A C 1
ATOM 2609 O O . HIS A 1 336 ? 13.192 6.688 -25.242 1.00 83.88 336 HIS A O 1
ATOM 2615 N N . ARG A 1 337 ? 11.804 5.782 -23.715 1.00 80.94 337 ARG A N 1
ATOM 2616 C CA . ARG A 1 337 ? 12.851 5.559 -22.712 1.00 80.94 337 ARG A CA 1
ATOM 2617 C C . ARG A 1 337 ? 13.852 4.508 -23.185 1.00 80.94 337 ARG A C 1
ATOM 2619 O O . ARG A 1 337 ? 15.052 4.690 -23.023 1.00 80.94 337 ARG A O 1
ATOM 2626 N N . MET A 1 338 ? 13.370 3.468 -23.866 1.00 80.75 338 MET A N 1
ATOM 2627 C CA . MET A 1 338 ? 14.231 2.448 -24.484 1.00 80.75 338 MET A CA 1
ATOM 2628 C C . MET A 1 338 ? 15.151 3.045 -25.546 1.00 80.75 338 MET A C 1
ATOM 2630 O O . MET A 1 338 ? 16.333 2.714 -25.605 1.00 80.75 338 MET A O 1
ATOM 2634 N N . GLN A 1 339 ? 14.626 3.965 -26.360 1.00 85.06 339 GLN A N 1
ATOM 2635 C CA . GLN A 1 339 ? 15.460 4.693 -27.313 1.00 85.06 339 GLN A CA 1
ATOM 2636 C C . GLN A 1 339 ? 16.536 5.524 -26.602 1.00 85.06 339 GLN A C 1
ATOM 2638 O O . GLN A 1 339 ? 17.656 5.600 -27.091 1.00 85.06 339 GLN A O 1
ATOM 2643 N N . GLU A 1 340 ? 16.213 6.181 -25.486 1.00 82.88 340 GLU A N 1
ATOM 2644 C CA . GLU A 1 340 ? 17.192 6.975 -24.731 1.00 82.88 340 GLU A CA 1
ATOM 2645 C C . GLU A 1 340 ? 18.305 6.095 -24.170 1.00 82.88 340 GLU A C 1
ATOM 2647 O O . GLU A 1 340 ? 19.472 6.371 -24.433 1.00 82.88 340 GLU A O 1
ATOM 2652 N N . LEU A 1 341 ? 17.952 4.984 -23.519 1.00 78.44 341 LEU A N 1
ATOM 2653 C CA . LEU A 1 341 ? 18.919 4.032 -22.974 1.00 78.44 341 LEU A CA 1
ATOM 2654 C C . LEU A 1 341 ? 19.861 3.476 -24.057 1.00 78.44 341 LEU A C 1
ATOM 2656 O O . LEU A 1 341 ? 21.073 3.390 -23.858 1.00 78.44 341 LEU A O 1
ATOM 2660 N N . LEU A 1 342 ? 19.327 3.147 -25.238 1.00 84.12 342 LEU A N 1
ATOM 2661 C CA . LEU A 1 342 ? 20.143 2.709 -26.372 1.00 84.12 342 LEU A CA 1
ATOM 2662 C C . LEU A 1 342 ? 21.122 3.804 -26.822 1.00 84.12 342 LEU A C 1
ATOM 2664 O O . LEU A 1 342 ? 22.276 3.509 -27.105 1.00 84.12 342 LEU A O 1
ATOM 2668 N N . PHE A 1 343 ? 20.675 5.060 -26.887 1.00 82.19 343 PHE A N 1
ATOM 2669 C CA . PHE A 1 343 ? 21.483 6.187 -27.375 1.00 82.19 343 PHE A CA 1
ATOM 2670 C C . PHE A 1 343 ? 22.506 6.714 -26.365 1.00 82.19 343 PHE A C 1
ATOM 2672 O O . PHE A 1 343 ? 23.451 7.402 -26.757 1.00 82.19 343 PHE A O 1
ATOM 2679 N N . GLU A 1 344 ? 22.306 6.431 -25.082 1.00 78.31 344 GLU A N 1
ATOM 2680 C CA . GLU A 1 344 ? 23.212 6.806 -23.993 1.00 78.31 344 GLU A CA 1
ATOM 2681 C C . GLU A 1 344 ? 24.207 5.691 -23.635 1.00 78.31 344 GLU A C 1
ATOM 2683 O O . GLU A 1 344 ? 25.151 5.938 -22.886 1.00 78.31 344 GLU A O 1
ATOM 2688 N N . SER A 1 345 ? 24.032 4.493 -24.198 1.00 77.94 345 SER A N 1
ATOM 2689 C CA . SER A 1 345 ? 24.919 3.341 -24.015 1.00 77.94 345 SER A CA 1
ATOM 2690 C C . SER A 1 345 ? 25.791 3.072 -25.247 1.00 77.94 345 SER A C 1
ATOM 2692 O O . SER A 1 345 ? 25.559 3.602 -26.336 1.00 77.94 345 SER A O 1
ATOM 2694 N N . ASP A 1 346 ? 26.773 2.180 -25.099 1.00 79.75 346 ASP A N 1
ATOM 2695 C CA . ASP A 1 346 ? 27.635 1.733 -26.204 1.00 79.75 346 ASP A CA 1
ATOM 2696 C C . ASP A 1 346 ? 26.855 0.976 -27.295 1.00 79.75 346 ASP A C 1
ATOM 2698 O O . ASP A 1 346 ? 27.339 0.778 -28.410 1.00 79.75 346 ASP A O 1
ATOM 2702 N N . TRP A 1 347 ? 25.602 0.596 -27.024 1.00 82.00 347 TRP A N 1
ATOM 2703 C CA . TRP A 1 347 ? 24.746 -0.056 -28.012 1.00 82.00 347 TRP A CA 1
ATOM 2704 C C . TRP A 1 347 ? 24.370 0.858 -29.174 1.00 82.00 347 TRP A C 1
ATOM 2706 O O . TRP A 1 347 ? 24.022 0.378 -30.259 1.00 82.00 347 TRP A O 1
ATOM 2716 N N . PHE A 1 348 ? 24.522 2.168 -28.985 1.00 86.62 348 PHE A N 1
ATOM 2717 C CA . PHE A 1 348 ? 24.431 3.152 -30.047 1.00 86.62 348 PHE A CA 1
ATOM 2718 C C . PHE A 1 348 ? 25.365 2.842 -31.233 1.00 86.62 348 PHE A C 1
ATOM 2720 O O . PHE A 1 348 ? 24.972 3.055 -32.382 1.00 86.62 348 PHE A O 1
ATOM 2727 N N . TYR A 1 349 ? 26.557 2.277 -31.003 1.00 87.75 349 TYR A N 1
ATOM 2728 C CA . TYR A 1 349 ? 27.477 1.916 -32.090 1.00 87.75 349 TYR A CA 1
ATOM 2729 C C . TYR A 1 349 ? 26.933 0.768 -32.948 1.00 87.75 349 TYR A C 1
ATOM 2731 O O . TYR A 1 349 ? 27.000 0.833 -34.175 1.00 87.75 349 TYR A O 1
ATOM 2739 N N . TYR A 1 350 ? 26.308 -0.240 -32.329 1.00 89.56 350 TYR A N 1
ATOM 2740 C CA . TYR A 1 350 ? 25.635 -1.314 -33.067 1.00 89.56 350 TYR A CA 1
ATOM 2741 C C . TYR A 1 350 ? 24.421 -0.805 -33.845 1.00 89.56 350 TYR A C 1
ATOM 2743 O O . TYR A 1 350 ? 24.147 -1.322 -34.927 1.00 89.56 350 TYR A O 1
ATOM 2751 N N . TYR A 1 351 ? 23.727 0.220 -33.337 1.00 90.25 351 TYR A N 1
ATOM 2752 C CA . TYR A 1 351 ? 22.672 0.892 -34.090 1.00 90.25 351 TYR A CA 1
ATOM 2753 C C . TYR A 1 351 ? 23.238 1.621 -35.312 1.00 90.25 351 TYR A C 1
ATOM 2755 O O . TYR A 1 351 ? 22.673 1.496 -36.394 1.00 90.25 351 TYR A O 1
ATOM 2763 N N . LEU A 1 352 ? 24.336 2.367 -35.192 1.00 90.69 352 LEU A N 1
ATOM 2764 C CA . LEU A 1 352 ? 24.911 3.088 -36.335 1.00 90.69 352 LEU A CA 1
ATOM 2765 C C . LEU A 1 352 ? 25.445 2.171 -37.433 1.00 90.69 352 LEU A C 1
ATOM 2767 O O . LEU A 1 352 ? 25.437 2.567 -38.597 1.00 90.69 352 LEU A O 1
ATOM 2771 N N . ASP A 1 353 ? 25.890 0.977 -37.069 1.00 90.38 353 ASP A N 1
ATOM 2772 C CA . ASP A 1 353 ? 26.551 0.046 -37.972 1.00 90.38 353 ASP A CA 1
ATOM 2773 C C . ASP A 1 353 ? 25.698 -0.317 -39.202 1.00 90.38 353 ASP A C 1
ATOM 2775 O O . ASP A 1 353 ? 24.520 -0.685 -39.109 1.00 90.38 353 ASP A O 1
ATOM 2779 N N . GLY A 1 354 ? 26.312 -0.152 -40.372 1.00 92.19 354 GLY A N 1
ATOM 2780 C CA . GLY A 1 354 ? 25.704 -0.298 -41.686 1.00 92.19 354 GLY A CA 1
ATOM 2781 C C . GLY A 1 354 ? 25.742 0.971 -42.541 1.00 92.19 354 GLY A C 1
ATOM 2782 O O . GLY A 1 354 ? 26.366 1.987 -42.225 1.00 92.19 354 GLY A O 1
ATOM 2783 N N . GLU A 1 355 ? 25.059 0.890 -43.682 1.00 95.06 355 GLU A N 1
ATOM 2784 C CA . GLU A 1 355 ? 25.008 1.952 -44.683 1.00 95.06 355 GLU A CA 1
ATOM 2785 C C . GLU A 1 355 ? 23.701 2.752 -44.593 1.00 95.06 355 GLU A C 1
ATOM 2787 O O . GLU A 1 355 ? 22.597 2.200 -44.591 1.00 95.06 355 GLU A O 1
ATOM 2792 N N . TRP A 1 356 ? 23.823 4.077 -44.587 1.00 96.12 356 TRP A N 1
ATOM 2793 C CA . TRP A 1 356 ? 22.718 5.028 -44.525 1.00 96.12 356 TRP A CA 1
ATOM 2794 C C . TRP A 1 356 ? 22.809 5.995 -45.696 1.00 96.12 356 TRP A C 1
ATOM 2796 O O . TRP A 1 356 ? 23.873 6.554 -45.955 1.00 96.12 356 TRP A O 1
ATOM 2806 N N . LYS A 1 357 ? 21.702 6.209 -46.412 1.00 96.31 357 LYS A N 1
ATOM 2807 C CA . LYS A 1 357 ? 21.665 7.070 -47.605 1.00 96.31 357 LYS A CA 1
ATOM 2808 C C . LYS A 1 357 ? 20.378 7.870 -47.709 1.00 96.31 357 LYS A C 1
ATOM 2810 O O . LYS A 1 357 ? 19.352 7.469 -47.163 1.00 96.31 357 LYS A O 1
ATOM 2815 N N . ASN A 1 358 ? 20.416 8.957 -48.468 1.00 95.19 358 ASN A N 1
ATOM 2816 C CA . ASN A 1 358 ? 19.220 9.646 -48.951 1.00 95.19 358 ASN A CA 1
ATOM 2817 C C . ASN A 1 358 ? 19.162 9.677 -50.489 1.00 95.19 358 ASN A C 1
ATOM 2819 O O . ASN A 1 358 ? 20.072 9.204 -51.173 1.00 95.19 358 ASN A O 1
ATOM 2823 N N . GLU A 1 359 ? 18.075 10.222 -51.038 1.00 90.94 359 GLU A N 1
ATOM 2824 C CA . GLU A 1 359 ? 17.863 10.303 -52.492 1.00 90.94 359 GLU A CA 1
ATOM 2825 C C . GLU A 1 359 ? 18.817 11.290 -53.189 1.00 90.94 359 GLU A C 1
ATOM 2827 O O . GLU A 1 359 ? 19.116 11.123 -54.372 1.00 90.94 359 GLU A O 1
ATOM 2832 N N . ASP A 1 360 ? 19.346 12.269 -52.451 1.00 90.56 360 ASP A N 1
ATOM 2833 C CA . ASP A 1 360 ? 20.245 13.313 -52.957 1.00 90.56 360 ASP A CA 1
ATOM 2834 C C . ASP A 1 360 ? 21.713 12.855 -53.066 1.00 90.56 360 ASP A C 1
ATOM 2836 O O . ASP A 1 360 ? 22.587 13.620 -53.476 1.00 90.56 360 ASP A O 1
ATOM 2840 N N . GLY A 1 361 ? 22.000 11.592 -52.728 1.00 90.56 361 GLY A N 1
ATOM 2841 C CA . GLY A 1 361 ? 23.343 11.012 -52.787 1.00 90.56 361 GLY A CA 1
ATOM 2842 C C . GLY A 1 361 ? 24.204 11.284 -51.551 1.00 90.56 361 GLY A C 1
ATOM 2843 O O . GLY A 1 361 ? 25.410 11.022 -51.583 1.00 90.56 361 GLY A O 1
ATOM 2844 N N . ALA A 1 362 ? 23.610 11.782 -50.465 1.00 93.50 362 ALA A N 1
ATOM 2845 C CA . ALA A 1 362 ? 24.262 11.825 -49.164 1.00 93.50 362 ALA A CA 1
ATOM 2846 C C . ALA A 1 362 ? 24.362 10.405 -48.591 1.00 93.50 362 ALA A C 1
ATOM 2848 O O . ALA A 1 362 ? 23.412 9.621 -48.694 1.00 93.50 362 ALA A O 1
ATOM 2849 N N . TYR A 1 363 ? 25.501 10.072 -47.990 1.00 94.19 363 TYR A N 1
ATOM 2850 C CA . TYR A 1 363 ? 25.743 8.780 -47.368 1.00 94.19 363 TYR A CA 1
ATOM 2851 C C . TYR A 1 363 ? 26.512 8.903 -46.054 1.00 94.19 363 TYR A C 1
ATOM 2853 O O . TYR A 1 363 ? 27.337 9.798 -45.859 1.00 94.19 363 TYR A O 1
ATOM 2861 N N . PHE A 1 364 ? 26.246 7.944 -45.177 1.00 93.56 364 PHE A N 1
ATOM 2862 C CA . PHE A 1 364 ? 26.957 7.698 -43.936 1.00 93.56 364 PHE A CA 1
ATOM 2863 C C . PHE A 1 364 ? 27.115 6.186 -43.791 1.00 93.56 364 PHE A C 1
ATOM 2865 O O . PHE A 1 364 ? 26.129 5.452 -43.776 1.00 93.56 364 PHE A O 1
ATOM 2872 N N . TYR A 1 365 ? 28.350 5.721 -43.728 1.00 92.19 365 TYR A N 1
ATOM 2873 C CA . TYR A 1 365 ? 28.714 4.337 -43.484 1.00 92.19 365 TYR A CA 1
ATOM 2874 C C . TYR A 1 365 ? 29.481 4.274 -42.174 1.00 92.19 365 TYR A C 1
ATOM 2876 O O . TYR A 1 365 ? 30.450 5.013 -41.981 1.00 92.19 365 TYR A O 1
ATOM 2884 N N . PHE A 1 366 ? 29.030 3.399 -41.288 1.00 90.62 366 PHE A N 1
ATOM 2885 C CA . PHE A 1 366 ? 29.700 3.111 -40.034 1.00 90.62 366 PHE A CA 1
ATOM 2886 C C . PHE A 1 366 ? 29.891 1.605 -39.935 1.00 90.62 366 PHE A C 1
ATOM 2888 O O . PHE A 1 366 ? 28.946 0.861 -40.180 1.00 90.62 366 PHE A O 1
ATOM 2895 N N . GLU A 1 367 ? 31.097 1.171 -39.595 1.00 89.44 367 GLU A N 1
ATOM 2896 C CA . GLU A 1 367 ? 31.405 -0.227 -39.307 1.00 89.44 367 GLU A CA 1
ATOM 2897 C C . GLU A 1 367 ? 31.978 -0.319 -37.900 1.00 89.44 367 GLU A C 1
ATOM 2899 O O . GLU A 1 367 ? 33.013 0.291 -37.604 1.00 89.44 367 GLU A O 1
ATOM 2904 N N . ASN A 1 368 ? 31.298 -1.064 -37.034 1.00 85.62 368 ASN A N 1
ATOM 2905 C CA . ASN A 1 368 ? 31.817 -1.376 -35.708 1.00 85.62 368 ASN A CA 1
ATOM 2906 C C . ASN A 1 368 ? 32.758 -2.590 -35.808 1.00 85.62 368 ASN A C 1
ATOM 2908 O O . ASN A 1 368 ? 32.313 -3.671 -36.188 1.00 85.62 368 ASN A O 1
ATOM 2912 N N . LEU A 1 369 ? 34.047 -2.427 -35.486 1.00 79.44 369 LEU A N 1
ATOM 2913 C CA . LEU A 1 369 ? 35.066 -3.479 -35.645 1.00 79.44 369 LEU A CA 1
ATOM 2914 C C . LEU A 1 369 ? 35.327 -4.297 -34.364 1.00 79.44 369 LEU A C 1
ATOM 2916 O O . LEU A 1 369 ? 36.321 -5.020 -34.307 1.00 79.44 369 LEU A O 1
ATOM 2920 N N . ASP A 1 370 ? 34.423 -4.209 -33.383 1.00 66.31 370 ASP A N 1
ATOM 2921 C CA . ASP A 1 370 ? 34.524 -4.746 -32.017 1.00 66.31 370 ASP A CA 1
ATOM 2922 C C . ASP A 1 370 ? 35.655 -4.102 -31.180 1.00 66.31 370 ASP A C 1
ATOM 2924 O O . ASP A 1 370 ? 36.844 -4.224 -31.476 1.00 66.31 370 ASP A O 1
ATOM 2928 N N . GLY A 1 371 ? 35.291 -3.451 -30.066 1.00 63.88 371 GLY A N 1
ATOM 2929 C CA . GLY A 1 371 ? 36.210 -2.705 -29.189 1.00 63.88 371 GLY A CA 1
ATOM 2930 C C . GLY A 1 371 ? 36.046 -1.185 -29.320 1.00 63.88 371 GLY A C 1
ATOM 2931 O O . GLY A 1 371 ? 34.933 -0.711 -29.513 1.00 63.88 371 GLY A O 1
ATOM 2932 N N . ASP A 1 372 ? 37.145 -0.428 -29.214 1.00 62.41 372 ASP A N 1
ATOM 2933 C CA . ASP A 1 372 ? 37.157 1.044 -29.361 1.00 62.41 372 ASP A CA 1
ATOM 2934 C C . ASP A 1 372 ? 37.410 1.504 -30.819 1.00 62.41 372 ASP A C 1
ATOM 2936 O O . ASP A 1 372 ? 37.509 2.703 -31.090 1.00 62.41 372 ASP A O 1
ATOM 2940 N N . ASP A 1 373 ? 37.534 0.563 -31.764 1.00 73.62 373 ASP A N 1
ATOM 2941 C CA . ASP A 1 373 ? 37.872 0.831 -33.164 1.00 73.62 373 ASP A CA 1
ATOM 2942 C C . ASP A 1 373 ? 36.627 0.774 -34.067 1.00 73.62 373 ASP A C 1
ATOM 2944 O O . ASP A 1 373 ? 35.829 -0.163 -34.025 1.00 73.62 373 ASP A O 1
ATOM 2948 N N . CYS A 1 374 ? 36.482 1.766 -34.945 1.00 81.75 374 CYS A N 1
ATOM 2949 C CA . CYS A 1 374 ? 35.407 1.824 -35.934 1.00 81.75 374 CYS A CA 1
ATOM 2950 C C . CYS A 1 374 ? 35.904 2.389 -37.268 1.00 81.75 374 CYS A C 1
ATOM 2952 O O . CYS A 1 374 ? 36.923 3.084 -37.335 1.00 81.75 374 CYS A O 1
ATOM 2954 N N . ILE A 1 375 ? 35.164 2.111 -38.341 1.00 84.56 375 ILE A N 1
ATOM 2955 C CA . ILE A 1 375 ? 35.332 2.781 -39.635 1.00 84.56 375 ILE A CA 1
ATOM 2956 C C . ILE A 1 375 ? 34.149 3.720 -39.832 1.00 84.56 375 ILE A C 1
ATOM 2958 O O . ILE A 1 375 ? 32.999 3.317 -39.698 1.00 84.56 375 ILE A O 1
ATOM 2962 N N . LEU A 1 376 ? 34.439 4.972 -40.184 1.00 86.69 376 LEU A N 1
ATOM 2963 C CA . LEU A 1 376 ? 33.441 5.977 -40.533 1.00 86.69 376 LEU A CA 1
ATOM 2964 C C . LEU A 1 376 ? 33.764 6.557 -41.912 1.00 86.69 376 LEU A C 1
ATOM 2966 O O . LEU A 1 376 ? 34.804 7.191 -42.096 1.00 86.69 376 LEU A O 1
ATOM 2970 N N . GLU A 1 377 ? 32.843 6.401 -42.862 1.00 87.69 377 GLU A N 1
ATOM 2971 C CA . GLU A 1 377 ? 32.904 7.042 -44.178 1.00 87.69 377 GLU A CA 1
ATOM 2972 C C . GLU A 1 377 ? 31.622 7.835 -44.440 1.00 87.69 377 GLU A C 1
ATOM 2974 O O . GLU A 1 377 ? 30.518 7.322 -44.288 1.00 87.69 377 GLU A O 1
ATOM 2979 N N . GLN A 1 378 ? 31.736 9.097 -44.854 1.00 88.94 378 GLN A N 1
ATOM 2980 C CA . GLN A 1 378 ? 30.570 9.958 -45.081 1.00 88.94 378 GLN A CA 1
ATOM 2981 C C . GLN A 1 378 ? 30.896 11.120 -46.032 1.00 88.94 378 GLN A C 1
ATOM 2983 O O . GLN A 1 378 ? 32.064 11.481 -46.184 1.00 88.94 378 GLN A O 1
ATOM 2988 N N . ASN A 1 379 ? 29.875 11.722 -46.653 1.00 90.62 379 ASN A N 1
ATOM 2989 C CA . ASN A 1 379 ? 30.006 12.913 -47.517 1.00 90.62 379 ASN A CA 1
ATOM 2990 C C . ASN A 1 379 ? 29.093 14.085 -47.110 1.00 90.62 379 ASN A C 1
ATOM 2992 O O . ASN A 1 379 ? 28.805 14.958 -47.927 1.00 90.62 379 ASN A O 1
ATOM 2996 N N . ILE A 1 380 ? 28.613 14.072 -45.871 1.00 87.88 380 ILE A N 1
ATOM 2997 C CA . ILE A 1 380 ? 27.580 14.974 -45.351 1.00 87.88 380 ILE A CA 1
ATOM 2998 C C . ILE A 1 380 ? 28.215 16.212 -44.718 1.00 87.88 380 ILE A C 1
ATOM 3000 O O . ILE A 1 380 ? 27.689 17.311 -44.826 1.00 87.88 380 ILE A O 1
ATOM 3004 N N . VAL A 1 381 ? 29.358 16.016 -44.069 1.00 82.88 381 VAL A N 1
ATOM 3005 C CA . VAL A 1 381 ? 30.115 17.030 -43.337 1.00 82.88 381 VAL A CA 1
ATOM 3006 C C . VAL A 1 381 ? 31.472 17.178 -44.007 1.00 82.88 381 VAL A C 1
ATOM 3008 O O . VAL A 1 381 ? 32.123 16.173 -44.305 1.00 82.88 381 VAL A O 1
ATOM 3011 N N . ASP A 1 382 ? 31.935 18.411 -44.214 1.00 74.56 382 ASP A N 1
ATOM 3012 C CA . ASP A 1 382 ? 33.309 18.653 -44.664 1.00 74.56 382 ASP A CA 1
ATOM 3013 C C . ASP A 1 382 ? 34.287 18.299 -43.537 1.00 74.56 382 ASP A C 1
ATOM 3015 O O . ASP A 1 382 ? 34.546 19.083 -42.621 1.00 74.56 382 ASP A O 1
ATOM 3019 N N . THR A 1 383 ? 34.829 17.084 -43.591 1.00 64.88 383 THR A N 1
ATOM 3020 C CA . THR A 1 383 ? 35.750 16.588 -42.570 1.00 64.88 383 THR A CA 1
ATOM 3021 C C . THR A 1 383 ? 37.185 17.067 -42.753 1.00 64.88 383 THR A C 1
ATOM 3023 O O . THR A 1 383 ? 38.033 16.642 -41.981 1.00 64.88 383 THR A O 1
ATOM 3026 N N . GLN A 1 384 ? 37.518 17.900 -43.751 1.00 68.81 384 GLN A N 1
ATOM 3027 C CA . GLN A 1 384 ? 38.919 18.198 -44.099 1.00 68.81 384 GLN A CA 1
ATOM 3028 C C . GLN A 1 384 ? 39.809 16.935 -43.960 1.00 68.81 384 GLN A C 1
ATOM 3030 O O . GLN A 1 384 ? 39.365 15.825 -44.253 1.00 68.81 384 GLN A O 1
ATOM 3035 N N . ARG A 1 385 ? 41.063 17.055 -43.519 1.00 65.56 385 ARG A N 1
ATOM 3036 C CA . ARG A 1 385 ? 41.864 15.902 -43.090 1.00 65.56 385 ARG A CA 1
ATOM 3037 C C . ARG A 1 385 ? 42.124 16.063 -41.597 1.00 65.56 385 ARG A C 1
ATOM 3039 O O . ARG A 1 385 ? 43.055 16.773 -41.234 1.00 65.56 385 ARG A O 1
ATOM 3046 N N . PHE A 1 386 ? 41.262 15.479 -40.770 1.00 70.00 386 PHE A N 1
ATOM 3047 C CA . PHE A 1 386 ? 41.509 15.346 -39.334 1.00 70.00 386 PHE A CA 1
ATOM 3048 C C . PHE A 1 386 ? 42.427 14.149 -39.086 1.00 70.00 386 PHE A C 1
ATOM 3050 O O . PHE A 1 386 ? 42.278 13.111 -39.735 1.00 70.00 386 PHE A O 1
ATOM 3057 N N . ASP A 1 387 ? 43.384 14.307 -38.174 1.00 70.50 387 ASP A N 1
ATOM 3058 C CA . ASP A 1 387 ? 44.292 13.221 -37.792 1.00 70.50 387 ASP A CA 1
ATOM 3059 C C . ASP A 1 387 ? 43.589 12.208 -36.867 1.00 70.50 387 ASP A C 1
ATOM 3061 O O . ASP A 1 387 ? 43.970 11.039 -36.831 1.00 70.50 387 ASP A O 1
ATOM 3065 N N . GLU A 1 388 ? 42.542 12.646 -36.156 1.00 76.94 388 GLU A N 1
ATOM 3066 C CA . GLU A 1 388 ? 41.744 11.834 -35.237 1.00 76.94 388 GLU A CA 1
ATOM 3067 C C . GLU A 1 388 ? 40.261 12.243 -35.295 1.00 76.94 388 GLU A C 1
ATOM 3069 O O . GLU A 1 388 ? 39.922 13.428 -35.190 1.00 76.94 388 GLU A O 1
ATOM 3074 N N . LEU A 1 389 ? 39.379 11.250 -35.443 1.00 79.94 389 LEU A N 1
ATOM 3075 C CA . LEU A 1 389 ? 37.929 11.387 -35.306 1.00 79.94 389 LEU A CA 1
ATOM 3076 C C . LEU A 1 389 ? 37.481 10.584 -34.087 1.00 79.94 389 LEU A C 1
ATOM 3078 O O . LEU A 1 389 ? 37.792 9.403 -33.979 1.00 79.94 389 LEU A O 1
ATOM 3082 N N . ILE A 1 390 ? 36.743 11.224 -33.185 1.00 82.94 390 ILE A N 1
ATOM 3083 C CA . ILE A 1 390 ? 36.252 10.614 -31.950 1.00 82.94 390 ILE A CA 1
ATOM 3084 C C . ILE A 1 390 ? 34.734 10.708 -31.946 1.00 82.94 390 ILE A C 1
ATOM 3086 O O . ILE A 1 390 ? 34.170 11.805 -31.956 1.00 82.94 390 ILE A O 1
ATOM 3090 N N . LEU A 1 391 ? 34.070 9.559 -31.904 1.00 83.06 391 LEU A N 1
ATOM 3091 C CA . LEU A 1 391 ? 32.641 9.475 -31.642 1.00 83.06 391 LEU A CA 1
ATOM 3092 C C . LEU A 1 391 ? 32.445 9.269 -30.135 1.00 83.06 391 LEU A C 1
ATOM 3094 O O . LEU A 1 391 ? 33.040 8.380 -29.539 1.00 83.06 391 LEU A O 1
ATOM 3098 N N . THR A 1 392 ? 31.668 10.134 -29.491 1.00 80.44 392 THR A N 1
ATOM 3099 C CA . THR A 1 392 ? 31.350 10.020 -28.062 1.00 80.44 392 THR A CA 1
ATOM 3100 C C . THR A 1 392 ? 29.852 10.194 -27.887 1.00 80.44 392 THR A C 1
ATOM 3102 O O . THR A 1 392 ? 29.320 11.300 -28.048 1.00 80.44 392 THR A O 1
ATOM 3105 N N . GLY A 1 393 ? 29.168 9.086 -27.593 1.00 78.81 393 GLY A N 1
ATOM 3106 C CA . GLY A 1 393 ? 27.715 9.009 -27.711 1.00 78.81 393 GLY A CA 1
ATOM 3107 C C . GLY A 1 393 ? 27.284 9.420 -29.121 1.00 78.81 393 GLY A C 1
ATOM 3108 O O . GLY A 1 393 ? 27.903 9.055 -30.114 1.00 78.81 393 GLY A O 1
ATOM 3109 N N . TYR A 1 394 ? 26.281 10.283 -29.216 1.00 85.88 394 TYR A N 1
ATOM 3110 C CA . TYR A 1 394 ? 25.721 10.756 -30.483 1.00 85.88 394 TYR A CA 1
ATOM 3111 C C . TYR A 1 394 ? 26.473 11.950 -31.113 1.00 85.88 394 TYR A C 1
ATOM 3113 O O . TYR A 1 394 ? 25.945 12.609 -32.010 1.00 85.88 394 TYR A O 1
ATOM 3121 N N . ARG A 1 395 ? 27.691 12.276 -30.653 1.00 90.00 395 ARG A N 1
ATOM 3122 C CA . ARG A 1 395 ? 28.484 13.433 -31.117 1.00 90.00 395 ARG A CA 1
ATOM 3123 C C . ARG A 1 395 ? 29.818 13.001 -31.706 1.00 90.00 395 ARG A C 1
ATOM 3125 O O . ARG A 1 395 ? 30.564 12.276 -31.055 1.00 90.00 395 ARG A O 1
ATOM 3132 N N . CYS A 1 396 ? 30.150 13.512 -32.888 1.00 89.12 396 CYS A N 1
ATOM 3133 C CA . CYS A 1 396 ? 31.434 13.269 -33.536 1.00 89.12 396 CYS A CA 1
ATOM 3134 C C . CYS A 1 396 ? 32.330 14.510 -33.477 1.00 89.12 396 CYS A C 1
ATOM 3136 O O . CYS A 1 396 ? 31.921 15.615 -33.850 1.00 89.12 396 CYS A O 1
ATOM 3138 N N . TYR A 1 397 ? 33.566 14.315 -33.029 1.00 88.94 397 TYR A N 1
ATOM 3139 C CA . TYR A 1 397 ? 34.588 15.339 -32.893 1.00 88.94 397 TYR A CA 1
ATOM 3140 C C . TYR A 1 397 ? 35.772 15.048 -33.815 1.00 88.94 397 TYR A C 1
ATOM 3142 O O . TYR A 1 397 ? 36.232 13.916 -33.883 1.00 88.94 397 TYR A O 1
ATOM 3150 N N . GLY A 1 398 ? 36.316 16.080 -34.457 1.00 88.12 398 GLY A N 1
ATOM 3151 C CA . GLY A 1 398 ? 37.607 16.040 -35.150 1.00 88.12 398 GLY A CA 1
ATOM 3152 C C . GLY A 1 398 ? 38.530 17.097 -34.564 1.00 88.12 398 GLY A C 1
ATOM 3153 O O . GLY A 1 398 ? 38.108 18.242 -34.382 1.00 88.12 398 GLY A O 1
ATOM 3154 N N . ASP A 1 399 ? 39.753 16.724 -34.183 1.00 85.50 399 ASP A N 1
ATOM 3155 C CA . ASP A 1 399 ? 40.716 17.606 -33.497 1.00 85.50 399 ASP A CA 1
ATOM 3156 C C . ASP A 1 399 ? 40.083 18.432 -32.348 1.00 85.50 399 ASP A C 1
ATOM 3158 O O . ASP A 1 399 ? 40.330 19.634 -32.189 1.00 85.50 399 ASP A O 1
ATOM 3162 N N . LYS A 1 400 ? 39.227 17.788 -31.537 1.00 84.94 400 LYS A N 1
ATOM 3163 C CA . LYS A 1 400 ? 38.466 18.381 -30.409 1.00 84.94 400 LYS A CA 1
ATOM 3164 C C . LYS A 1 400 ? 37.393 19.414 -30.789 1.00 84.94 400 LYS A C 1
ATOM 3166 O O . LYS A 1 400 ? 36.873 20.102 -29.908 1.00 84.94 400 LYS A O 1
ATOM 3171 N N . LYS A 1 401 ? 37.030 19.537 -32.066 1.00 88.31 401 LYS A N 1
ATOM 3172 C CA . LYS A 1 401 ? 35.899 20.355 -32.530 1.00 88.31 401 LYS A CA 1
ATOM 3173 C C . LYS A 1 401 ? 34.714 19.461 -32.854 1.00 88.31 401 LYS A C 1
ATOM 3175 O O . LYS A 1 401 ? 34.887 18.454 -33.525 1.00 88.31 401 LYS A O 1
ATOM 3180 N N . LEU A 1 402 ? 33.524 19.840 -32.388 1.00 90.88 402 LEU A N 1
ATOM 3181 C CA . LEU A 1 402 ? 32.285 19.147 -32.741 1.00 90.88 402 LEU A CA 1
ATOM 3182 C C . LEU A 1 402 ? 32.025 19.339 -34.238 1.00 90.88 402 LEU A C 1
ATOM 3184 O O . LEU A 1 402 ? 31.876 20.476 -34.685 1.00 90.88 402 LEU A O 1
ATOM 3188 N N . LEU A 1 403 ? 32.005 18.239 -34.984 1.00 91.31 403 LEU A N 1
ATOM 3189 C CA . LEU A 1 403 ? 31.762 18.241 -36.424 1.00 91.31 403 LEU A CA 1
ATOM 3190 C C . LEU A 1 403 ? 30.287 18.035 -36.709 1.00 91.31 403 LEU A C 1
ATOM 3192 O O . LEU A 1 403 ? 29.675 18.824 -37.418 1.00 91.31 403 LEU A O 1
ATOM 3196 N N . PHE A 1 404 ? 29.712 16.993 -36.118 1.00 92.75 404 PHE A N 1
ATOM 3197 C CA . PHE A 1 404 ? 28.308 16.682 -36.295 1.00 92.75 404 PHE A CA 1
ATOM 3198 C C . PHE A 1 404 ? 27.727 15.938 -35.105 1.00 92.75 404 PHE A C 1
ATOM 3200 O O . PHE A 1 404 ? 28.436 15.438 -34.226 1.00 92.75 404 PHE A O 1
ATOM 3207 N N . MET A 1 405 ? 26.405 15.864 -35.106 1.00 93.69 405 MET A N 1
ATOM 3208 C CA . MET A 1 405 ? 25.628 15.124 -34.133 1.00 93.69 405 MET A CA 1
ATOM 3209 C C . MET A 1 405 ? 24.608 14.248 -34.846 1.00 93.69 405 MET A C 1
ATOM 3211 O O . MET A 1 405 ? 23.941 14.700 -35.777 1.00 93.69 405 MET A O 1
ATOM 3215 N N . VAL A 1 406 ? 24.482 13.006 -34.396 1.00 92.75 406 VAL A N 1
ATOM 3216 C CA . VAL A 1 406 ? 23.452 12.084 -34.865 1.00 92.75 406 VAL A CA 1
ATOM 3217 C C . VAL A 1 406 ? 22.173 12.335 -34.076 1.00 92.75 406 VAL A C 1
ATOM 3219 O O . VAL A 1 406 ? 22.177 12.399 -32.849 1.00 92.75 406 VAL A O 1
ATOM 3222 N N . ILE A 1 407 ? 21.065 12.467 -34.789 1.00 91.56 407 ILE A N 1
ATOM 3223 C CA . ILE A 1 407 ? 19.724 12.629 -34.241 1.00 91.56 407 ILE A CA 1
ATOM 3224 C C . ILE A 1 407 ? 18.883 11.469 -34.761 1.00 91.56 407 ILE A C 1
ATOM 3226 O O . ILE A 1 407 ? 18.763 11.266 -35.964 1.00 91.56 407 ILE A O 1
ATOM 3230 N N . ARG A 1 408 ? 18.280 10.692 -33.868 1.00 89.06 408 ARG A N 1
ATOM 3231 C CA . ARG A 1 408 ? 17.398 9.581 -34.249 1.00 89.06 408 ARG A CA 1
ATOM 3232 C C . ARG A 1 408 ? 16.026 10.060 -34.695 1.00 89.06 408 ARG A C 1
ATOM 3234 O O . ARG A 1 408 ? 15.539 11.080 -34.206 1.00 89.06 408 ARG A O 1
ATOM 3241 N N . SER A 1 409 ? 15.357 9.283 -35.541 1.00 89.25 409 SER A N 1
ATOM 3242 C CA . SER A 1 409 ? 13.918 9.439 -35.731 1.00 89.25 409 SER A CA 1
ATOM 3243 C C . SER A 1 409 ? 13.158 8.789 -34.577 1.00 89.25 409 SER A C 1
ATOM 3245 O O . SER A 1 409 ? 13.307 7.603 -34.292 1.00 89.25 409 SER A O 1
ATOM 3247 N N . MET A 1 410 ? 12.278 9.562 -33.943 1.00 86.44 410 MET A N 1
ATOM 3248 C CA . MET A 1 410 ? 11.403 9.071 -32.871 1.00 86.44 410 MET A CA 1
ATOM 3249 C C . MET A 1 410 ? 10.344 8.075 -33.373 1.00 86.44 410 MET A C 1
ATOM 3251 O O . MET A 1 410 ? 9.688 7.428 -32.563 1.00 86.44 410 MET A O 1
ATOM 3255 N N . ILE A 1 411 ? 10.144 7.989 -34.695 1.00 87.88 411 ILE A N 1
ATOM 3256 C CA . ILE A 1 411 ? 9.075 7.205 -35.329 1.00 87.88 411 ILE A CA 1
ATOM 3257 C C . ILE A 1 411 ? 9.647 6.000 -36.079 1.00 87.88 411 ILE A C 1
ATOM 3259 O O . ILE A 1 411 ? 9.068 4.919 -36.023 1.00 87.88 411 ILE A O 1
ATOM 3263 N N . ASN A 1 412 ? 10.759 6.179 -36.796 1.00 90.62 412 ASN A N 1
ATOM 3264 C CA . ASN A 1 412 ? 11.292 5.173 -37.708 1.00 90.62 412 ASN A CA 1
ATOM 3265 C C . ASN A 1 412 ? 12.728 4.779 -37.317 1.00 90.62 412 ASN A C 1
ATOM 3267 O O . ASN A 1 412 ? 13.633 5.586 -37.510 1.00 90.62 412 ASN A O 1
ATOM 3271 N N . PRO A 1 413 ? 12.978 3.544 -36.846 1.00 90.69 413 PRO A N 1
ATOM 3272 C CA . PRO A 1 413 ? 14.324 3.101 -36.458 1.00 90.69 413 PRO A CA 1
ATOM 3273 C C . PRO A 1 413 ? 15.327 3.062 -37.613 1.00 90.69 413 PRO A C 1
ATOM 3275 O O . PRO A 1 413 ? 16.535 3.005 -37.402 1.00 90.69 413 PRO A O 1
ATOM 3278 N N . ASN A 1 414 ? 14.837 3.075 -38.852 1.00 93.12 414 ASN A N 1
ATOM 3279 C CA . ASN A 1 414 ? 15.672 3.062 -40.046 1.00 93.12 414 ASN A CA 1
ATOM 3280 C C . ASN A 1 414 ? 15.947 4.466 -40.580 1.00 93.12 414 ASN A C 1
ATOM 3282 O O . ASN A 1 414 ? 16.392 4.595 -41.716 1.00 93.12 414 ASN A O 1
ATOM 3286 N N . GLU A 1 415 ? 15.674 5.506 -39.795 1.00 94.31 415 GLU A N 1
ATOM 3287 C CA . GLU A 1 415 ? 15.873 6.893 -40.181 1.00 94.31 415 GLU A CA 1
ATOM 3288 C C . GLU A 1 415 ? 16.646 7.652 -39.101 1.00 94.31 415 GLU A C 1
ATOM 3290 O O . GLU A 1 415 ? 16.323 7.610 -37.911 1.00 94.31 415 GLU A O 1
ATOM 3295 N N . MET A 1 416 ? 17.669 8.383 -39.529 1.00 94.19 416 MET A N 1
ATOM 3296 C CA . MET A 1 416 ? 18.419 9.288 -38.666 1.00 94.19 416 MET A CA 1
ATOM 3297 C C . MET A 1 416 ? 18.752 10.573 -39.410 1.00 94.19 416 MET A C 1
ATOM 3299 O O . MET A 1 416 ? 18.848 10.594 -40.632 1.00 94.19 416 MET A O 1
ATOM 3303 N N . THR A 1 417 ? 18.969 11.642 -38.663 1.00 95.31 417 THR A N 1
ATOM 3304 C CA . THR A 1 417 ? 19.373 12.945 -39.170 1.00 95.31 417 THR A CA 1
ATOM 3305 C C . THR A 1 417 ? 20.748 13.286 -38.627 1.00 95.31 417 THR A C 1
ATOM 3307 O O . THR A 1 417 ? 20.981 13.237 -37.424 1.00 95.31 417 THR A O 1
ATOM 3310 N N . ILE A 1 418 ? 21.658 13.670 -39.511 1.00 94.56 418 ILE A N 1
ATOM 3311 C CA . ILE A 1 418 ? 22.950 14.241 -39.145 1.00 94.56 418 ILE A CA 1
ATOM 3312 C C . ILE A 1 418 ? 22.801 15.761 -39.109 1.00 94.56 418 ILE A C 1
ATOM 3314 O O . ILE A 1 418 ? 22.417 16.369 -40.107 1.00 94.56 418 ILE A O 1
ATOM 3318 N N . LEU A 1 419 ? 23.092 16.365 -37.957 1.00 95.25 419 LEU A N 1
ATOM 3319 C CA . LEU A 1 419 ? 23.226 17.812 -37.801 1.00 95.25 419 LEU A CA 1
ATOM 3320 C C . LEU A 1 419 ? 24.699 18.189 -37.957 1.00 95.25 419 LEU A C 1
ATOM 3322 O O . LEU A 1 419 ? 25.505 17.881 -37.078 1.00 95.25 419 LEU A O 1
ATOM 3326 N N . ASP A 1 420 ? 25.032 18.864 -39.052 1.00 93.06 420 ASP A N 1
ATOM 3327 C CA . ASP A 1 420 ? 26.373 19.367 -39.333 1.00 93.06 420 ASP A CA 1
ATOM 3328 C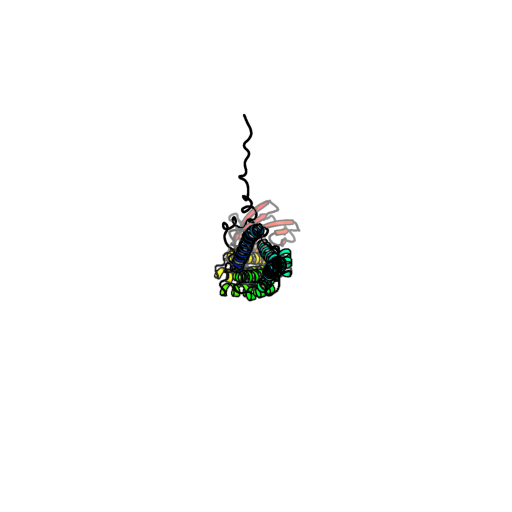 C . ASP A 1 420 ? 26.610 20.689 -38.582 1.00 93.06 420 ASP A C 1
ATOM 3330 O O . ASP A 1 420 ? 25.938 21.693 -38.816 1.00 93.06 420 ASP A O 1
ATOM 3334 N N . TYR A 1 421 ? 27.580 20.711 -37.669 1.00 90.88 421 TYR A N 1
ATOM 3335 C CA . TYR A 1 421 ? 27.946 21.903 -36.896 1.00 90.88 421 TYR A CA 1
ATOM 3336 C C . TYR A 1 421 ? 28.914 22.836 -37.633 1.00 90.88 421 TYR A C 1
ATOM 3338 O O . TYR A 1 421 ? 29.151 23.956 -37.173 1.00 90.88 421 TYR A O 1
ATOM 3346 N N . THR A 1 422 ? 29.471 22.409 -38.766 1.00 85.31 422 THR A N 1
ATOM 3347 C CA . THR A 1 422 ? 30.345 23.229 -39.613 1.00 85.31 422 THR A CA 1
ATOM 3348 C C . THR A 1 422 ? 29.542 24.134 -40.548 1.00 85.31 422 THR A C 1
ATOM 3350 O O . THR A 1 422 ? 29.919 25.291 -40.752 1.00 85.31 422 THR A O 1
ATOM 3353 N N . THR A 1 423 ? 28.405 23.646 -41.053 1.00 88.56 423 THR A N 1
ATOM 3354 C CA . THR A 1 423 ? 27.516 24.370 -41.982 1.00 88.56 423 THR A CA 1
ATOM 3355 C C . THR A 1 423 ? 26.188 24.796 -41.347 1.00 88.56 423 THR A C 1
ATOM 3357 O O . THR A 1 423 ? 25.600 25.794 -41.765 1.00 88.56 423 THR A O 1
ATOM 3360 N N . GLY A 1 424 ? 25.725 24.084 -40.314 1.00 88.69 424 GLY A N 1
ATOM 3361 C CA . GLY A 1 424 ? 24.389 24.228 -39.731 1.00 88.69 424 GLY A CA 1
ATOM 3362 C C . GLY A 1 424 ? 23.296 23.452 -40.476 1.00 88.69 424 GLY A C 1
ATOM 3363 O O . GLY A 1 424 ? 22.122 23.585 -40.126 1.00 88.69 424 GLY A O 1
ATOM 3364 N N . GLU A 1 425 ? 23.652 22.677 -41.504 1.00 92.00 425 GLU A N 1
ATOM 3365 C CA . GLU A 1 425 ? 22.705 21.898 -42.300 1.00 92.00 425 GLU A CA 1
ATOM 3366 C C . GLU A 1 425 ? 22.271 20.609 -41.585 1.00 92.00 425 GLU A C 1
ATOM 3368 O O . GLU A 1 425 ? 22.968 20.063 -40.727 1.00 92.00 425 GLU A O 1
ATOM 3373 N N . GLN A 1 426 ? 21.076 20.127 -41.930 1.00 95.00 426 GLN A N 1
ATOM 3374 C CA . GLN A 1 426 ? 20.536 18.862 -41.438 1.00 95.00 426 GLN A CA 1
ATOM 3375 C C . GLN A 1 426 ? 20.278 17.935 -42.613 1.00 95.00 426 GLN A C 1
ATOM 3377 O O . GLN A 1 426 ? 19.584 18.313 -43.556 1.00 95.00 426 GLN A O 1
ATOM 3382 N N . THR A 1 427 ? 20.798 16.716 -42.522 1.00 95.69 427 THR A N 1
ATOM 3383 C CA . THR A 1 427 ? 20.641 15.702 -43.564 1.00 95.69 427 THR A CA 1
ATOM 3384 C C . THR A 1 427 ? 20.009 14.454 -42.978 1.00 95.69 427 THR A C 1
ATOM 3386 O O . THR A 1 427 ? 20.613 13.782 -42.145 1.00 95.69 427 THR A O 1
ATOM 3389 N N . THR A 1 428 ? 18.795 14.138 -43.419 1.00 96.38 428 THR A N 1
ATOM 3390 C CA . THR A 1 428 ? 18.092 12.906 -43.045 1.00 96.38 428 THR A CA 1
ATOM 3391 C C . THR A 1 428 ? 18.493 11.768 -43.974 1.00 96.38 428 THR A C 1
ATOM 3393 O O . THR A 1 428 ? 18.535 11.941 -45.190 1.00 96.38 428 THR A O 1
ATOM 3396 N N . LEU A 1 429 ? 18.779 10.606 -43.396 1.00 96.31 429 LEU A N 1
ATOM 3397 C CA . LEU A 1 429 ? 19.251 9.400 -44.061 1.00 96.31 429 LEU A CA 1
ATOM 3398 C C . LEU A 1 429 ? 18.363 8.217 -43.685 1.00 96.31 429 LEU A C 1
ATOM 3400 O O . LEU A 1 429 ? 17.848 8.140 -42.571 1.00 96.31 429 LEU A O 1
ATOM 3404 N N . THR A 1 430 ? 18.243 7.262 -44.602 1.00 96.31 430 THR A N 1
ATOM 3405 C CA . THR A 1 430 ? 17.545 5.991 -44.400 1.00 96.31 430 THR A CA 1
ATOM 3406 C C . THR A 1 430 ? 18.520 4.820 -44.503 1.00 96.31 430 THR A C 1
ATOM 3408 O O . THR A 1 430 ? 19.341 4.771 -45.428 1.00 96.31 430 THR A O 1
ATOM 3411 N N . ARG A 1 431 ? 18.420 3.858 -43.580 1.00 94.38 431 ARG A N 1
ATOM 3412 C CA . ARG A 1 431 ? 19.238 2.637 -43.564 1.00 94.38 431 ARG A CA 1
ATOM 3413 C C . ARG A 1 431 ? 18.991 1.790 -44.816 1.00 94.38 431 ARG A C 1
ATOM 3415 O O . ARG A 1 431 ? 17.845 1.536 -45.190 1.00 94.38 431 ARG A O 1
ATOM 3422 N N . GLN A 1 432 ? 20.061 1.320 -45.448 1.00 91.50 432 GLN A N 1
ATOM 3423 C CA . GLN A 1 432 ? 20.045 0.571 -46.708 1.00 91.50 432 GLN A CA 1
ATOM 3424 C C . GLN A 1 432 ? 20.052 -0.953 -46.500 1.00 91.50 432 GLN A C 1
ATOM 3426 O O . GLN A 1 432 ? 20.718 -1.658 -47.241 1.00 91.50 432 GLN A O 1
ATOM 3431 N N . ARG A 1 433 ? 19.247 -1.452 -45.553 1.00 63.88 433 ARG A N 1
ATOM 3432 C CA . ARG A 1 433 ? 19.171 -2.862 -45.110 1.00 63.88 433 ARG A CA 1
ATOM 3433 C C . ARG A 1 433 ? 20.431 -3.460 -44.497 1.00 63.88 433 ARG A C 1
ATOM 3435 O O . ARG A 1 433 ? 21.519 -3.364 -45.094 1.00 63.88 433 ARG A O 1
#